Protein AF-A0A9W7KTM1-F1 (afdb_monomer_lite)

InterPro domains:
  IPR006694 Fatty acid hydroxylase [PF04116] (206-344)
  IPR050307 Sterol desaturase-related [PTHR11863] (140-347)

Radius of gyration: 27.47 Å; chains: 1; bounding box: 67×47×119 Å

Organism: NCBI:txid1714387

Foldseek 3Di:
DDDDDDDDDDDDDDDDDDDDPPPPDPPPPPPLDPPPCPPDHDDCVRDPLNLQDDVDPVLSVLVVVVLVVLQQCQQDPVNVCVVCVVVVFDAAPFAARSNCVSVLVVVLSSLLSNLLSLLVVCVVVPVLQFLDDPVLQNCPPQCADSLQAHPVLVVVLVVQSSLQVVLLSVVVVCCSRQPHLLAGRDPPPDPDPVCVVVLVVLLVQLQVQLQLLQLLLQLLLLQPPVSVVFAVSLLSRLQFALSSLRSGRSVNSNSSCCLHSSLSCLVRNHHNVSNSVSSSLLSLQSSQLRHSGFACSSVSQVVLCVVQVQFDGSSQSSQQSNDDRLLQADRGSGGNPVCVVVVRTDCHDSVVSNVVRVSAHPVNVVNVPPPPPDPPRDPDDNDSVVSCVSSVVSSLVSLVSCVVVVSCVDPDDSVVVNVVVD

Secondary structure (DSSP, 8-state):
-------------------------TT-----S-----SSPPPGGGSTT-SS--S-HHHHHHHHHHHHHHHHHHHSHHHHHHHHHHTT----TTBPPGGGHHHHHHHHHHHHHHHHHHHHHHHHH-GGGBSS-TTTT--TTT---TTS--HHHHHHHHHHHHHHHHHHHHHHHHHHHHSTTTTBS-S-S---THHHHHHHHHHHHHHHHHHHHHHHHHHHHHHSHHHHHHHTTGGG-SS--GGGGG-S-HHHHHHHIIIIIIHHHHHSPPBHHHHHHHHHHHHHHHHHHTSSB-STT-HHHHHHHHH-TT---HHHHHHHHT--TT--S---SSSSHHHHHTT-----TTHHHHHHTT---HHHHHHHH------------S-SGGGTHHHHHHHHHHHHHHHHTT--SSSS-HHHHHHTT-

Structure (mmCIF, N/CA/C/O backbone):
data_AF-A0A9W7KTM1-F1
#
_entry.id   AF-A0A9W7KTM1-F1
#
loop_
_atom_site.group_PDB
_atom_site.id
_atom_site.type_symbol
_atom_site.label_atom_id
_atom_site.label_alt_id
_atom_site.label_comp_id
_atom_site.label_asym_id
_atom_site.label_entity_id
_atom_site.label_seq_id
_atom_site.pdbx_PDB_ins_code
_atom_site.Cartn_x
_atom_site.Cartn_y
_atom_site.Cartn_z
_atom_site.occupancy
_atom_site.B_iso_or_equiv
_atom_site.auth_seq_id
_atom_site.auth_comp_id
_atom_site.auth_asym_id
_atom_site.auth_atom_id
_atom_site.pdbx_PDB_model_num
ATOM 1 N N . MET A 1 1 ? -16.583 -24.214 93.799 1.00 26.48 1 MET A N 1
ATOM 2 C CA . MET A 1 1 ? -15.131 -24.483 93.706 1.00 26.48 1 MET A CA 1
ATOM 3 C C . MET A 1 1 ? -14.938 -25.952 93.375 1.00 26.48 1 MET A C 1
ATOM 5 O O . MET A 1 1 ? -15.638 -26.738 94.004 1.00 26.48 1 MET A O 1
ATOM 9 N N . PRO A 1 2 ? -14.002 -26.341 92.495 1.00 31.25 2 PRO A N 1
ATOM 10 C CA . PRO A 1 2 ? -13.125 -25.542 91.622 1.00 31.25 2 PRO A CA 1
ATOM 11 C C . PRO A 1 2 ? -13.216 -26.053 90.139 1.00 31.25 2 PRO A C 1
ATOM 13 O O . PRO A 1 2 ? -14.182 -26.746 89.833 1.00 31.25 2 PRO A O 1
ATOM 16 N N . PRO A 1 3 ? -12.281 -25.753 89.213 1.00 31.64 3 PRO A N 1
ATOM 17 C CA . PRO A 1 3 ? -12.072 -24.445 88.565 1.00 31.64 3 PRO A CA 1
ATOM 18 C C . PRO A 1 3 ? -11.767 -24.522 87.032 1.00 31.64 3 PRO A C 1
ATOM 20 O O . PRO A 1 3 ? -11.592 -25.612 86.503 1.00 31.64 3 PRO A O 1
ATOM 23 N N . CYS A 1 4 ? -11.687 -23.333 86.396 1.00 23.89 4 CYS A N 1
ATOM 24 C CA . CYS A 1 4 ? -10.781 -22.823 85.325 1.00 23.89 4 CYS A CA 1
ATOM 25 C C . CYS A 1 4 ? -10.338 -23.739 84.149 1.00 23.89 4 CYS A C 1
ATOM 27 O O . CYS A 1 4 ? -9.989 -24.889 84.352 1.00 23.89 4 CYS A O 1
ATOM 29 N N . ASP A 1 5 ? -10.195 -23.301 82.890 1.00 28.02 5 ASP A N 1
ATOM 30 C CA . ASP A 1 5 ? -9.826 -21.982 82.327 1.00 28.02 5 ASP A CA 1
ATOM 31 C C . ASP A 1 5 ? -10.086 -21.961 80.779 1.00 28.02 5 ASP A C 1
ATOM 33 O O . ASP A 1 5 ? -10.651 -22.934 80.272 1.00 28.02 5 ASP A O 1
ATOM 37 N N . PRO A 1 6 ? -9.757 -20.918 79.973 1.00 34.78 6 PRO A N 1
ATOM 38 C CA . PRO A 1 6 ? -10.697 -20.323 79.022 1.00 34.78 6 PRO A CA 1
ATOM 39 C C . PRO A 1 6 ? -10.201 -20.364 77.561 1.00 34.78 6 PRO A C 1
ATOM 41 O O . PRO A 1 6 ? -9.007 -20.372 77.286 1.00 34.78 6 PRO A O 1
ATOM 44 N N . GLN A 1 7 ? -11.096 -20.246 76.581 1.00 25.84 7 GLN A N 1
ATOM 45 C CA . GLN A 1 7 ? -10.722 -19.617 75.308 1.00 25.84 7 GLN A CA 1
ATOM 46 C C . GLN A 1 7 ? -11.837 -18.685 74.844 1.00 25.84 7 GLN A C 1
ATOM 48 O O . GLN A 1 7 ? -12.951 -19.094 74.532 1.00 25.84 7 GLN A O 1
ATOM 53 N N . ILE A 1 8 ? -11.507 -17.397 74.863 1.00 28.59 8 ILE A N 1
ATOM 54 C CA . ILE A 1 8 ? -12.323 -16.284 74.396 1.00 28.59 8 ILE A CA 1
ATOM 55 C C . ILE A 1 8 ? -12.325 -16.305 72.863 1.00 28.59 8 ILE A C 1
ATOM 57 O O . ILE A 1 8 ? -11.268 -16.199 72.244 1.00 28.59 8 ILE A O 1
ATOM 61 N N . GLN A 1 9 ? -13.511 -16.360 72.256 1.00 26.89 9 GLN A N 1
ATOM 62 C CA . GLN A 1 9 ? -13.758 -15.813 70.920 1.00 26.89 9 GLN A CA 1
ATOM 63 C C . GLN A 1 9 ? -14.994 -14.898 70.968 1.00 26.89 9 GLN A C 1
ATOM 65 O O . GLN A 1 9 ? -15.907 -15.157 71.757 1.00 26.89 9 GLN A O 1
ATOM 70 N N . PRO A 1 10 ? -15.016 -13.787 70.208 1.00 28.89 10 PRO A N 1
ATOM 71 C CA . PRO A 1 10 ? -15.857 -12.642 70.525 1.00 28.89 10 PRO A CA 1
ATOM 72 C C . PRO A 1 10 ? -17.291 -12.742 69.990 1.00 28.89 10 PRO A C 1
ATOM 74 O O . PRO A 1 10 ? -17.536 -13.131 68.854 1.00 28.89 10 PRO A O 1
ATOM 77 N N . ALA A 1 11 ? -18.193 -12.302 70.869 1.00 26.80 11 ALA A N 1
ATOM 78 C CA . ALA A 1 11 ? -19.483 -11.641 70.686 1.00 26.80 11 ALA A CA 1
ATOM 79 C C . ALA A 1 11 ? -20.174 -11.695 69.307 1.00 26.80 11 ALA A C 1
ATOM 81 O O . ALA A 1 11 ? -19.801 -11.022 68.347 1.00 26.80 11 ALA A O 1
ATOM 82 N N . VAL A 1 12 ? -21.323 -12.374 69.323 1.00 28.03 12 VAL A N 1
ATOM 83 C CA . VAL A 1 12 ? -22.482 -12.153 68.452 1.00 28.03 12 VAL A CA 1
ATOM 84 C C . VAL A 1 12 ? -22.807 -10.657 68.375 1.00 28.03 12 VAL A C 1
ATOM 86 O O . VAL A 1 12 ? -23.106 -10.037 69.396 1.00 28.03 12 VAL A O 1
ATOM 89 N N . GLN A 1 13 ? -22.808 -10.090 67.167 1.00 25.86 13 GLN A N 1
ATOM 90 C CA . GLN A 1 13 ? -23.416 -8.787 66.904 1.00 25.86 13 GLN A CA 1
ATOM 91 C C . GLN A 1 13 ? -24.731 -8.952 66.140 1.00 25.86 13 GLN A C 1
ATOM 93 O O . GLN A 1 13 ? -24.784 -9.417 65.002 1.00 25.86 13 GLN A O 1
ATOM 98 N N . LEU A 1 14 ? -25.797 -8.553 66.832 1.00 25.75 14 LEU A N 1
ATOM 99 C CA . LEU A 1 14 ? -27.120 -8.242 66.309 1.00 25.75 14 LEU A CA 1
ATOM 100 C C . LEU A 1 14 ? -27.014 -7.133 65.250 1.00 25.75 14 LEU A C 1
ATOM 102 O O . LEU A 1 14 ? -26.257 -6.184 65.432 1.00 25.75 14 LEU A O 1
ATOM 106 N N . LYS A 1 15 ? -27.803 -7.236 64.173 1.00 32.31 15 LYS A N 1
ATOM 107 C CA . LYS A 1 15 ? -28.005 -6.152 63.195 1.00 32.31 15 LYS A CA 1
ATOM 108 C C . LYS A 1 15 ? -28.615 -4.920 63.873 1.00 32.31 15 LYS A C 1
ATOM 110 O O . LYS A 1 15 ? -29.603 -5.075 64.594 1.00 32.31 15 LYS A O 1
ATOM 115 N N . PRO A 1 16 ? -28.148 -3.714 63.514 1.00 28.30 16 PRO A N 1
ATOM 116 C CA . PRO A 1 16 ? -29.071 -2.591 63.405 1.00 28.30 16 PRO A CA 1
ATOM 117 C C . PRO A 1 16 ? -28.902 -1.752 62.126 1.00 28.30 16 PRO A C 1
ATOM 119 O O . PRO A 1 16 ? -27.804 -1.561 61.612 1.00 28.30 16 PRO A O 1
ATOM 122 N N . SER A 1 17 ? -30.066 -1.249 61.700 1.00 27.42 17 SER A N 1
ATOM 123 C CA . SER A 1 17 ? -30.364 -0.039 60.917 1.00 27.42 17 SER A CA 1
ATOM 124 C C . SER A 1 17 ? -29.740 0.144 59.531 1.00 27.42 17 SER A C 1
ATOM 126 O O . SER A 1 17 ? -28.561 0.444 59.368 1.00 27.42 17 SER A O 1
ATOM 128 N N . GLU A 1 18 ? -30.632 0.080 58.540 1.00 40.44 18 GLU A N 1
ATOM 129 C CA . GLU A 1 18 ? -30.551 0.802 57.273 1.00 40.44 18 GLU A CA 1
ATOM 130 C C . GLU A 1 18 ? -30.330 2.298 57.534 1.00 40.44 18 GLU A C 1
ATOM 132 O O . GLU A 1 18 ? -31.275 3.048 57.740 1.00 40.44 18 GLU A O 1
ATOM 137 N N . GLU A 1 19 ? -29.081 2.742 57.521 1.00 32.66 19 GLU A N 1
ATOM 138 C CA . GLU A 1 19 ? -28.750 4.152 57.351 1.00 32.66 19 GLU A CA 1
ATOM 139 C C . GLU A 1 19 ? -27.388 4.256 56.655 1.00 32.66 19 GLU A C 1
ATOM 141 O O . GLU A 1 19 ? -26.408 3.630 57.055 1.00 32.66 19 GLU A O 1
ATOM 146 N N . ASN A 1 20 ? -27.358 5.050 55.581 1.00 31.09 20 ASN A N 1
ATOM 147 C CA . ASN A 1 20 ? -26.199 5.401 54.751 1.00 31.09 20 ASN A CA 1
ATOM 148 C C . ASN A 1 20 ? -25.670 4.334 53.773 1.00 31.09 20 ASN A C 1
ATOM 150 O O . ASN A 1 20 ? -24.475 4.054 53.708 1.00 31.09 20 ASN A O 1
ATOM 154 N N . VAL A 1 21 ? -26.544 3.850 52.884 1.00 28.33 21 VAL A N 1
ATOM 155 C CA . VAL A 1 21 ? -26.120 3.572 51.499 1.00 28.33 21 VAL A CA 1
ATOM 156 C C . VAL A 1 21 ? -26.132 4.917 50.766 1.00 28.33 21 VAL A C 1
ATOM 158 O O . VAL A 1 21 ? -27.206 5.514 50.662 1.00 28.33 21 VAL A O 1
ATOM 161 N N . PRO A 1 22 ? -24.998 5.435 50.257 1.00 30.42 22 PRO A N 1
ATOM 162 C CA . PRO A 1 22 ? -25.037 6.617 49.413 1.00 30.42 22 PRO A CA 1
ATOM 163 C C . PRO A 1 22 ? -25.877 6.274 48.185 1.00 30.42 22 PRO A C 1
ATOM 165 O O . PRO A 1 22 ? -25.526 5.379 47.413 1.00 30.42 22 PRO A O 1
ATOM 168 N N . GLN A 1 23 ? -27.007 6.962 48.021 1.00 29.38 23 GLN A N 1
ATOM 169 C CA . GLN A 1 23 ? -27.751 6.950 46.771 1.00 29.38 23 GLN A CA 1
ATOM 170 C C . GLN A 1 23 ? -26.785 7.389 45.669 1.00 29.38 23 GLN A C 1
ATOM 172 O O . GLN A 1 23 ? -26.416 8.559 45.588 1.00 29.38 23 GLN A O 1
ATOM 177 N N . GLN A 1 24 ? -26.353 6.437 44.838 1.00 31.47 24 GLN A N 1
ATOM 178 C CA . GLN A 1 24 ? -25.648 6.730 43.599 1.00 31.47 24 GLN A CA 1
ATOM 179 C C . GLN A 1 24 ? -26.572 7.587 42.740 1.00 31.47 24 GLN A C 1
ATOM 181 O O . GLN A 1 24 ? -27.532 7.108 42.131 1.00 31.47 24 GLN A O 1
ATOM 186 N N . THR A 1 25 ? -26.293 8.884 42.718 1.00 31.47 25 THR A N 1
ATOM 187 C CA . THR A 1 25 ? -26.881 9.802 41.761 1.00 31.47 25 THR A CA 1
ATOM 188 C C . THR A 1 25 ? -26.480 9.335 40.364 1.00 31.47 25 THR A C 1
ATOM 190 O O . THR A 1 25 ? -25.339 8.970 40.087 1.00 31.47 25 THR A O 1
ATOM 193 N N . LYS A 1 26 ? -27.457 9.322 39.457 1.00 35.66 26 LYS A N 1
ATOM 194 C CA . LYS A 1 26 ? -27.371 8.843 38.067 1.00 35.66 26 LYS A CA 1
ATOM 195 C C . LYS A 1 26 ? -26.412 9.649 37.160 1.00 35.66 26 LYS A C 1
ATOM 197 O O . LYS A 1 26 ? -26.546 9.579 35.944 1.00 35.66 26 LYS A O 1
ATOM 202 N N . ASN A 1 27 ? -25.474 10.413 37.723 1.00 36.06 27 ASN A N 1
ATOM 203 C CA . ASN A 1 27 ? -24.643 11.382 37.006 1.00 36.06 27 ASN A CA 1
ATOM 204 C C . ASN A 1 27 ? -23.127 11.189 37.133 1.00 36.06 27 ASN A C 1
ATOM 206 O O . ASN A 1 27 ? -22.383 11.981 36.555 1.00 36.06 27 ASN A O 1
ATOM 210 N N . ASP A 1 28 ? -22.648 10.115 37.758 1.00 35.41 28 ASP A N 1
ATOM 211 C CA . ASP A 1 28 ? -21.230 9.774 37.662 1.00 35.41 28 ASP A CA 1
ATOM 212 C C . ASP A 1 28 ? -20.942 9.149 36.296 1.00 35.41 28 ASP A C 1
ATOM 214 O O . ASP A 1 28 ? -21.002 7.932 36.090 1.00 35.41 28 ASP A O 1
ATOM 218 N N . LYS A 1 29 ? -20.620 10.015 35.326 1.00 40.47 29 LYS A N 1
ATOM 219 C CA . LYS A 1 29 ? -19.859 9.628 34.138 1.00 40.47 29 LYS A CA 1
ATOM 220 C C . LYS A 1 29 ? -18.639 8.866 34.635 1.00 40.47 29 LYS A C 1
ATOM 222 O O . LYS A 1 29 ? -17.693 9.457 35.144 1.00 40.47 29 LYS A O 1
ATOM 227 N N . LYS A 1 30 ? -18.689 7.543 34.504 1.00 40.09 30 LYS A N 1
ATOM 228 C CA . LYS A 1 30 ? -17.578 6.639 34.780 1.00 40.09 30 LYS A CA 1
ATOM 229 C C . LYS A 1 30 ? -16.373 7.188 34.013 1.00 40.09 30 LYS A C 1
ATOM 231 O O . LYS A 1 30 ? -16.359 7.149 32.785 1.00 40.09 30 LYS A O 1
ATOM 236 N N . VAL A 1 31 ? -15.414 7.777 34.719 1.00 41.22 31 VAL A N 1
ATOM 237 C CA . VAL A 1 31 ? -14.162 8.260 34.133 1.00 41.22 31 VAL A CA 1
ATOM 238 C C . VAL A 1 31 ? -13.393 7.006 33.711 1.00 41.22 31 VAL A C 1
ATOM 240 O O . VAL A 1 31 ? -12.832 6.287 34.533 1.00 41.22 31 VAL A O 1
ATOM 243 N N . ILE A 1 32 ? -13.530 6.649 32.431 1.00 46.06 32 ILE A N 1
ATOM 244 C CA . ILE A 1 32 ? -13.061 5.380 31.846 1.00 46.06 32 ILE A CA 1
ATOM 245 C C . ILE A 1 32 ? -11.574 5.453 31.464 1.00 46.06 32 ILE A C 1
ATOM 247 O O . ILE A 1 32 ? -10.901 4.424 31.439 1.00 46.06 32 ILE A O 1
ATOM 251 N N . TYR A 1 33 ? -11.046 6.661 31.264 1.00 39.94 33 TYR A N 1
ATOM 252 C CA . TYR A 1 33 ? -9.617 6.933 31.160 1.00 39.94 33 TYR A CA 1
ATOM 253 C C . TYR A 1 33 ? -9.172 7.672 32.399 1.00 39.94 33 TYR A C 1
ATOM 255 O O . TYR A 1 33 ? -9.791 8.657 32.782 1.00 39.94 33 TYR A O 1
ATOM 263 N N . SER A 1 34 ? -8.088 7.220 33.017 1.00 40.69 34 SER A N 1
ATOM 264 C CA . SER A 1 34 ? -7.382 8.116 33.907 1.00 40.69 34 SER A CA 1
ATOM 265 C C . SER A 1 34 ? -6.500 9.002 33.036 1.00 40.69 34 SER A C 1
ATOM 267 O O . SER A 1 34 ? -5.513 8.506 32.496 1.00 40.69 34 SER A O 1
ATOM 269 N N . ASP A 1 35 ? -6.784 10.301 32.980 1.00 42.34 35 ASP A N 1
ATOM 270 C CA . ASP A 1 35 ? -5.813 11.327 32.556 1.00 42.34 35 ASP A CA 1
ATOM 271 C C . ASP A 1 35 ? -4.684 11.484 33.598 1.00 42.34 35 ASP A C 1
ATOM 273 O O . ASP A 1 35 ? -4.088 12.544 33.774 1.00 42.34 35 ASP A O 1
ATOM 277 N N . ILE A 1 36 ? -4.402 10.413 34.345 1.00 43.88 36 ILE A N 1
ATOM 278 C CA . ILE A 1 36 ? -3.246 10.307 35.209 1.00 43.88 36 ILE A CA 1
ATOM 279 C C . ILE A 1 36 ? -2.087 10.083 34.251 1.00 43.88 36 ILE A C 1
ATOM 281 O O . ILE A 1 36 ? -1.830 8.964 33.801 1.00 43.88 36 ILE A O 1
ATOM 285 N N . LEU A 1 37 ? -1.416 11.183 33.917 1.00 48.19 37 LEU A N 1
ATOM 286 C CA . LEU A 1 37 ? -0.052 11.120 33.422 1.00 48.19 37 LEU A CA 1
ATOM 287 C C . LEU A 1 37 ? 0.722 10.185 34.361 1.00 48.19 37 LEU A C 1
ATOM 289 O O . LEU A 1 37 ? 0.579 10.319 35.581 1.00 48.19 37 LEU A O 1
ATOM 293 N N . PRO A 1 38 ? 1.481 9.209 33.835 1.00 54.78 38 PRO A N 1
ATOM 294 C CA . PRO A 1 38 ? 2.284 8.349 34.689 1.00 54.78 38 PRO A CA 1
ATOM 295 C C . PRO A 1 38 ? 3.112 9.225 35.638 1.00 54.78 38 PRO A C 1
ATOM 297 O O . PRO A 1 38 ? 3.670 10.238 35.218 1.00 54.78 38 PRO A O 1
ATOM 300 N N . ASN A 1 39 ? 3.150 8.850 36.923 1.00 60.00 39 ASN A N 1
ATOM 301 C CA . ASN A 1 39 ? 3.851 9.617 37.964 1.00 60.00 39 ASN A CA 1
ATOM 302 C C . ASN A 1 39 ? 5.325 9.867 37.608 1.00 60.00 39 ASN A C 1
ATOM 304 O O . ASN A 1 39 ? 5.921 10.832 38.076 1.00 60.00 39 ASN A O 1
ATOM 308 N N . GLU A 1 40 ? 5.892 9.005 36.764 1.00 63.41 40 GLU A N 1
ATOM 309 C CA . GLU A 1 40 ? 7.156 9.252 36.094 1.00 63.41 40 GLU A CA 1
ATOM 310 C C . GLU A 1 40 ? 6.900 9.701 34.649 1.00 63.41 40 GLU A C 1
ATOM 312 O O . GLU A 1 40 ? 6.242 8.971 33.894 1.00 63.41 40 GLU A O 1
ATOM 317 N N . PRO A 1 41 ? 7.420 10.869 34.226 1.00 60.59 41 PRO A N 1
ATOM 318 C CA . PRO A 1 41 ? 7.346 11.266 32.832 1.00 60.59 41 PRO A CA 1
ATOM 319 C C . PRO A 1 41 ? 8.002 10.181 31.973 1.00 60.59 41 PRO A C 1
ATOM 321 O O . PRO A 1 41 ? 9.144 9.780 32.203 1.00 60.59 41 PRO A O 1
ATOM 324 N N . GLY A 1 42 ? 7.264 9.687 30.977 1.00 60.03 42 GLY A N 1
ATOM 325 C CA . GLY A 1 42 ? 7.811 8.734 30.020 1.00 60.03 42 GLY A CA 1
ATOM 326 C C . GLY A 1 42 ? 9.063 9.315 29.362 1.00 60.03 42 GLY A C 1
ATOM 327 O O . GLY A 1 42 ? 9.098 10.486 28.988 1.00 60.03 42 GLY A O 1
ATOM 328 N N . THR A 1 43 ? 10.110 8.506 29.210 1.00 63.69 43 THR A N 1
ATOM 329 C CA . THR A 1 43 ? 11.271 8.934 28.421 1.00 63.69 43 THR A CA 1
ATOM 330 C C . THR A 1 43 ? 10.871 9.085 26.951 1.00 63.69 43 THR A C 1
ATOM 332 O O . THR A 1 43 ? 9.936 8.431 26.488 1.00 63.69 43 THR A O 1
ATOM 335 N N . TRP A 1 44 ? 11.606 9.883 26.172 1.00 62.97 44 TRP A N 1
ATOM 336 C CA . TRP A 1 44 ? 11.363 10.023 24.727 1.00 62.97 44 TRP A CA 1
ATOM 337 C C . TRP A 1 44 ? 11.392 8.678 23.972 1.00 62.97 44 TRP A C 1
ATOM 339 O O . TRP A 1 44 ? 10.752 8.535 22.934 1.00 62.97 44 TRP A O 1
ATOM 349 N N . LYS A 1 45 ? 12.089 7.667 24.515 1.00 58.06 45 LYS A N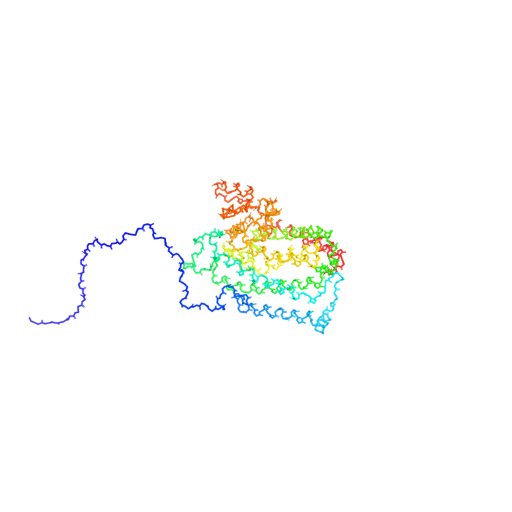 1
ATOM 350 C CA . LYS A 1 45 ? 12.124 6.292 23.989 1.00 58.06 45 LYS A CA 1
ATOM 351 C C . LYS A 1 45 ? 10.799 5.547 24.167 1.00 58.06 45 LYS A C 1
ATOM 353 O O . LYS A 1 45 ? 10.515 4.637 23.402 1.00 58.06 45 LYS A O 1
ATOM 358 N N . ASN A 1 46 ? 10.004 5.946 25.157 1.00 55.38 46 ASN A N 1
ATOM 359 C CA . ASN A 1 46 ? 8.702 5.363 25.478 1.00 55.38 46 ASN A CA 1
ATOM 360 C C . ASN A 1 46 ? 7.547 6.122 24.806 1.00 55.38 46 ASN A C 1
ATOM 362 O O . ASN A 1 46 ? 6.388 5.750 24.980 1.00 55.38 46 ASN A O 1
ATOM 366 N N . HIS A 1 47 ? 7.837 7.198 24.067 1.00 60.94 47 HIS A N 1
ATOM 367 C CA . HIS A 1 47 ? 6.813 7.943 23.352 1.00 60.94 47 HIS A CA 1
ATOM 368 C C . HIS A 1 47 ? 6.392 7.166 22.099 1.00 60.94 47 HIS A C 1
ATOM 370 O O . HIS A 1 47 ? 7.231 6.790 21.281 1.00 60.94 47 HIS A O 1
ATOM 376 N N . PHE A 1 48 ? 5.084 6.993 21.901 1.00 55.97 48 PHE A N 1
ATOM 377 C CA . PHE A 1 48 ? 4.486 6.323 20.732 1.00 55.97 48 PHE A CA 1
ATOM 378 C C . PHE A 1 48 ? 4.852 6.966 19.377 1.00 55.97 48 PHE A C 1
ATOM 380 O O . PHE A 1 48 ? 4.574 6.400 18.328 1.00 55.97 48 PHE A O 1
ATOM 387 N N . SER A 1 49 ? 5.475 8.148 19.405 1.00 55.56 49 SER A N 1
ATOM 388 C CA . SER A 1 49 ? 5.880 8.942 18.242 1.00 55.56 49 SER A CA 1
ATOM 389 C C . SER A 1 49 ? 7.389 8.907 18.005 1.00 55.56 49 SER A C 1
ATOM 391 O O . SER A 1 49 ? 7.914 9.763 17.290 1.00 55.56 49 SER A O 1
ATOM 393 N N . SER A 1 50 ? 8.111 7.961 18.617 1.00 60.34 50 SER A N 1
ATOM 394 C CA . SER A 1 50 ? 9.545 7.833 18.382 1.00 60.34 50 SER A CA 1
ATOM 395 C C . SER A 1 50 ? 9.802 7.543 16.905 1.00 60.34 50 SER A C 1
ATOM 397 O O . SER A 1 50 ? 9.724 6.411 16.447 1.00 60.34 50 SER A O 1
ATOM 399 N N . LEU A 1 51 ? 10.140 8.587 16.144 1.00 60.97 51 LEU A N 1
ATOM 400 C CA . LEU A 1 51 ? 10.483 8.484 14.722 1.00 60.97 51 LEU A CA 1
ATOM 401 C C . LEU A 1 51 ? 11.688 7.562 14.492 1.00 60.97 51 LEU A C 1
ATOM 403 O O . LEU A 1 51 ? 11.888 7.049 13.392 1.00 60.97 51 LEU A O 1
ATOM 407 N N . TYR A 1 52 ? 12.493 7.362 15.535 1.00 60.88 52 TYR A N 1
ATOM 408 C CA . TYR A 1 52 ? 13.758 6.648 15.486 1.00 60.88 52 TYR A CA 1
ATOM 409 C C . TYR A 1 52 ? 13.606 5.146 15.735 1.00 60.88 52 TYR A C 1
ATOM 411 O O . TYR A 1 52 ? 14.336 4.364 15.125 1.00 60.88 52 TYR A O 1
ATOM 419 N N . PHE A 1 53 ? 12.632 4.723 16.544 1.00 62.00 53 PHE A N 1
ATOM 420 C CA . PHE A 1 53 ? 12.438 3.316 16.894 1.00 62.00 53 PHE A CA 1
ATOM 421 C C . PHE A 1 53 ? 11.084 2.813 16.400 1.00 62.00 53 PHE A C 1
ATOM 423 O O . PHE A 1 53 ? 10.051 3.413 16.675 1.00 62.00 53 PHE A O 1
ATOM 430 N N . SER A 1 54 ? 11.086 1.681 15.696 1.00 63.22 54 SER A N 1
ATOM 431 C CA . SER A 1 54 ? 9.847 0.922 15.507 1.00 63.22 54 SER A CA 1
ATOM 432 C C . SER A 1 54 ? 9.382 0.342 16.851 1.00 63.22 54 SER A C 1
ATOM 434 O O . SER A 1 54 ? 10.121 0.370 17.840 1.00 63.22 54 SER A O 1
ATOM 436 N N . GLY A 1 55 ? 8.185 -0.249 16.891 1.00 65.88 55 GLY A N 1
ATOM 437 C CA . GLY A 1 55 ? 7.671 -0.930 18.088 1.00 65.88 55 GLY A CA 1
ATOM 438 C C . GLY A 1 55 ? 8.555 -2.080 18.604 1.00 65.88 55 GLY A C 1
ATOM 439 O O . GLY A 1 55 ? 8.311 -2.594 19.693 1.00 65.88 55 GLY A O 1
ATOM 440 N N . SER A 1 56 ? 9.593 -2.475 17.853 1.00 80.38 56 SER A N 1
ATOM 441 C CA . SER A 1 56 ? 10.590 -3.470 18.243 1.00 80.38 56 SER A CA 1
ATOM 442 C C . SER A 1 56 ? 12.013 -2.985 17.949 1.00 80.38 56 SER A C 1
ATOM 444 O O . SER A 1 56 ? 12.357 -2.577 16.836 1.00 80.38 56 SER A O 1
ATOM 446 N N . PHE A 1 57 ? 12.898 -3.085 18.941 1.00 82.94 57 PHE A N 1
ATOM 447 C CA . PHE A 1 57 ? 14.320 -2.799 18.739 1.00 82.94 57 PHE A CA 1
ATOM 448 C C . PHE A 1 57 ? 14.926 -3.706 17.657 1.00 82.94 57 PHE A C 1
ATOM 450 O O . PHE A 1 57 ? 15.638 -3.222 16.783 1.00 82.94 57 PHE A O 1
ATOM 457 N N . ALA A 1 58 ? 14.564 -4.994 17.652 1.00 86.75 58 ALA A N 1
ATOM 458 C CA . ALA A 1 58 ? 15.045 -5.954 16.663 1.00 86.75 58 ALA A CA 1
ATOM 459 C C . ALA A 1 58 ? 14.620 -5.581 15.233 1.00 86.75 58 ALA A C 1
ATOM 461 O O . ALA A 1 58 ? 15.454 -5.595 14.331 1.00 86.75 58 ALA A O 1
ATOM 462 N N . LEU A 1 59 ? 13.357 -5.178 15.033 1.00 87.56 59 LEU A N 1
ATOM 463 C CA . LEU A 1 59 ? 12.873 -4.712 13.725 1.00 87.56 59 LEU A CA 1
ATOM 464 C C . LEU A 1 59 ? 13.579 -3.430 13.281 1.00 87.56 59 LEU A C 1
ATOM 466 O O . LEU A 1 59 ? 13.940 -3.295 12.116 1.00 87.56 59 LEU A O 1
ATOM 470 N N . THR A 1 60 ? 13.844 -2.519 14.219 1.00 87.19 60 THR A N 1
ATOM 471 C CA . THR A 1 60 ? 14.601 -1.293 13.938 1.00 87.19 60 THR A CA 1
ATOM 472 C C . THR A 1 60 ? 16.026 -1.614 13.489 1.00 87.19 60 THR A C 1
ATOM 474 O O . THR A 1 60 ? 16.487 -1.076 12.486 1.00 87.19 60 THR A O 1
ATOM 477 N N . CYS A 1 61 ? 16.725 -2.507 14.195 1.00 90.69 61 CYS A N 1
ATOM 478 C CA . CYS A 1 61 ? 18.064 -2.948 13.809 1.00 90.69 61 CYS A CA 1
ATOM 479 C C . CYS A 1 61 ? 18.061 -3.633 12.442 1.00 90.69 61 CYS A C 1
ATOM 481 O O . CYS A 1 61 ? 18.927 -3.339 11.623 1.00 90.69 61 CYS A O 1
ATOM 483 N N . LEU A 1 62 ? 17.085 -4.507 12.184 1.00 92.12 62 LEU A N 1
ATOM 484 C CA . LEU A 1 62 ? 16.944 -5.184 10.899 1.00 92.12 62 LEU A CA 1
ATOM 485 C C . LEU A 1 62 ? 16.767 -4.179 9.755 1.00 92.12 62 LEU A C 1
ATOM 487 O O . LEU A 1 62 ? 17.446 -4.291 8.739 1.00 92.12 62 LEU A O 1
ATOM 491 N N . GLU A 1 63 ? 15.913 -3.171 9.936 1.00 91.12 63 GLU A N 1
ATOM 492 C CA . GLU A 1 63 ? 15.696 -2.121 8.940 1.00 91.12 63 GLU A CA 1
ATOM 493 C C . GLU A 1 63 ? 16.970 -1.306 8.672 1.00 91.12 63 GLU A C 1
ATOM 495 O O . GLU A 1 63 ? 17.336 -1.083 7.517 1.00 91.12 63 GLU A O 1
ATOM 500 N N . VAL A 1 64 ? 17.683 -0.901 9.728 1.00 91.12 64 VAL A N 1
ATOM 501 C CA . VAL A 1 64 ? 18.949 -0.159 9.606 1.00 91.12 64 VAL A CA 1
ATOM 502 C C . VAL A 1 64 ? 20.001 -0.986 8.868 1.00 91.12 64 VAL A C 1
ATOM 504 O O . VAL A 1 64 ? 20.650 -0.470 7.960 1.00 91.12 64 VAL A O 1
ATOM 507 N N . LEU A 1 65 ? 20.156 -2.266 9.218 1.00 93.69 65 LEU A N 1
ATOM 508 C CA . LEU A 1 65 ? 21.101 -3.169 8.557 1.00 93.69 65 LEU A CA 1
ATOM 509 C C . LEU A 1 65 ? 20.738 -3.389 7.086 1.00 93.69 65 LEU A C 1
ATOM 511 O O . LEU A 1 65 ? 21.620 -3.366 6.230 1.00 93.69 65 LEU A O 1
ATOM 515 N N . MET A 1 66 ? 19.449 -3.554 6.784 1.00 93.88 66 MET A N 1
ATOM 516 C CA . MET A 1 66 ? 18.948 -3.713 5.420 1.00 93.88 66 MET A CA 1
ATOM 517 C C . MET A 1 66 ? 19.258 -2.478 4.564 1.00 93.88 66 MET A C 1
ATOM 519 O O . MET A 1 66 ? 19.827 -2.614 3.481 1.00 93.88 66 MET A O 1
ATOM 523 N N . PHE A 1 67 ? 18.959 -1.268 5.049 1.00 92.31 67 PHE A N 1
ATOM 524 C CA . PHE A 1 67 ? 19.277 -0.042 4.310 1.00 92.31 67 PHE A CA 1
ATOM 525 C C . PHE A 1 67 ? 20.779 0.216 4.202 1.00 92.31 67 PHE A C 1
ATOM 527 O O . PHE A 1 67 ? 21.233 0.654 3.147 1.00 92.31 67 PHE A O 1
ATOM 534 N N . ALA A 1 68 ? 21.561 -0.092 5.240 1.00 92.44 68 ALA A N 1
ATOM 535 C CA . ALA A 1 68 ? 23.016 0.004 5.179 1.00 92.44 68 ALA A CA 1
ATOM 536 C C . ALA A 1 68 ? 23.591 -0.937 4.109 1.00 92.44 68 ALA A C 1
ATOM 538 O O . ALA A 1 68 ? 24.427 -0.514 3.313 1.00 92.44 68 ALA A O 1
ATOM 539 N N . ALA A 1 69 ? 23.103 -2.180 4.034 1.00 91.50 69 ALA A N 1
ATOM 540 C CA . ALA A 1 69 ? 23.508 -3.136 3.007 1.00 91.50 69 ALA A CA 1
ATO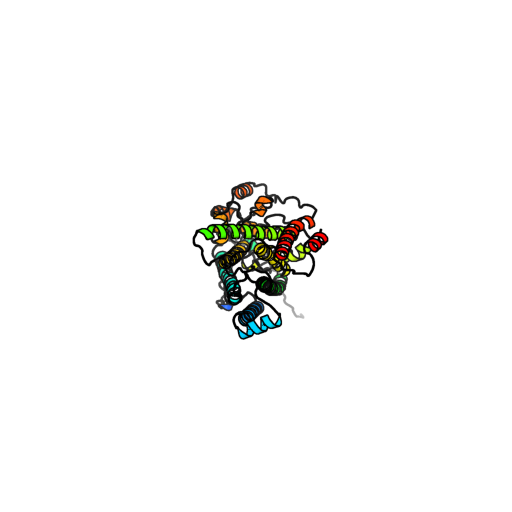M 541 C C . ALA A 1 69 ? 23.154 -2.645 1.595 1.00 91.50 69 ALA A C 1
ATOM 543 O O . ALA A 1 69 ? 24.001 -2.692 0.705 1.00 91.50 69 ALA A O 1
ATOM 544 N N . LEU A 1 70 ? 21.943 -2.110 1.395 1.00 90.75 70 LEU A N 1
ATOM 545 C CA . LEU A 1 70 ? 21.538 -1.524 0.113 1.00 90.75 70 LEU A CA 1
ATOM 546 C C . LEU A 1 70 ? 22.400 -0.316 -0.263 1.00 90.75 70 LEU A C 1
ATOM 548 O O . LEU A 1 70 ? 22.849 -0.213 -1.401 1.00 90.75 70 LEU A O 1
ATOM 552 N N . PHE A 1 71 ? 22.672 0.581 0.681 1.00 91.12 71 PHE A N 1
ATOM 553 C CA . PHE A 1 71 ? 23.525 1.742 0.443 1.00 91.12 71 PHE A CA 1
ATOM 554 C C . PHE A 1 71 ? 24.946 1.316 0.048 1.00 91.12 71 PHE A C 1
ATOM 556 O O . PHE A 1 71 ? 25.499 1.807 -0.933 1.00 91.12 71 PHE A O 1
ATOM 563 N N . VAL A 1 72 ? 25.515 0.332 0.749 1.00 89.44 72 VAL A N 1
ATOM 564 C CA . VAL A 1 72 ? 26.830 -0.235 0.418 1.00 89.44 72 VAL A CA 1
ATOM 565 C C . VAL A 1 72 ? 26.835 -0.878 -0.976 1.00 89.44 72 VAL A C 1
ATOM 567 O O . VAL A 1 72 ? 27.757 -0.639 -1.754 1.00 89.44 72 VAL A O 1
ATOM 570 N N . ALA A 1 73 ? 25.797 -1.645 -1.316 1.00 85.94 73 ALA A N 1
ATOM 571 C CA . ALA A 1 73 ? 25.699 -2.361 -2.587 1.00 85.94 73 ALA A CA 1
ATOM 572 C C . ALA A 1 73 ? 25.476 -1.443 -3.802 1.00 85.94 73 ALA A C 1
ATOM 574 O O . ALA A 1 73 ? 25.983 -1.734 -4.882 1.00 85.94 73 ALA A O 1
ATOM 575 N N . PHE A 1 74 ? 24.729 -0.347 -3.647 1.00 85.94 74 PHE A N 1
ATOM 576 C CA . PHE A 1 74 ? 24.285 0.478 -4.778 1.00 85.94 74 PHE A CA 1
ATOM 577 C C . PHE A 1 74 ? 24.961 1.851 -4.877 1.00 85.94 74 PHE A C 1
ATOM 579 O O . PHE A 1 74 ? 25.003 2.413 -5.974 1.00 85.94 74 PHE A O 1
ATOM 586 N N . SER A 1 75 ? 25.498 2.401 -3.783 1.00 84.75 75 SER A N 1
ATOM 587 C CA . SER A 1 75 ? 26.046 3.768 -3.766 1.00 84.75 75 SER A CA 1
ATOM 588 C C . SER A 1 75 ? 27.571 3.834 -3.915 1.00 84.75 75 SER A C 1
ATOM 590 O O . SER A 1 75 ? 28.080 4.868 -4.341 1.00 84.75 75 SER A O 1
ATOM 592 N N . PHE A 1 76 ? 28.310 2.754 -3.633 1.00 85.38 76 PHE A N 1
ATOM 593 C CA . PHE A 1 76 ? 29.770 2.717 -3.803 1.00 85.38 76 PHE A CA 1
ATOM 594 C C . PHE A 1 76 ? 30.158 1.964 -5.070 1.00 85.38 76 PHE A C 1
ATOM 596 O O . PHE A 1 76 ? 29.900 0.771 -5.193 1.00 85.38 76 PHE A O 1
ATOM 603 N N . GLU A 1 77 ? 30.821 2.644 -6.002 1.00 83.25 77 GLU A N 1
ATOM 604 C CA . GLU A 1 77 ? 31.151 2.093 -7.320 1.00 83.25 77 GLU A CA 1
ATOM 605 C C . GLU A 1 77 ? 31.971 0.788 -7.285 1.00 83.25 77 GLU A C 1
ATOM 607 O O . GLU A 1 77 ? 31.575 -0.151 -7.977 1.00 83.25 77 GLU A O 1
ATOM 612 N N . PRO A 1 78 ? 33.023 0.634 -6.449 1.00 84.81 78 PRO A N 1
ATOM 613 C CA . PRO A 1 78 ? 33.764 -0.627 -6.378 1.00 84.81 78 PRO A CA 1
ATOM 614 C C . PRO A 1 78 ? 32.888 -1.800 -5.925 1.00 84.81 78 PRO A C 1
ATOM 616 O O . PRO A 1 78 ? 32.920 -2.878 -6.518 1.00 84.81 78 PRO A O 1
ATOM 619 N N . THR A 1 79 ? 32.066 -1.583 -4.896 1.00 81.19 79 THR A N 1
ATOM 620 C CA . THR A 1 79 ? 31.177 -2.608 -4.341 1.00 81.19 79 THR A CA 1
ATOM 621 C C . THR A 1 79 ? 30.029 -2.925 -5.288 1.00 81.19 79 THR A C 1
ATOM 623 O O . THR A 1 79 ? 29.718 -4.097 -5.487 1.00 81.19 79 THR A O 1
ATOM 626 N N . LYS A 1 80 ? 29.451 -1.903 -5.927 1.00 81.06 80 LYS A N 1
ATOM 627 C CA . LYS A 1 80 ? 28.434 -2.045 -6.969 1.00 81.06 80 LYS A CA 1
ATOM 628 C C . LYS A 1 80 ? 28.964 -2.887 -8.123 1.00 81.06 80 LYS A C 1
ATOM 630 O O . LYS A 1 80 ? 28.336 -3.873 -8.483 1.00 81.06 80 LYS A O 1
ATOM 635 N N . ASN A 1 81 ? 30.141 -2.563 -8.656 1.00 83.69 81 ASN A N 1
ATOM 636 C CA . ASN A 1 81 ? 30.737 -3.303 -9.771 1.00 83.69 81 ASN A CA 1
ATOM 637 C C . ASN A 1 81 ? 31.050 -4.756 -9.390 1.00 83.69 81 ASN A C 1
ATOM 639 O O . ASN A 1 81 ? 30.776 -5.664 -10.171 1.00 83.69 81 ASN A O 1
ATOM 643 N N . MET A 1 82 ? 31.561 -4.990 -8.178 1.00 85.44 82 MET A N 1
ATOM 644 C CA . MET A 1 82 ? 31.802 -6.339 -7.660 1.00 85.44 82 MET A CA 1
ATOM 645 C C . MET A 1 82 ? 30.501 -7.141 -7.523 1.00 85.44 82 MET A C 1
ATOM 647 O O . MET A 1 82 ? 30.433 -8.274 -7.993 1.00 85.44 82 MET A O 1
ATOM 651 N N . PHE A 1 83 ? 29.470 -6.564 -6.899 1.00 80.81 83 PHE A N 1
ATOM 652 C CA . PHE A 1 83 ? 28.185 -7.228 -6.686 1.00 80.81 83 PHE A CA 1
ATOM 653 C C . PHE A 1 83 ? 27.493 -7.535 -8.012 1.00 80.81 83 PHE A C 1
ATOM 655 O O . PHE A 1 83 ? 27.150 -8.686 -8.262 1.00 80.81 83 PHE A O 1
ATOM 662 N N . MET A 1 84 ? 27.361 -6.534 -8.886 1.00 82.50 84 MET A N 1
ATOM 663 C CA . MET A 1 84 ? 26.736 -6.694 -10.199 1.00 82.50 84 MET A CA 1
ATOM 664 C C . MET A 1 84 ? 27.515 -7.670 -11.086 1.00 82.50 84 MET A C 1
ATOM 666 O O . MET A 1 84 ? 26.906 -8.492 -11.767 1.00 82.50 84 MET A O 1
ATOM 670 N N . GLY A 1 85 ? 28.849 -7.650 -11.021 1.00 80.06 85 GLY A N 1
ATOM 671 C CA . GLY A 1 85 ? 29.701 -8.619 -11.708 1.00 80.06 85 GLY A CA 1
ATOM 672 C C . GLY A 1 85 ? 29.511 -10.051 -11.199 1.00 80.06 85 GLY A C 1
ATOM 673 O O . GLY A 1 85 ? 29.434 -10.973 -12.007 1.00 80.06 85 GLY A O 1
ATOM 674 N N . ALA A 1 86 ? 29.368 -10.249 -9.884 1.00 82.69 86 ALA A N 1
ATOM 675 C CA . ALA A 1 86 ? 29.186 -11.574 -9.281 1.00 82.69 86 ALA A CA 1
ATOM 676 C C . ALA A 1 86 ? 27.887 -12.271 -9.717 1.00 82.69 86 ALA A C 1
ATOM 678 O O . ALA A 1 86 ? 27.842 -13.497 -9.785 1.00 82.69 86 ALA A O 1
ATOM 679 N N . ILE A 1 87 ? 26.846 -11.500 -10.032 1.00 82.06 87 ILE A N 1
ATOM 680 C CA . ILE A 1 87 ? 25.558 -12.011 -10.528 1.00 82.06 87 ILE A CA 1
ATOM 681 C C . ILE A 1 87 ? 25.402 -11.860 -12.050 1.00 82.06 87 ILE A C 1
ATOM 683 O O . ILE A 1 87 ? 24.302 -12.045 -12.564 1.00 82.06 87 ILE A O 1
ATOM 687 N N . ALA A 1 88 ? 26.479 -11.501 -12.761 1.00 80.19 88 ALA A N 1
ATOM 688 C CA . ALA A 1 88 ? 26.485 -11.232 -14.202 1.00 80.19 88 ALA A CA 1
ATOM 689 C C . ALA A 1 88 ? 25.368 -10.268 -14.657 1.00 80.19 88 ALA A C 1
ATOM 691 O O . ALA A 1 88 ? 24.805 -10.408 -15.743 1.00 80.19 88 ALA A O 1
ATOM 692 N N . TRP A 1 89 ? 25.024 -9.291 -13.815 1.00 81.38 89 TRP A N 1
ATOM 693 C CA . TRP A 1 89 ? 23.923 -8.375 -14.079 1.00 81.38 89 TRP A CA 1
ATOM 694 C C . TRP A 1 89 ? 24.357 -7.211 -14.966 1.00 81.38 89 TRP A C 1
ATOM 696 O O . TRP A 1 89 ? 25.363 -6.545 -14.715 1.00 81.38 89 TRP A O 1
ATOM 706 N N . SER A 1 90 ? 23.527 -6.915 -15.963 1.00 75.88 90 SER A N 1
ATOM 707 C CA . SER A 1 90 ? 23.592 -5.698 -16.766 1.00 75.88 90 SER A CA 1
ATOM 708 C C . SER A 1 90 ? 22.322 -4.881 -16.572 1.00 75.88 90 SER A C 1
ATOM 710 O O . SER A 1 90 ? 21.220 -5.428 -16.631 1.00 75.88 90 SER A O 1
ATOM 712 N N . ARG A 1 91 ? 22.466 -3.563 -16.397 1.00 76.69 91 ARG A N 1
ATOM 713 C CA . ARG A 1 91 ? 21.321 -2.662 -16.236 1.00 76.69 91 ARG A CA 1
ATOM 714 C C . ARG A 1 91 ? 20.402 -2.709 -17.467 1.00 76.69 91 ARG A C 1
ATOM 716 O O . ARG A 1 91 ? 20.906 -2.471 -18.567 1.00 76.69 91 ARG A O 1
ATOM 723 N N . PRO A 1 92 ? 19.082 -2.927 -17.297 1.00 75.56 92 PRO A N 1
ATOM 724 C CA . PRO A 1 92 ? 18.126 -2.826 -18.395 1.00 75.56 92 PRO A CA 1
ATOM 725 C C . PRO A 1 92 ? 18.165 -1.447 -19.061 1.00 75.56 92 PRO A C 1
ATOM 727 O O . PRO A 1 92 ? 18.394 -0.430 -18.396 1.00 75.56 92 PRO A O 1
ATOM 730 N N . SER A 1 93 ? 17.959 -1.408 -20.376 1.00 70.25 93 SER A N 1
ATOM 731 C CA . SER A 1 93 ? 18.190 -0.219 -21.203 1.00 70.25 93 SER A CA 1
ATOM 732 C C . SER A 1 93 ? 17.365 0.997 -20.778 1.00 70.25 93 SER A C 1
ATOM 734 O O . SER A 1 93 ? 17.857 2.123 -20.881 1.00 70.25 93 SER A O 1
ATOM 736 N N . HIS A 1 94 ? 16.149 0.790 -20.269 1.00 71.12 94 HIS A N 1
ATOM 737 C CA . HIS A 1 94 ? 15.230 1.873 -19.913 1.00 71.12 94 HIS A CA 1
ATOM 738 C C . HIS A 1 94 ? 15.193 2.176 -18.408 1.00 71.12 94 HIS A C 1
ATOM 740 O O . HIS A 1 94 ? 14.518 3.122 -17.992 1.00 71.12 94 HIS A O 1
ATOM 746 N N . SER A 1 95 ? 15.918 1.423 -17.576 1.00 73.69 95 SER A N 1
ATOM 747 C CA . SER A 1 95 ? 15.933 1.617 -16.121 1.00 73.69 95 SER A CA 1
ATOM 748 C C . SER A 1 95 ? 16.793 2.817 -15.693 1.00 73.69 95 SER A C 1
ATOM 750 O O . SER A 1 95 ? 17.853 3.092 -16.257 1.00 73.69 95 SER A O 1
ATOM 752 N N . ALA A 1 96 ? 16.346 3.540 -14.663 1.00 76.06 96 ALA A N 1
ATOM 753 C CA . ALA A 1 96 ? 17.045 4.654 -14.018 1.00 76.06 96 ALA A CA 1
ATOM 754 C C . ALA A 1 96 ? 18.398 4.223 -13.443 1.00 76.06 96 ALA A C 1
ATOM 756 O O . ALA A 1 96 ? 18.692 3.034 -13.381 1.00 76.06 96 ALA A O 1
ATOM 757 N N . ASP A 1 97 ? 19.246 5.162 -13.022 1.00 78.81 97 ASP A N 1
ATOM 758 C CA . ASP A 1 97 ? 20.448 4.801 -12.259 1.00 78.81 97 ASP A CA 1
ATOM 759 C C . ASP A 1 97 ? 20.055 4.190 -10.901 1.00 78.81 97 ASP A C 1
ATOM 761 O O . ASP A 1 97 ? 19.146 4.665 -10.216 1.00 78.81 97 ASP A O 1
ATOM 765 N N . SER A 1 98 ? 20.743 3.116 -10.525 1.00 76.06 98 SER A N 1
ATOM 766 C CA . SER A 1 98 ? 20.482 2.335 -9.319 1.00 76.06 98 SER A CA 1
ATOM 767 C C . SER A 1 98 ? 20.984 3.025 -8.060 1.00 76.06 98 SER A C 1
ATOM 769 O O . SER A 1 98 ? 20.579 2.666 -6.956 1.00 76.06 98 SER A O 1
ATOM 771 N N . SER A 1 99 ? 21.861 4.019 -8.214 1.00 79.94 99 SER A N 1
ATOM 772 C CA . SER A 1 99 ? 22.452 4.786 -7.115 1.00 79.94 99 SER A CA 1
ATOM 773 C C . SER A 1 99 ? 21.407 5.484 -6.229 1.00 79.94 99 SER A C 1
ATOM 775 O O . SER A 1 99 ? 21.633 5.643 -5.029 1.00 79.94 99 SER A O 1
ATOM 777 N N . TYR A 1 100 ? 20.240 5.836 -6.784 1.00 79.88 100 TYR A N 1
ATOM 778 C CA . TYR A 1 100 ? 19.143 6.484 -6.057 1.00 79.88 100 TYR A CA 1
ATOM 779 C C . TYR A 1 100 ? 18.247 5.512 -5.281 1.00 79.88 100 TYR A C 1
ATOM 781 O O . TYR A 1 100 ? 17.542 5.942 -4.365 1.00 79.88 100 TYR A O 1
ATOM 789 N N . LEU A 1 101 ? 18.250 4.218 -5.622 1.00 84.38 101 LEU A N 1
ATOM 790 C CA . LEU A 1 101 ? 17.308 3.241 -5.069 1.00 84.38 101 LEU A CA 1
ATOM 791 C C . LEU A 1 101 ? 17.349 3.170 -3.529 1.00 84.38 101 LEU A C 1
ATOM 793 O O . LEU A 1 101 ? 16.276 3.251 -2.922 1.00 84.38 101 LEU A O 1
ATOM 797 N N . PRO A 1 102 ? 18.525 3.110 -2.864 1.00 89.31 102 PRO A N 1
ATOM 798 C CA . PRO A 1 102 ? 18.577 3.094 -1.402 1.00 89.31 102 PRO A CA 1
ATOM 799 C C . PRO A 1 102 ? 17.951 4.344 -0.778 1.00 89.31 102 PRO A C 1
ATOM 801 O O . PRO A 1 102 ? 17.215 4.239 0.201 1.00 89.31 102 PRO A O 1
ATOM 804 N N . LEU A 1 103 ? 18.199 5.521 -1.363 1.00 88.88 103 LEU A N 1
ATOM 805 C CA . LEU A 1 103 ? 17.672 6.790 -0.860 1.00 88.88 103 LEU A CA 1
ATOM 806 C C . LEU A 1 103 ? 16.152 6.875 -1.030 1.00 88.88 103 LEU A C 1
ATOM 808 O O . LEU A 1 103 ? 15.457 7.315 -0.115 1.00 88.88 103 LEU A O 1
ATOM 812 N N . ILE A 1 104 ? 15.630 6.420 -2.170 1.00 88.94 104 ILE A N 1
ATOM 813 C CA . ILE A 1 104 ? 14.190 6.369 -2.442 1.00 88.94 104 ILE A CA 1
ATOM 814 C C . ILE A 1 104 ? 13.497 5.464 -1.417 1.00 88.94 104 ILE A C 1
ATOM 816 O O . ILE A 1 104 ? 12.580 5.918 -0.730 1.00 88.94 104 ILE A O 1
ATOM 820 N N . LEU A 1 105 ? 13.960 4.223 -1.247 1.00 91.06 105 LEU A N 1
ATOM 821 C CA . LEU A 1 105 ? 13.354 3.277 -0.304 1.00 91.06 105 LEU A CA 1
ATOM 822 C C . LEU A 1 105 ? 13.469 3.760 1.153 1.00 91.06 105 LEU A C 1
ATOM 824 O O . LEU A 1 105 ? 12.505 3.666 1.917 1.00 91.06 105 LEU A O 1
ATOM 828 N N . PHE A 1 106 ? 14.611 4.344 1.527 1.00 91.69 106 PHE A N 1
ATOM 829 C CA . PHE A 1 106 ? 14.796 4.948 2.846 1.00 91.69 106 PHE A CA 1
ATOM 830 C C . PHE A 1 106 ? 13.820 6.110 3.080 1.00 91.69 106 PHE A C 1
ATOM 832 O O . PHE A 1 106 ? 13.155 6.161 4.116 1.00 91.69 106 PHE A O 1
ATOM 839 N N . SER A 1 107 ? 13.668 7.012 2.104 1.00 92.94 107 SER A N 1
ATOM 840 C CA . SER A 1 107 ? 12.753 8.156 2.204 1.00 92.94 107 SER A CA 1
ATOM 841 C C . SER A 1 107 ? 11.290 7.728 2.370 1.00 92.94 107 SER A C 1
ATOM 843 O O . SER A 1 107 ? 10.566 8.315 3.175 1.00 92.94 107 SER A O 1
ATOM 845 N N . MET A 1 108 ? 10.872 6.654 1.692 1.00 93.12 108 MET A N 1
ATOM 846 C CA . MET A 1 108 ? 9.544 6.058 1.851 1.00 93.12 108 MET A CA 1
ATOM 847 C C . MET A 1 108 ? 9.340 5.499 3.259 1.00 93.12 108 MET A C 1
ATOM 849 O O . MET A 1 108 ? 8.282 5.717 3.854 1.00 93.12 108 MET A O 1
ATOM 853 N N . SER A 1 109 ? 10.349 4.828 3.829 1.00 91.31 109 SER A N 1
ATOM 854 C CA . SER A 1 109 ? 10.244 4.335 5.205 1.00 91.31 109 SER A CA 1
ATOM 855 C C . SER A 1 109 ? 10.173 5.475 6.225 1.00 91.31 109 SER A C 1
ATOM 857 O O . SER A 1 109 ? 9.334 5.450 7.131 1.00 91.31 109 SER A O 1
ATOM 859 N N . MET A 1 110 ? 10.979 6.525 6.043 1.00 90.94 110 MET A N 1
ATOM 860 C CA . MET A 1 110 ? 10.931 7.712 6.900 1.00 90.94 110 MET A CA 1
ATOM 861 C C . MET A 1 110 ? 9.584 8.429 6.813 1.00 90.94 110 MET A C 1
ATOM 863 O O . MET A 1 110 ? 9.025 8.801 7.845 1.00 90.94 110 MET A O 1
ATOM 867 N N . PHE A 1 111 ? 9.024 8.570 5.611 1.00 94.06 111 PHE A N 1
ATOM 868 C CA . PHE A 1 111 ? 7.685 9.122 5.432 1.00 94.06 111 PHE A CA 1
ATOM 869 C C . PHE A 1 111 ? 6.623 8.265 6.117 1.00 94.06 111 PHE A C 1
ATOM 871 O O . PHE A 1 111 ? 5.815 8.804 6.865 1.00 94.06 111 PHE A O 1
ATOM 878 N N . ARG A 1 112 ? 6.664 6.937 5.957 1.00 91.75 112 ARG A N 1
ATOM 879 C CA . ARG A 1 112 ? 5.752 6.017 6.652 1.00 91.75 112 ARG A CA 1
ATOM 880 C C . ARG A 1 112 ? 5.803 6.208 8.172 1.00 91.75 112 ARG A C 1
ATOM 882 O O . ARG A 1 112 ? 4.754 6.304 8.801 1.00 91.75 112 ARG A O 1
ATOM 889 N N . ARG A 1 113 ? 7.002 6.313 8.759 1.00 88.69 113 ARG A N 1
ATOM 890 C CA . ARG A 1 113 ? 7.194 6.559 10.201 1.00 88.69 113 ARG A CA 1
ATOM 891 C C . ARG A 1 113 ? 6.625 7.913 10.630 1.00 88.69 113 ARG A C 1
ATOM 893 O O . ARG A 1 113 ? 5.846 7.978 11.578 1.00 88.69 113 ARG A O 1
ATOM 900 N N . ALA A 1 114 ? 6.987 8.983 9.924 1.00 90.94 114 ALA A N 1
ATOM 901 C CA . ALA A 1 114 ? 6.536 10.336 10.239 1.00 90.94 114 ALA A CA 1
ATOM 902 C C . ALA A 1 114 ? 5.017 10.486 10.110 1.00 90.94 114 ALA A C 1
ATOM 904 O O . ALA A 1 114 ? 4.364 11.041 10.995 1.00 90.94 114 ALA A O 1
ATOM 905 N N . TYR A 1 115 ? 4.455 9.945 9.035 1.00 94.69 115 TYR A N 1
ATOM 906 C CA . TYR A 1 115 ? 3.039 10.052 8.737 1.00 94.69 115 TYR A CA 1
ATOM 907 C C . TYR A 1 115 ? 2.183 9.169 9.655 1.00 94.69 115 TYR A C 1
ATOM 909 O O . TYR A 1 115 ? 1.127 9.604 10.109 1.00 94.69 115 TYR A O 1
ATOM 917 N N . ASN A 1 116 ? 2.672 7.983 10.039 1.00 92.31 116 ASN A N 1
ATOM 918 C CA . ASN A 1 116 ? 2.033 7.185 11.088 1.00 92.31 116 ASN A CA 1
ATOM 919 C C . ASN A 1 116 ? 1.977 7.946 12.423 1.00 92.31 116 ASN A C 1
ATOM 921 O O . ASN A 1 116 ? 0.915 8.034 13.031 1.00 92.31 116 ASN A O 1
ATOM 925 N N . SER A 1 117 ? 3.094 8.540 12.858 1.00 89.62 117 SER A N 1
ATOM 926 C CA . SER A 1 117 ? 3.133 9.340 14.092 1.00 89.62 117 SER A CA 1
ATOM 927 C C . SER A 1 117 ? 2.164 10.525 14.051 1.00 89.62 117 SER A C 1
ATOM 929 O O . SER A 1 117 ? 1.536 10.835 15.063 1.00 89.62 117 SER A O 1
ATOM 931 N N . TYR A 1 118 ? 2.022 11.172 12.890 1.00 93.50 118 TYR A N 1
ATOM 932 C CA . TYR A 1 118 ? 1.032 12.227 12.671 1.00 93.50 118 TYR A CA 1
ATOM 933 C C . TYR A 1 118 ? -0.403 11.715 12.868 1.00 93.50 118 TYR A C 1
ATOM 935 O O . TYR A 1 118 ? -1.148 12.289 13.662 1.00 93.50 118 TYR A O 1
ATOM 943 N N . LEU A 1 119 ? -0.779 10.619 12.202 1.00 94.12 119 LEU A N 1
ATOM 944 C CA . LEU A 1 119 ? -2.131 10.060 12.298 1.00 94.12 119 LEU A CA 1
ATOM 945 C C . LEU A 1 119 ? -2.464 9.599 13.717 1.00 94.12 119 LEU A C 1
ATOM 947 O O . LEU A 1 119 ? -3.565 9.858 14.198 1.00 94.12 119 LEU A O 1
ATOM 951 N N . GLU A 1 120 ? -1.512 8.989 14.419 1.00 90.00 120 GLU A N 1
ATOM 952 C CA . GLU A 1 120 ? -1.702 8.613 15.819 1.00 90.00 120 GLU A CA 1
ATOM 953 C C . GLU A 1 120 ? -1.878 9.829 16.733 1.00 90.00 120 GLU A C 1
ATOM 955 O O . GLU A 1 120 ? -2.760 9.836 17.594 1.00 90.00 120 GLU A O 1
ATOM 960 N N . ALA A 1 121 ? -1.090 10.890 16.533 1.00 89.56 121 ALA A N 1
ATOM 961 C CA . ALA A 1 121 ? -1.266 12.133 17.277 1.00 89.56 121 ALA A CA 1
ATOM 962 C C . ALA A 1 121 ? -2.660 12.734 17.034 1.00 89.56 121 ALA A C 1
ATOM 964 O O . ALA A 1 121 ? -3.339 13.110 17.992 1.00 89.56 121 ALA A O 1
ATOM 965 N N . CYS A 1 122 ? -3.127 12.759 15.780 1.00 92.75 122 CYS A N 1
ATOM 966 C CA . CYS A 1 122 ? -4.490 13.169 15.444 1.00 92.75 122 CYS A CA 1
ATOM 967 C C . CYS A 1 122 ? -5.537 12.270 16.108 1.00 92.75 122 CYS A C 1
ATOM 969 O O . CYS A 1 122 ? -6.502 12.784 16.669 1.00 92.75 122 CYS A O 1
ATOM 971 N N . PHE A 1 123 ? -5.335 10.951 16.108 1.00 90.19 123 PHE A N 1
ATOM 972 C CA . PHE A 1 123 ? -6.250 9.997 16.727 1.00 90.19 123 PHE A CA 1
ATOM 973 C C . PHE A 1 123 ? -6.431 10.294 18.215 1.00 90.19 123 PHE A C 1
ATOM 975 O O . PHE A 1 123 ? -7.562 10.402 18.698 1.00 90.19 123 PHE A O 1
ATOM 982 N N . PHE A 1 124 ? -5.341 10.502 18.954 1.00 86.38 124 PHE A N 1
ATOM 983 C CA . PHE A 1 124 ? -5.422 10.820 20.379 1.00 86.38 124 PHE A CA 1
ATOM 984 C C . PHE A 1 124 ? -5.970 12.226 20.650 1.00 86.38 124 PHE A C 1
ATOM 986 O O . PHE A 1 124 ? -6.781 12.376 21.563 1.00 86.38 124 PHE A O 1
ATOM 993 N N . ALA A 1 125 ? -5.608 13.220 19.837 1.00 89.00 125 ALA A N 1
ATOM 994 C CA . ALA A 1 125 ? -6.033 14.608 20.020 1.00 89.00 125 ALA A CA 1
ATOM 995 C C . ALA A 1 125 ? -7.497 14.879 19.629 1.00 89.00 125 ALA A C 1
ATOM 997 O O . ALA A 1 125 ? -8.098 15.819 20.148 1.00 89.00 125 ALA A O 1
ATOM 998 N N . LEU A 1 126 ? -8.079 14.081 18.725 1.00 89.94 126 LEU A N 1
ATOM 999 C CA . LEU A 1 126 ? -9.380 14.357 18.104 1.00 89.94 126 LEU A CA 1
ATOM 1000 C C . LEU A 1 126 ? -10.394 13.219 18.329 1.00 89.94 126 LEU A C 1
ATOM 1002 O O . LEU A 1 126 ? -10.803 12.549 17.379 1.00 89.94 126 LEU A O 1
ATOM 1006 N N . PRO A 1 127 ? -10.859 12.985 19.572 1.00 87.19 127 PRO A N 1
ATOM 1007 C CA . PRO A 1 127 ? -11.804 11.908 19.867 1.00 87.19 127 PRO A CA 1
ATOM 1008 C C . PRO A 1 127 ? -13.150 12.026 19.135 1.00 87.19 127 PRO A C 1
ATOM 1010 O O . PRO A 1 127 ? -13.789 11.007 18.894 1.00 87.19 127 PRO A O 1
ATOM 1013 N N . SER A 1 128 ? -13.582 13.235 18.753 1.00 85.62 128 SER A N 1
ATOM 1014 C CA . SER A 1 128 ? -14.819 13.457 17.983 1.00 85.62 128 SER A CA 1
ATOM 1015 C C . SER A 1 128 ? -14.745 12.986 16.532 1.00 85.62 128 SER A C 1
ATOM 1017 O O . SER A 1 128 ? -15.791 12.807 15.904 1.00 85.62 128 SER A O 1
ATOM 1019 N N . GLU A 1 129 ? -13.526 12.813 16.016 1.00 89.12 129 GLU A N 1
ATOM 1020 C CA . GLU A 1 129 ? -13.235 12.461 14.623 1.00 89.12 129 GLU A CA 1
ATOM 1021 C C . GLU A 1 129 ? -12.943 10.970 14.437 1.00 89.12 129 GLU A C 1
ATOM 1023 O O . GLU A 1 129 ? -12.742 10.506 13.311 1.00 89.12 129 GLU A O 1
ATOM 1028 N N . ARG A 1 130 ? -12.921 10.216 15.540 1.00 88.75 130 ARG A N 1
ATOM 1029 C CA . ARG A 1 130 ? -12.691 8.777 15.523 1.00 88.75 130 ARG A CA 1
ATOM 1030 C C . ARG A 1 130 ? -13.881 8.052 14.912 1.00 88.75 130 ARG A C 1
ATOM 1032 O O . ARG A 1 130 ? -15.036 8.456 15.061 1.00 88.75 130 ARG A O 1
ATOM 1039 N N . THR A 1 131 ? -13.586 6.946 14.254 1.00 85.25 131 THR A N 1
ATOM 1040 C CA . THR A 1 131 ? -14.585 5.993 13.759 1.00 85.25 131 THR A CA 1
ATOM 1041 C C . THR A 1 131 ? -15.011 5.000 14.840 1.00 85.25 131 THR A C 1
ATOM 1043 O O . THR A 1 131 ? -16.143 4.521 14.839 1.00 85.25 131 THR A O 1
ATOM 1046 N N . GLN A 1 132 ? -14.119 4.739 15.793 1.00 79.50 132 GLN A N 1
ATOM 1047 C CA . GLN A 1 132 ? -14.310 3.812 16.902 1.00 79.50 132 GLN A CA 1
ATOM 1048 C C . GLN A 1 132 ? -15.065 4.481 18.057 1.00 79.50 132 GLN A C 1
ATOM 1050 O O . GLN A 1 132 ? -14.861 5.657 18.375 1.00 79.50 132 GLN A O 1
ATOM 1055 N N . THR A 1 133 ? -15.931 3.716 18.712 1.00 75.06 133 THR A N 1
ATOM 1056 C CA . THR A 1 133 ? -16.687 4.153 19.888 1.00 75.06 133 THR A CA 1
ATOM 1057 C C . THR A 1 133 ? -15.850 4.083 21.165 1.00 75.06 133 THR A C 1
ATOM 1059 O O . THR A 1 133 ? -14.908 3.303 21.288 1.00 75.06 133 THR A O 1
ATOM 1062 N N . TRP A 1 134 ? -16.249 4.857 22.177 1.00 69.06 134 TRP A N 1
ATOM 1063 C CA . TRP A 1 134 ? -15.600 4.858 23.493 1.00 69.06 134 TRP A CA 1
ATOM 1064 C C . TRP A 1 134 ? -15.550 3.479 24.170 1.00 69.06 134 TRP A C 1
ATOM 1066 O O . TRP A 1 134 ? -14.633 3.199 24.941 1.00 69.06 134 TRP A O 1
ATOM 1076 N N . ASP A 1 135 ? -16.533 2.615 23.909 1.00 68.44 135 ASP A N 1
ATOM 1077 C CA . ASP A 1 135 ? -16.609 1.285 24.516 1.00 68.44 135 ASP A CA 1
ATOM 1078 C C . ASP A 1 135 ? -15.582 0.308 23.935 1.00 68.44 135 ASP A C 1
ATOM 1080 O O . ASP A 1 135 ? -15.086 -0.559 24.660 1.00 68.44 135 ASP A O 1
ATOM 1084 N N . GLU A 1 136 ? -15.217 0.481 22.664 1.00 68.31 136 GLU A N 1
ATOM 1085 C CA . GLU A 1 136 ? -14.259 -0.368 21.945 1.00 68.31 136 GLU A CA 1
ATOM 1086 C C . GLU A 1 136 ? -12.819 -0.175 22.447 1.00 68.31 136 GLU A C 1
ATOM 1088 O O . GLU A 1 136 ? -11.973 -1.048 22.273 1.00 68.31 136 GLU A O 1
ATOM 1093 N N . HIS A 1 137 ? -12.542 0.916 23.168 1.00 65.12 137 HIS A N 1
ATOM 1094 C CA . HIS A 1 137 ? -11.213 1.228 23.708 1.00 65.12 137 HIS A CA 1
ATOM 1095 C C . HIS A 1 137 ? -11.014 0.845 25.178 1.00 65.12 137 HIS A C 1
ATOM 1097 O O . HIS A 1 137 ? -10.015 1.223 25.796 1.00 65.12 137 HIS A O 1
ATOM 1103 N N . LYS A 1 138 ? -11.951 0.117 25.791 1.00 63.00 138 LYS A N 1
ATOM 1104 C CA . LYS A 1 138 ? -11.842 -0.308 27.196 1.00 63.00 138 LYS A CA 1
ATOM 1105 C C . LYS A 1 138 ? -10.737 -1.369 27.371 1.00 63.00 138 LYS A C 1
ATOM 1107 O O . LYS A 1 138 ? -11.004 -2.566 27.446 1.00 63.00 138 LYS A O 1
ATOM 1112 N N . LEU A 1 139 ? -9.485 -0.917 27.497 1.00 57.41 139 LEU A N 1
ATOM 1113 C CA . LEU A 1 139 ? -8.269 -1.745 27.613 1.00 57.41 139 LEU A CA 1
ATOM 1114 C C . LEU A 1 139 ? -8.162 -2.522 28.938 1.00 57.41 139 LEU A C 1
ATOM 1116 O O . LEU A 1 139 ? -7.654 -3.642 28.991 1.00 57.41 139 LEU A O 1
ATOM 1120 N N . LYS A 1 140 ? -8.626 -1.929 30.046 1.00 48.00 140 LYS A N 1
ATOM 1121 C CA . LYS A 1 140 ? -8.296 -2.408 31.404 1.00 48.00 140 LYS A CA 1
ATOM 1122 C C . LYS A 1 140 ? -8.997 -3.718 31.793 1.00 48.00 140 LYS A C 1
ATOM 1124 O O . LYS A 1 140 ? -8.507 -4.427 32.665 1.00 48.00 140 LYS A O 1
ATOM 1129 N N . ALA A 1 141 ? -10.116 -4.049 31.148 1.00 53.59 141 ALA A N 1
ATOM 1130 C CA . ALA A 1 141 ? -10.881 -5.267 31.426 1.00 53.59 141 ALA A CA 1
ATOM 1131 C C . ALA A 1 141 ? -10.535 -6.440 30.488 1.00 53.59 141 ALA A C 1
ATOM 1133 O O . ALA A 1 141 ? -10.880 -7.577 30.795 1.00 53.59 141 ALA A O 1
ATOM 1134 N N . SER A 1 142 ? -9.873 -6.182 29.352 1.00 60.44 142 SER A N 1
ATOM 1135 C CA . SER A 1 142 ? -9.833 -7.116 28.218 1.00 60.44 142 SER A CA 1
ATOM 1136 C C . SER A 1 142 ? -8.476 -7.774 27.952 1.00 60.44 142 SER A C 1
ATOM 1138 O O . SER A 1 142 ? -8.440 -8.708 27.163 1.00 60.44 142 SER A O 1
ATOM 1140 N N . ARG A 1 143 ? -7.373 -7.329 28.585 1.00 71.56 143 ARG A N 1
ATOM 1141 C CA . ARG A 1 143 ? -5.981 -7.775 28.294 1.00 71.56 143 ARG A CA 1
ATOM 1142 C C . ARG A 1 143 ? -5.532 -7.600 26.826 1.00 71.56 143 ARG A C 1
ATOM 1144 O O . ARG A 1 143 ? -4.452 -8.073 26.474 1.00 71.56 143 ARG A O 1
ATOM 1151 N N . LYS A 1 144 ? -6.306 -6.870 26.021 1.00 77.75 144 LYS A N 1
ATOM 1152 C CA . LYS A 1 144 ? -6.060 -6.595 24.601 1.00 77.75 144 LYS A CA 1
ATOM 1153 C C . LYS A 1 144 ? -5.380 -5.245 24.386 1.00 77.75 144 LYS A C 1
ATOM 1155 O O . LYS A 1 144 ? -5.423 -4.386 25.268 1.00 77.75 144 LYS A O 1
ATOM 1160 N N . ASP A 1 145 ? -4.765 -5.060 23.220 1.00 81.94 145 ASP A N 1
ATOM 1161 C CA . ASP A 1 145 ? -4.301 -3.746 22.764 1.00 81.94 145 ASP A CA 1
ATOM 1162 C C . ASP A 1 145 ? -5.454 -2.860 22.256 1.00 81.94 145 ASP A C 1
ATOM 1164 O O . ASP A 1 145 ? -6.616 -3.272 22.224 1.00 81.94 145 ASP A O 1
ATOM 1168 N N . LEU A 1 146 ? -5.124 -1.629 21.848 1.00 80.94 146 LEU A N 1
ATOM 1169 C CA . LEU A 1 146 ? -6.087 -0.655 21.311 1.00 80.94 146 LEU A CA 1
ATOM 1170 C C . LEU A 1 146 ? -6.826 -1.149 20.063 1.00 80.94 146 LEU A C 1
ATOM 1172 O O . LEU A 1 146 ? -7.923 -0.677 19.789 1.00 80.94 146 LEU A O 1
ATOM 1176 N N . CYS A 1 147 ? -6.250 -2.111 19.343 1.00 84.56 147 CYS A N 1
ATOM 1177 C CA . CYS A 1 147 ? -6.811 -2.653 18.112 1.00 84.56 147 CYS A CA 1
ATOM 1178 C C . CYS A 1 147 ? -7.663 -3.909 18.369 1.00 84.56 147 CYS A C 1
ATOM 1180 O O . CYS A 1 147 ? -8.214 -4.494 17.434 1.00 84.56 147 CYS A O 1
ATOM 1182 N N . GLY A 1 148 ? -7.774 -4.340 19.632 1.00 83.19 148 GLY A N 1
ATOM 1183 C CA . GLY A 1 148 ? -8.523 -5.524 20.045 1.00 83.19 148 GLY A CA 1
ATOM 1184 C C . GLY A 1 148 ? -7.742 -6.840 19.972 1.00 83.19 148 GLY A C 1
ATOM 1185 O O . GLY A 1 148 ? -8.372 -7.903 19.998 1.00 83.19 148 GLY A O 1
ATOM 1186 N N . ARG A 1 149 ? -6.406 -6.789 19.903 1.00 87.12 149 ARG A N 1
ATOM 1187 C CA . ARG A 1 149 ? -5.518 -7.951 19.749 1.00 87.12 149 ARG A CA 1
ATOM 1188 C C . ARG A 1 149 ? -4.963 -8.450 21.071 1.00 87.12 149 ARG A C 1
ATOM 1190 O O . ARG A 1 149 ? -4.638 -7.674 21.967 1.00 87.12 149 ARG A O 1
ATOM 1197 N N . GLU A 1 150 ? -4.814 -9.761 21.160 1.00 88.12 150 GLU A N 1
ATOM 1198 C CA . GLU A 1 150 ? -4.201 -10.460 22.285 1.00 88.12 150 GLU A CA 1
ATOM 1199 C C . GLU A 1 150 ? -2.663 -10.368 22.247 1.00 88.12 150 GLU A C 1
ATOM 1201 O O . GLU A 1 150 ? -2.043 -10.153 21.203 1.00 88.12 150 GLU A O 1
ATOM 1206 N N . LYS A 1 151 ? -2.009 -10.581 23.394 1.00 84.75 151 LYS A N 1
ATOM 1207 C CA . LYS A 1 151 ? -0.537 -10.513 23.491 1.00 84.75 151 LYS A CA 1
ATOM 1208 C C . LYS A 1 151 ? 0.187 -11.556 22.634 1.00 84.75 151 LYS A C 1
ATOM 1210 O O . LYS A 1 151 ? 1.257 -11.268 22.107 1.00 84.75 151 LYS A O 1
ATOM 1215 N N . ASP A 1 152 ? -0.370 -12.756 22.500 1.00 89.62 152 ASP A N 1
ATOM 1216 C CA . ASP A 1 152 ? 0.191 -13.823 21.663 1.00 89.62 152 ASP A CA 1
ATOM 1217 C C . ASP A 1 152 ? 0.067 -13.495 20.166 1.00 89.62 152 ASP A C 1
ATOM 1219 O O . ASP A 1 152 ? 0.970 -13.798 19.389 1.00 89.62 152 ASP A O 1
ATOM 1223 N N . GLN A 1 153 ? -1.018 -12.826 19.760 1.00 91.38 153 GLN A N 1
ATOM 1224 C CA . GLN A 1 153 ? -1.179 -12.294 18.405 1.00 91.38 153 GLN A CA 1
ATOM 1225 C C . GLN A 1 153 ? -0.097 -11.254 18.096 1.00 91.38 153 GLN A C 1
ATOM 1227 O O . GLN A 1 153 ? 0.584 -11.378 17.081 1.00 91.38 153 GLN A O 1
ATOM 1232 N N . LEU A 1 154 ? 0.130 -10.298 19.003 1.00 87.62 154 LEU A N 1
ATOM 1233 C CA . LEU A 1 154 ? 1.186 -9.287 18.862 1.00 87.62 154 LEU A CA 1
ATOM 1234 C C . LEU A 1 154 ? 2.589 -9.899 18.787 1.00 87.62 154 LEU A C 1
ATOM 1236 O O . LEU A 1 154 ? 3.408 -9.474 17.978 1.00 87.62 154 LEU A O 1
ATOM 1240 N N . ALA A 1 155 ? 2.870 -10.919 19.601 1.00 88.00 155 ALA A N 1
ATOM 1241 C CA . ALA A 1 155 ? 4.157 -11.609 19.565 1.00 88.00 155 ALA A CA 1
ATOM 1242 C C . ALA A 1 155 ? 4.397 -12.315 18.218 1.00 88.00 155 ALA A C 1
ATOM 1244 O O . ALA A 1 155 ? 5.510 -12.278 17.698 1.00 88.00 155 ALA A O 1
ATOM 1245 N N . ARG A 1 156 ? 3.355 -12.918 17.623 1.00 91.19 156 ARG A N 1
ATOM 1246 C CA . ARG A 1 156 ? 3.447 -13.554 16.296 1.00 91.19 156 ARG A CA 1
ATOM 1247 C C . ARG A 1 156 ? 3.678 -12.547 15.171 1.00 91.19 156 ARG A C 1
ATOM 1249 O O . ARG A 1 156 ? 4.405 -12.861 14.230 1.00 91.19 156 ARG A O 1
ATOM 1256 N N . LEU A 1 157 ? 3.096 -11.352 15.271 1.00 90.81 157 LEU A N 1
ATOM 1257 C CA . LEU A 1 157 ? 3.230 -10.315 14.245 1.00 90.81 157 LEU A CA 1
ATOM 1258 C C . LEU A 1 157 ? 4.680 -9.866 14.036 1.00 90.81 157 LEU A C 1
ATOM 1260 O O . LEU A 1 157 ? 5.063 -9.634 12.899 1.00 90.81 157 LEU A O 1
ATOM 1264 N N . GLN A 1 158 ? 5.527 -9.882 15.071 1.00 88.94 158 GLN A N 1
ATOM 1265 C CA . GLN A 1 158 ? 6.928 -9.452 14.947 1.00 88.94 158 GLN A CA 1
ATOM 1266 C C . GLN A 1 158 ? 7.702 -10.172 13.832 1.00 88.94 158 GLN A C 1
ATOM 1268 O O . GLN A 1 158 ? 8.480 -9.549 13.110 1.00 88.94 158 GLN A O 1
ATOM 1273 N N . TRP A 1 159 ? 7.503 -11.484 13.673 1.00 91.62 159 TRP A N 1
ATOM 1274 C CA . TRP A 1 159 ? 8.150 -12.227 12.589 1.00 91.62 159 TRP A CA 1
ATOM 1275 C C . TRP A 1 159 ? 7.517 -11.923 11.228 1.00 91.62 159 TRP A C 1
ATOM 1277 O O . TRP A 1 159 ? 8.228 -11.833 10.227 1.00 91.62 159 TRP A O 1
ATOM 1287 N N . HIS A 1 160 ? 6.198 -11.733 11.173 1.00 95.00 160 HIS A N 1
ATOM 1288 C CA . HIS A 1 160 ? 5.533 -11.359 9.930 1.00 95.00 160 HIS A CA 1
ATOM 1289 C C . HIS A 1 160 ? 5.900 -9.942 9.470 1.00 95.00 160 HIS A C 1
ATOM 1291 O O . HIS A 1 160 ? 6.039 -9.735 8.267 1.00 95.00 160 HIS A O 1
ATOM 1297 N N . ASP A 1 161 ? 6.160 -9.009 10.383 1.00 92.00 161 ASP A N 1
ATOM 1298 C CA . ASP A 1 161 ? 6.667 -7.671 10.060 1.00 92.00 161 ASP A CA 1
ATOM 1299 C C . ASP A 1 161 ? 8.077 -7.751 9.465 1.00 92.00 161 ASP A C 1
ATOM 1301 O O . ASP A 1 161 ? 8.356 -7.154 8.422 1.00 92.00 161 ASP A O 1
ATOM 1305 N N . ALA A 1 162 ? 8.960 -8.549 10.081 1.00 92.50 162 ALA A N 1
ATOM 1306 C CA . ALA A 1 162 ? 10.299 -8.810 9.552 1.00 92.50 162 ALA A CA 1
ATOM 1307 C C . ALA A 1 162 ? 10.229 -9.446 8.156 1.00 92.50 162 ALA A C 1
ATOM 1309 O O . ALA A 1 162 ? 10.894 -8.988 7.225 1.00 92.50 162 ALA A O 1
ATOM 1310 N N . GLY A 1 163 ? 9.382 -10.466 7.994 1.00 95.00 163 GLY A N 1
ATOM 1311 C CA . GLY A 1 163 ? 9.147 -11.134 6.718 1.00 95.00 163 GLY A CA 1
ATOM 1312 C C . GLY A 1 163 ? 8.588 -10.186 5.659 1.00 95.00 163 GLY A C 1
ATOM 1313 O O . GLY A 1 163 ? 9.065 -10.197 4.526 1.00 95.00 163 GLY A O 1
ATOM 1314 N N . SER A 1 164 ? 7.623 -9.333 6.013 1.00 93.81 164 SER A N 1
ATOM 1315 C CA . SER A 1 164 ? 7.040 -8.331 5.111 1.00 93.81 164 SER A CA 1
ATOM 1316 C C . SER A 1 164 ? 8.112 -7.358 4.639 1.00 93.81 164 SER A C 1
ATOM 1318 O O . SER A 1 164 ? 8.276 -7.159 3.439 1.00 93.81 164 SER A O 1
ATOM 1320 N N . MET A 1 165 ? 8.899 -6.806 5.565 1.00 91.94 165 MET A N 1
ATOM 1321 C CA . MET A 1 165 ? 9.970 -5.864 5.248 1.00 91.94 165 MET A CA 1
ATOM 1322 C C . MET A 1 165 ? 11.029 -6.480 4.327 1.00 91.94 165 MET A C 1
ATOM 1324 O O . MET A 1 165 ? 11.383 -5.870 3.319 1.00 91.94 165 MET A O 1
ATOM 1328 N N . LEU A 1 166 ? 11.499 -7.692 4.632 1.00 94.06 166 LEU A N 1
ATOM 1329 C CA . LEU A 1 166 ? 12.521 -8.369 3.831 1.00 94.06 166 LEU A CA 1
ATOM 1330 C C . LEU A 1 166 ? 11.994 -8.767 2.450 1.00 94.06 166 LEU A C 1
ATOM 1332 O O . LEU A 1 166 ? 12.635 -8.473 1.445 1.00 94.06 166 LEU A O 1
ATOM 1336 N N . SER A 1 167 ? 10.825 -9.407 2.387 1.00 95.56 167 SER A N 1
ATOM 1337 C CA . SER A 1 167 ? 10.265 -9.919 1.129 1.00 95.56 167 SER A CA 1
ATOM 1338 C C . SER A 1 167 ? 9.841 -8.807 0.171 1.00 95.56 167 SER A C 1
ATOM 1340 O O . SER A 1 167 ? 10.122 -8.898 -1.022 1.00 95.56 167 SER A O 1
ATOM 1342 N N . THR A 1 168 ? 9.222 -7.735 0.672 1.00 93.44 168 THR A N 1
ATOM 1343 C CA . THR A 1 168 ? 8.820 -6.600 -0.173 1.00 93.44 168 THR A CA 1
ATOM 1344 C C . THR A 1 168 ? 10.027 -5.789 -0.629 1.00 93.44 168 THR A C 1
ATOM 1346 O O . THR A 1 168 ? 10.109 -5.451 -1.804 1.00 93.44 168 THR A O 1
ATOM 1349 N N . THR A 1 169 ? 11.022 -5.557 0.234 1.00 92.94 169 THR A N 1
ATOM 1350 C CA . THR A 1 169 ? 12.267 -4.883 -0.180 1.00 92.94 169 THR A CA 1
ATOM 1351 C C . THR A 1 169 ? 13.021 -5.708 -1.217 1.00 92.94 169 THR A C 1
ATOM 1353 O O . THR A 1 169 ? 13.487 -5.164 -2.215 1.00 92.94 169 THR A O 1
ATOM 1356 N N . PHE A 1 170 ? 13.105 -7.025 -1.022 1.00 93.12 170 PHE A N 1
ATOM 1357 C CA . PHE A 1 170 ? 13.700 -7.928 -2.001 1.00 93.12 170 PHE A CA 1
ATOM 1358 C C . PHE A 1 170 ? 12.963 -7.872 -3.343 1.00 93.12 170 PHE A C 1
ATOM 1360 O O . PHE A 1 170 ? 13.612 -7.722 -4.375 1.00 93.12 170 PHE A O 1
ATOM 1367 N N . LEU A 1 171 ? 11.625 -7.917 -3.338 1.00 93.38 171 LEU A N 1
ATOM 1368 C CA . LEU A 1 171 ? 10.815 -7.778 -4.551 1.00 93.38 171 LEU A CA 1
ATOM 1369 C C . LEU A 1 171 ? 11.106 -6.464 -5.280 1.00 93.38 171 LEU A C 1
ATOM 1371 O O . LEU A 1 171 ? 11.301 -6.480 -6.487 1.00 93.38 171 LEU A O 1
ATOM 1375 N N . GLU A 1 172 ? 11.163 -5.343 -4.562 1.00 90.12 172 GLU A N 1
ATOM 1376 C CA . GLU A 1 172 ? 11.436 -4.022 -5.143 1.00 90.12 172 GLU A CA 1
ATOM 1377 C C . GLU A 1 172 ? 12.831 -3.951 -5.773 1.00 90.12 172 GLU A C 1
ATOM 1379 O O . GLU A 1 172 ? 12.985 -3.444 -6.883 1.00 90.12 172 GLU A O 1
ATOM 1384 N N . VAL A 1 173 ? 13.844 -4.503 -5.099 1.00 88.69 173 VAL A N 1
ATOM 1385 C CA . VAL A 1 173 ? 15.219 -4.552 -5.614 1.00 88.69 173 VAL A CA 1
ATOM 1386 C C . VAL A 1 173 ? 15.308 -5.451 -6.846 1.00 88.69 173 VAL A C 1
ATOM 1388 O O . VAL A 1 173 ? 15.868 -5.041 -7.859 1.00 88.69 173 VAL A O 1
ATOM 1391 N N . ILE A 1 174 ? 14.721 -6.649 -6.805 1.00 88.19 174 ILE A N 1
ATOM 1392 C CA . ILE A 1 174 ? 14.714 -7.573 -7.946 1.00 88.19 174 ILE A CA 1
ATOM 1393 C C . ILE A 1 174 ? 13.927 -6.990 -9.119 1.00 88.19 174 ILE A C 1
ATOM 1395 O O . ILE A 1 174 ? 14.407 -7.029 -10.249 1.00 88.19 174 ILE A O 1
ATOM 1399 N N . ALA A 1 175 ? 12.758 -6.405 -8.872 1.00 88.25 175 ALA A N 1
ATOM 1400 C CA . ALA A 1 175 ? 11.965 -5.762 -9.909 1.00 88.25 175 ALA A CA 1
ATOM 1401 C C . ALA A 1 175 ? 12.732 -4.593 -10.542 1.00 88.25 175 ALA A C 1
ATOM 1403 O O . ALA A 1 175 ? 12.810 -4.513 -11.763 1.00 88.25 175 ALA A O 1
ATOM 1404 N N . TYR A 1 176 ? 13.385 -3.747 -9.738 1.00 83.88 176 TYR A N 1
ATOM 1405 C CA . TYR A 1 176 ? 14.271 -2.694 -10.239 1.00 83.88 176 TYR A CA 1
ATOM 1406 C C . TYR A 1 176 ? 15.389 -3.253 -11.139 1.00 83.88 176 TYR A C 1
ATOM 1408 O O . TYR A 1 176 ? 15.675 -2.696 -12.201 1.00 83.88 176 TYR A O 1
ATOM 1416 N N . MET A 1 177 ? 16.031 -4.342 -10.711 1.00 80.75 177 MET A N 1
ATOM 1417 C CA . MET A 1 177 ? 17.188 -4.910 -11.402 1.00 80.75 177 MET A CA 1
ATOM 1418 C C . MET A 1 177 ? 16.808 -5.621 -12.701 1.00 80.75 177 MET A C 1
ATOM 1420 O O . MET A 1 177 ? 17.519 -5.480 -13.693 1.00 80.75 177 MET A O 1
ATOM 1424 N N . TYR A 1 178 ? 15.724 -6.391 -12.707 1.00 83.44 178 TYR A N 1
ATOM 1425 C CA . TYR A 1 178 ? 15.447 -7.344 -13.784 1.00 83.44 178 TYR A CA 1
ATOM 1426 C C . TYR A 1 178 ? 14.256 -6.973 -14.660 1.00 83.44 178 TYR A C 1
ATOM 1428 O O . TYR A 1 178 ? 14.163 -7.490 -15.766 1.00 83.44 178 TYR A O 1
ATOM 1436 N N . ILE A 1 179 ? 13.358 -6.090 -14.220 1.00 83.56 179 ILE A N 1
ATOM 1437 C CA . ILE A 1 179 ? 12.220 -5.669 -15.040 1.00 83.56 179 ILE A CA 1
ATOM 1438 C C . ILE A 1 179 ? 12.589 -4.368 -15.753 1.00 83.56 179 ILE A C 1
ATOM 1440 O O . ILE A 1 179 ? 12.733 -3.311 -15.133 1.00 83.56 179 ILE A O 1
ATOM 1444 N N . ASP A 1 180 ? 12.740 -4.445 -17.076 1.00 77.88 180 ASP A N 1
ATOM 1445 C CA . ASP A 1 180 ? 13.066 -3.274 -17.887 1.00 77.88 180 ASP A CA 1
ATOM 1446 C C . ASP A 1 180 ? 11.970 -2.208 -17.780 1.00 77.88 180 ASP A C 1
ATOM 1448 O O . ASP A 1 180 ? 10.774 -2.491 -17.894 1.00 77.88 180 ASP A O 1
ATOM 1452 N N . GLY A 1 181 ? 12.382 -0.971 -17.508 1.00 71.19 181 GLY A N 1
ATOM 1453 C CA . GLY A 1 181 ? 11.461 0.143 -17.313 1.00 71.19 181 GLY A CA 1
ATOM 1454 C C . GLY A 1 181 ? 10.622 0.069 -16.030 1.00 71.19 181 GLY A C 1
ATOM 1455 O O . GLY A 1 181 ? 9.672 0.839 -15.896 1.00 71.19 181 GLY A O 1
ATOM 1456 N N . PHE A 1 182 ? 10.958 -0.791 -15.058 1.00 80.19 182 PHE A N 1
ATOM 1457 C CA . PHE A 1 182 ? 10.270 -0.790 -13.758 1.00 80.19 182 PHE A CA 1
ATOM 1458 C C . PHE A 1 182 ? 10.457 0.542 -13.021 1.00 80.19 182 PHE A C 1
ATOM 1460 O O . PHE A 1 182 ? 9.506 1.087 -12.469 1.00 80.19 182 PHE A O 1
ATOM 1467 N N . TYR A 1 183 ? 11.654 1.124 -13.113 1.00 74.56 183 TYR A N 1
ATOM 1468 C CA . TYR A 1 183 ? 11.938 2.511 -12.743 1.00 74.56 183 TYR A CA 1
ATOM 1469 C C . TYR A 1 183 ? 12.464 3.237 -13.977 1.00 74.56 183 TYR A C 1
ATOM 1471 O O . TYR A 1 183 ? 13.674 3.282 -14.177 1.00 74.56 183 TYR A O 1
ATOM 1479 N N . MET A 1 184 ? 11.591 3.759 -14.841 1.00 68.06 184 MET A N 1
ATOM 1480 C CA . MET A 1 184 ? 12.042 4.366 -16.101 1.00 68.06 184 MET A CA 1
ATOM 1481 C C . MET A 1 184 ? 12.948 5.576 -15.850 1.00 68.06 184 MET A C 1
ATOM 1483 O O . MET A 1 184 ? 12.547 6.545 -15.200 1.00 68.06 184 MET A O 1
ATOM 1487 N N . GLY A 1 185 ? 14.173 5.503 -16.376 1.00 59.19 185 GLY A N 1
ATOM 1488 C CA . GLY A 1 185 ? 15.231 6.486 -16.153 1.00 59.19 185 GLY A CA 1
ATOM 1489 C C . GLY A 1 185 ? 15.065 7.791 -16.914 1.00 59.19 185 GLY A C 1
ATOM 1490 O O . GLY A 1 185 ? 15.558 8.806 -16.446 1.00 59.19 185 GLY A O 1
ATOM 1491 N N . ASN A 1 186 ? 14.362 7.772 -18.049 1.00 52.53 186 ASN A N 1
ATOM 1492 C CA . ASN A 1 186 ? 14.197 8.921 -18.935 1.00 52.53 186 ASN A CA 1
ATOM 1493 C C . ASN A 1 186 ? 12.874 8.820 -19.718 1.00 52.53 186 ASN A C 1
ATOM 1495 O O . ASN A 1 186 ? 12.848 8.328 -20.841 1.00 52.53 186 ASN A O 1
ATOM 1499 N N . CYS A 1 187 ? 11.778 9.338 -19.173 1.00 49.00 187 CYS A N 1
ATOM 1500 C CA . CYS A 1 187 ? 10.935 10.191 -20.010 1.00 49.00 187 CYS A CA 1
ATOM 1501 C C . CYS A 1 187 ? 11.447 11.592 -19.711 1.00 49.00 187 CYS A C 1
ATOM 1503 O O . CYS A 1 187 ? 11.518 11.924 -18.528 1.00 49.00 187 CYS A O 1
ATOM 1505 N N . GLU A 1 188 ? 11.901 12.330 -20.728 1.00 45.72 188 GLU A N 1
ATOM 1506 C CA . GLU A 1 188 ? 12.472 13.680 -20.623 1.00 45.72 188 GLU A CA 1
ATOM 1507 C C . GLU A 1 188 ? 11.994 14.402 -19.358 1.00 45.72 188 GLU A C 1
ATOM 1509 O O . GLU A 1 188 ? 10.791 14.612 -19.169 1.00 45.72 188 GLU A O 1
ATOM 1514 N N . LEU A 1 189 ? 12.935 14.672 -18.444 1.00 44.66 189 LEU A N 1
ATOM 1515 C CA . LEU A 1 189 ? 12.714 15.371 -17.181 1.00 44.66 189 LEU A CA 1
ATOM 1516 C C . LEU A 1 189 ? 11.995 16.692 -17.477 1.00 44.66 189 LEU A C 1
ATOM 1518 O O . LEU A 1 189 ? 12.632 17.707 -17.714 1.00 44.66 189 LEU A O 1
ATOM 1522 N N . TRP A 1 190 ? 10.661 16.640 -17.458 1.00 45.12 190 TRP A N 1
ATOM 1523 C CA . TRP A 1 190 ? 9.756 17.762 -17.677 1.00 45.12 190 TRP A CA 1
ATOM 1524 C C . TRP A 1 190 ? 9.774 18.335 -19.111 1.00 45.12 190 TRP A C 1
ATOM 1526 O O . TRP A 1 190 ? 10.505 19.266 -19.422 1.00 45.12 190 TRP A O 1
ATOM 1536 N N . THR A 1 191 ? 8.851 17.870 -19.960 1.00 48.28 191 THR A N 1
ATOM 1537 C CA . THR A 1 191 ? 8.498 18.527 -21.240 1.00 48.28 191 THR A CA 1
ATOM 1538 C C . THR A 1 191 ? 7.563 19.739 -21.067 1.00 48.28 191 THR A C 1
ATOM 1540 O O . THR A 1 191 ? 7.002 20.247 -22.035 1.00 48.28 191 THR A O 1
ATOM 1543 N N . GLY A 1 192 ? 7.373 20.222 -19.831 1.00 50.62 192 GLY A N 1
ATOM 1544 C CA . GLY A 1 192 ? 6.387 21.248 -19.476 1.00 50.62 192 GLY A CA 1
ATOM 1545 C C . GLY A 1 192 ? 5.008 20.678 -19.108 1.00 50.62 192 GLY A C 1
ATOM 1546 O O . GLY A 1 192 ? 4.864 19.506 -18.758 1.00 50.62 192 GLY A O 1
ATOM 1547 N N . PHE A 1 193 ? 3.966 21.518 -19.165 1.00 53.94 193 PHE A N 1
ATOM 1548 C CA . PHE A 1 193 ? 2.577 21.124 -18.859 1.00 53.94 193 PHE A CA 1
ATOM 1549 C C . PHE A 1 193 ? 1.984 20.112 -19.854 1.00 53.94 193 PHE A C 1
ATOM 1551 O O . PHE A 1 193 ? 1.034 19.411 -19.508 1.00 53.94 193 PHE A O 1
ATOM 1558 N N . SER A 1 194 ? 2.551 20.000 -21.059 1.00 58.41 194 SER A N 1
ATOM 1559 C CA . SER A 1 194 ? 2.123 19.048 -22.094 1.00 58.41 194 SER A CA 1
ATOM 1560 C C . SER A 1 194 ? 2.251 17.589 -21.637 1.00 58.41 194 SER A C 1
ATOM 1562 O O . SER A 1 194 ? 1.377 16.784 -21.946 1.00 58.41 194 SER A O 1
ATOM 1564 N N . GLY A 1 195 ? 3.267 17.260 -20.830 1.00 75.31 195 GLY A N 1
ATOM 1565 C CA . GLY A 1 195 ? 3.456 15.921 -20.258 1.00 75.31 195 GLY A CA 1
ATOM 1566 C C . GLY A 1 195 ? 2.712 15.671 -18.941 1.00 75.31 195 GLY A C 1
ATOM 1567 O O . GLY A 1 195 ? 2.571 14.523 -18.522 1.00 75.31 195 GLY A O 1
ATOM 1568 N N . LEU A 1 196 ? 2.214 16.715 -18.263 1.00 83.19 196 LEU A N 1
ATOM 1569 C CA . LEU A 1 196 ? 1.537 16.551 -16.970 1.00 83.19 196 LEU A CA 1
ATOM 1570 C C . LEU A 1 196 ? 0.215 15.793 -17.122 1.00 83.19 196 LEU A C 1
ATOM 1572 O O . LEU A 1 196 ? -0.063 14.897 -16.331 1.00 83.19 196 LEU A O 1
ATOM 1576 N N . ALA A 1 197 ? -0.577 16.118 -18.146 1.00 85.38 197 ALA A N 1
ATOM 1577 C CA . ALA A 1 197 ? -1.830 15.416 -18.414 1.00 85.38 197 ALA A CA 1
ATOM 1578 C C . ALA A 1 197 ? -1.586 13.924 -18.690 1.00 85.38 197 ALA A C 1
ATOM 1580 O O . ALA A 1 197 ? -2.264 13.078 -18.114 1.00 85.38 197 ALA A O 1
ATOM 1581 N N . GLU A 1 198 ? -0.571 13.595 -19.494 1.00 83.56 198 GLU A N 1
ATOM 1582 C CA . GLU A 1 198 ? -0.184 12.206 -19.751 1.00 83.56 198 GLU A CA 1
ATOM 1583 C C . GLU A 1 198 ? 0.255 11.493 -18.466 1.00 83.56 198 GLU A C 1
ATOM 1585 O O . GLU A 1 198 ? -0.229 10.397 -18.186 1.00 83.56 198 GLU A O 1
ATOM 1590 N N . ARG A 1 199 ? 1.117 12.115 -17.649 1.00 87.00 199 ARG A N 1
ATOM 1591 C CA . ARG A 1 199 ? 1.551 11.555 -16.358 1.00 87.00 199 ARG A CA 1
ATOM 1592 C C . ARG A 1 199 ? 0.376 11.294 -15.426 1.00 87.00 199 ARG A C 1
ATOM 1594 O O . ARG A 1 199 ? 0.307 10.223 -14.833 1.00 87.00 199 ARG A O 1
ATOM 1601 N N . LEU A 1 200 ? -0.559 12.239 -15.322 1.00 89.81 200 LEU A N 1
ATOM 1602 C CA . LEU A 1 200 ? -1.757 12.087 -14.499 1.00 89.81 200 LEU A CA 1
ATOM 1603 C C . LEU A 1 200 ? -2.641 10.951 -15.015 1.00 89.81 200 LEU A C 1
ATOM 1605 O O . LEU A 1 200 ? -3.025 10.095 -14.226 1.00 89.81 200 LEU A O 1
ATOM 1609 N N . VAL A 1 201 ? -2.899 10.881 -16.325 1.00 90.25 201 VAL A N 1
ATOM 1610 C CA . VAL A 1 201 ? -3.686 9.794 -16.930 1.00 90.25 201 VAL A CA 1
ATOM 1611 C C . VAL A 1 201 ? -3.010 8.442 -16.707 1.00 90.25 201 VAL A C 1
ATOM 1613 O O . VAL A 1 201 ? -3.655 7.516 -16.217 1.00 90.25 201 VAL A O 1
ATOM 1616 N N . ARG A 1 202 ? -1.708 8.318 -16.992 1.00 91.31 202 ARG A N 1
ATOM 1617 C CA . ARG A 1 202 ? -0.939 7.085 -16.756 1.00 91.31 202 ARG A CA 1
ATOM 1618 C C . ARG A 1 202 ? -0.964 6.684 -15.293 1.00 91.31 202 ARG A C 1
ATOM 1620 O O . ARG A 1 202 ? -1.216 5.522 -14.996 1.00 91.31 202 ARG A O 1
ATOM 1627 N N . MET A 1 203 ? -0.754 7.634 -14.385 1.00 93.06 203 MET A N 1
ATOM 1628 C CA . MET A 1 203 ? -0.813 7.393 -12.949 1.00 93.06 203 MET A CA 1
ATOM 1629 C C . MET A 1 203 ? -2.205 6.918 -12.532 1.00 93.06 203 MET A C 1
ATOM 1631 O O . MET A 1 203 ? -2.305 5.919 -11.827 1.00 93.06 203 MET A O 1
ATOM 1635 N N . THR A 1 204 ? -3.280 7.564 -12.989 1.00 93.62 204 THR A N 1
ATOM 1636 C CA . THR A 1 204 ? -4.652 7.138 -12.690 1.00 93.62 204 THR A CA 1
ATOM 1637 C C . THR A 1 204 ? -4.917 5.724 -13.202 1.00 93.62 204 THR A C 1
ATOM 1639 O O . THR A 1 204 ? -5.377 4.888 -12.430 1.00 93.62 204 THR A O 1
ATOM 1642 N N . VAL A 1 205 ? -4.576 5.412 -14.457 1.00 94.31 205 VAL A N 1
ATOM 1643 C CA . VAL A 1 205 ? -4.758 4.060 -15.020 1.00 94.31 205 VAL A CA 1
ATOM 1644 C C . VAL A 1 205 ? -3.911 3.027 -14.269 1.00 94.31 205 VAL A C 1
ATOM 1646 O O . VAL A 1 205 ? -4.410 1.951 -13.944 1.00 94.31 205 VAL A O 1
ATOM 1649 N N . ASN A 1 206 ? -2.665 3.358 -13.924 1.00 94.81 206 ASN A N 1
ATOM 1650 C CA . ASN A 1 206 ? -1.796 2.510 -13.110 1.00 94.81 206 ASN A CA 1
ATOM 1651 C C . ASN A 1 206 ? -2.437 2.207 -11.740 1.00 94.81 206 ASN A C 1
ATOM 1653 O O . ASN A 1 206 ? -2.550 1.040 -11.368 1.00 94.81 206 ASN A O 1
ATOM 1657 N N . HIS A 1 207 ? -2.969 3.214 -11.036 1.00 96.00 207 HIS A N 1
ATOM 1658 C CA . HIS A 1 207 ? -3.645 2.999 -9.751 1.00 96.00 207 HIS A CA 1
ATOM 1659 C C . HIS A 1 207 ? -4.951 2.211 -9.896 1.00 96.00 207 HIS A C 1
ATOM 1661 O O . HIS A 1 207 ? -5.276 1.427 -9.006 1.00 96.00 207 HIS A O 1
ATOM 1667 N N . LEU A 1 208 ? -5.683 2.362 -11.005 1.00 95.38 208 LEU A N 1
ATOM 1668 C CA . LEU A 1 208 ? -6.869 1.547 -11.289 1.00 95.38 208 LEU A CA 1
ATOM 1669 C C . LEU A 1 208 ? -6.503 0.066 -11.444 1.00 95.38 208 LEU A C 1
ATOM 1671 O O . LEU A 1 208 ? -7.156 -0.774 -10.824 1.00 95.38 208 LEU A O 1
ATOM 1675 N N . ILE A 1 209 ? -5.445 -0.251 -12.200 1.00 95.62 209 ILE A N 1
ATOM 1676 C CA . ILE A 1 209 ? -4.940 -1.625 -12.378 1.00 95.62 209 ILE A CA 1
ATOM 1677 C C . ILE A 1 209 ? -4.429 -2.189 -11.050 1.00 95.62 209 ILE A C 1
ATOM 1679 O O . ILE A 1 209 ? -4.831 -3.285 -10.657 1.00 95.62 209 ILE A O 1
ATOM 1683 N N . MET A 1 210 ? -3.605 -1.423 -10.326 1.00 96.56 210 MET A N 1
ATOM 1684 C CA . MET A 1 210 ? -3.115 -1.799 -8.996 1.00 96.56 210 MET A CA 1
ATOM 1685 C C . MET A 1 210 ? -4.288 -2.117 -8.065 1.00 96.56 210 MET A C 1
ATOM 1687 O O . MET A 1 210 ? -4.315 -3.158 -7.410 1.00 96.56 210 MET A O 1
ATOM 1691 N N . SER A 1 211 ? -5.285 -1.231 -8.023 1.00 95.69 211 SER A N 1
ATOM 1692 C CA . SER A 1 211 ? -6.455 -1.409 -7.171 1.00 95.69 211 SER A CA 1
ATOM 1693 C C . SER A 1 211 ? -7.307 -2.598 -7.584 1.00 95.69 211 SER A C 1
ATOM 1695 O O . SER A 1 211 ? -7.866 -3.260 -6.718 1.00 95.69 211 SER A O 1
ATOM 1697 N N . PHE A 1 212 ? -7.387 -2.901 -8.880 1.00 96.12 212 PHE A N 1
ATOM 1698 C CA . PHE A 1 212 ? -8.152 -4.037 -9.383 1.00 96.12 212 PHE A CA 1
ATOM 1699 C C . PHE A 1 212 ? -7.556 -5.364 -8.912 1.00 96.12 212 PHE A C 1
ATOM 1701 O O . PHE A 1 212 ? -8.278 -6.200 -8.365 1.00 96.12 212 PHE A O 1
ATOM 1708 N N . GLY A 1 213 ? -6.239 -5.537 -9.076 1.00 95.88 213 GLY A N 1
ATOM 1709 C CA . GLY A 1 213 ? -5.533 -6.733 -8.613 1.00 95.88 213 GLY A CA 1
ATOM 1710 C C . GLY A 1 213 ? -5.686 -6.927 -7.104 1.00 95.88 213 GLY A C 1
ATOM 1711 O O . GLY A 1 213 ? -6.069 -8.005 -6.648 1.00 95.88 213 GLY A O 1
ATOM 1712 N N . MET A 1 214 ? -5.492 -5.853 -6.333 1.00 95.75 214 MET A N 1
ATOM 1713 C CA . MET A 1 214 ? -5.663 -5.885 -4.877 1.00 95.75 214 MET A CA 1
ATOM 1714 C C . MET A 1 214 ? -7.118 -6.121 -4.451 1.00 95.75 214 MET A C 1
ATOM 1716 O O . MET A 1 214 ? -7.351 -6.885 -3.523 1.00 95.75 214 MET A O 1
ATOM 1720 N N . TYR A 1 215 ? -8.105 -5.519 -5.124 1.00 95.69 215 TYR A N 1
ATOM 1721 C CA . TYR A 1 215 ? -9.531 -5.717 -4.832 1.00 95.69 215 TYR A CA 1
ATOM 1722 C C . TYR A 1 215 ? -9.909 -7.196 -4.936 1.00 95.69 215 TYR A C 1
ATOM 1724 O O . TYR A 1 215 ? -10.535 -7.750 -4.030 1.00 95.69 215 TYR A O 1
ATOM 1732 N N . TRP A 1 216 ? -9.512 -7.851 -6.028 1.00 95.25 216 TRP A N 1
ATOM 1733 C CA . TRP A 1 216 ? -9.839 -9.256 -6.242 1.00 95.25 216 TRP A CA 1
ATOM 1734 C C . TRP A 1 216 ? -9.034 -10.189 -5.351 1.00 95.25 216 TRP A C 1
ATOM 1736 O O . TRP A 1 216 ? -9.610 -11.152 -4.849 1.00 95.25 216 TRP A O 1
ATOM 1746 N N . MET A 1 217 ? -7.761 -9.885 -5.083 1.00 95.50 217 MET A N 1
ATOM 1747 C CA . MET A 1 217 ? -6.966 -10.640 -4.113 1.00 95.50 217 MET A CA 1
ATOM 1748 C C . MET A 1 217 ? -7.592 -10.564 -2.717 1.00 95.50 217 MET A C 1
ATOM 1750 O O . MET A 1 217 ? -7.839 -11.591 -2.093 1.00 95.50 217 MET A O 1
ATOM 1754 N N . HIS A 1 218 ? -7.954 -9.364 -2.268 1.00 94.12 218 HIS A N 1
ATOM 1755 C CA . HIS A 1 218 ? -8.616 -9.140 -0.989 1.00 94.12 218 HIS A CA 1
ATOM 1756 C C . HIS A 1 218 ? -9.959 -9.883 -0.918 1.00 94.12 218 HIS A C 1
ATOM 1758 O O . HIS A 1 218 ? -10.223 -10.655 0.005 1.00 94.12 218 HIS A O 1
ATOM 1764 N N . ARG A 1 219 ? -10.790 -9.761 -1.956 1.00 92.12 219 ARG A N 1
ATOM 1765 C CA . ARG A 1 219 ? -12.063 -10.481 -2.037 1.00 92.12 219 ARG A CA 1
ATOM 1766 C C . ARG A 1 219 ? -11.876 -12.000 -2.054 1.00 92.12 219 ARG A C 1
ATOM 1768 O O . ARG A 1 219 ? -12.634 -12.707 -1.387 1.00 92.12 219 ARG A O 1
ATOM 1775 N N . ALA A 1 220 ? -10.887 -12.522 -2.778 1.00 92.06 220 ALA A N 1
ATOM 1776 C CA . ALA A 1 220 ? -10.544 -13.942 -2.775 1.00 92.06 220 ALA A CA 1
ATOM 1777 C C . ALA A 1 220 ? -10.097 -14.395 -1.377 1.00 92.06 220 ALA A C 1
ATOM 1779 O O . ALA A 1 220 ? -10.561 -15.433 -0.903 1.00 92.06 220 ALA A O 1
ATOM 1780 N N . SER A 1 221 ? -9.309 -13.582 -0.672 1.00 92.19 221 SER A N 1
ATOM 1781 C CA . SER A 1 221 ? -8.866 -13.841 0.700 1.00 92.19 221 SER A CA 1
ATOM 1782 C C . SER A 1 221 ? -10.006 -14.001 1.704 1.00 92.19 221 SER A C 1
ATOM 1784 O O . SER A 1 221 ? -9.908 -14.828 2.607 1.00 92.19 221 SER A O 1
ATOM 1786 N N . HIS A 1 222 ? -11.131 -13.311 1.514 1.00 90.69 222 HIS A N 1
ATOM 1787 C CA . HIS A 1 222 ? -12.328 -13.495 2.347 1.00 90.69 222 HIS A CA 1
ATOM 1788 C C . HIS A 1 222 ? -13.185 -14.713 1.991 1.00 90.69 222 HIS A C 1
ATOM 1790 O O . HIS A 1 222 ? -14.027 -15.123 2.793 1.00 90.69 222 HIS A O 1
ATOM 1796 N N . ASN A 1 223 ? -13.018 -15.270 0.792 1.00 87.56 223 ASN A N 1
ATOM 1797 C CA . ASN A 1 223 ? -13.906 -16.299 0.247 1.00 87.56 223 ASN A CA 1
ATOM 1798 C C . ASN A 1 223 ? -13.234 -17.673 0.095 1.00 87.56 223 ASN A C 1
ATOM 1800 O O . ASN A 1 223 ? -13.930 -18.685 0.048 1.00 87.56 223 ASN A O 1
ATOM 1804 N N . ILE A 1 224 ? -11.902 -17.731 0.026 1.00 89.12 224 ILE A N 1
ATOM 1805 C CA . ILE A 1 224 ? -11.127 -18.969 -0.082 1.00 89.12 224 ILE A CA 1
ATOM 1806 C C . ILE A 1 224 ? -10.552 -19.307 1.304 1.00 89.12 224 ILE A C 1
ATOM 1808 O O . ILE A 1 224 ? -9.703 -18.565 1.799 1.00 89.12 224 ILE A O 1
ATOM 1812 N N . PRO A 1 225 ? -10.935 -20.439 1.936 1.00 89.75 225 PRO A N 1
ATOM 1813 C CA . PRO A 1 225 ? -10.508 -20.770 3.300 1.00 89.75 225 PRO A CA 1
ATOM 1814 C C . PRO A 1 225 ? -8.992 -20.810 3.509 1.00 89.75 225 PRO A C 1
ATOM 1816 O O . PRO A 1 225 ? -8.518 -20.486 4.594 1.00 89.75 225 PRO A O 1
ATOM 1819 N N . PHE A 1 226 ? -8.228 -21.215 2.489 1.00 91.69 226 PHE A N 1
ATOM 1820 C CA . PHE A 1 226 ? -6.766 -21.205 2.545 1.00 91.69 226 PHE A CA 1
ATOM 1821 C C . PHE A 1 226 ? -6.213 -19.778 2.638 1.00 91.69 226 PHE A C 1
ATOM 1823 O O . PHE A 1 226 ? -5.455 -19.485 3.558 1.00 91.69 226 PHE A O 1
ATOM 1830 N N . LEU A 1 227 ? -6.646 -18.884 1.744 1.00 92.75 227 LEU A N 1
ATOM 1831 C CA . LEU A 1 227 ? -6.218 -17.485 1.751 1.00 92.75 227 LEU A CA 1
ATOM 1832 C C . LEU A 1 227 ? -6.690 -16.756 3.018 1.00 92.75 227 LEU A C 1
ATOM 1834 O O . LEU A 1 227 ? -5.942 -15.963 3.580 1.00 92.75 227 LEU A O 1
ATOM 1838 N N . TRP A 1 228 ? -7.867 -17.098 3.552 1.00 92.50 228 TRP A N 1
ATOM 1839 C CA . TRP A 1 228 ? -8.334 -16.543 4.825 1.00 92.50 228 TRP A CA 1
ATOM 1840 C C . TRP A 1 228 ? -7.419 -16.887 6.007 1.00 92.50 228 TRP A C 1
ATOM 1842 O O . TRP A 1 228 ? -7.255 -16.075 6.911 1.00 92.50 228 TRP A O 1
ATOM 1852 N N . ARG A 1 229 ? -6.788 -18.069 6.038 1.00 92.69 229 ARG A N 1
ATOM 1853 C CA . ARG A 1 229 ? -5.834 -18.406 7.119 1.00 92.69 229 ARG A CA 1
ATOM 1854 C C . ARG A 1 229 ? -4.637 -17.453 7.156 1.00 92.69 229 ARG A C 1
ATOM 1856 O O . ARG A 1 229 ? -4.019 -17.313 8.205 1.00 92.69 229 ARG A O 1
ATOM 1863 N N . ILE A 1 230 ? -4.330 -16.832 6.021 1.00 95.19 230 ILE A N 1
ATOM 1864 C CA . ILE A 1 230 ? -3.252 -15.864 5.839 1.00 95.19 230 ILE A CA 1
ATOM 1865 C C . ILE A 1 230 ? -3.789 -14.462 6.152 1.00 95.19 230 ILE A C 1
ATOM 1867 O O . ILE A 1 230 ? -3.341 -13.826 7.103 1.00 95.19 230 ILE A O 1
ATOM 1871 N N . HIS A 1 231 ? -4.810 -14.023 5.415 1.00 94.44 231 HIS A N 1
ATOM 1872 C CA . HIS A 1 231 ? -5.382 -12.681 5.531 1.00 94.44 231 HIS A CA 1
ATOM 1873 C C . HIS A 1 231 ? -6.088 -12.428 6.873 1.00 94.44 231 HIS A C 1
ATOM 1875 O O . HIS A 1 231 ? -6.092 -11.322 7.397 1.00 94.44 231 HIS A O 1
ATOM 1881 N N . GLY A 1 232 ? -6.626 -13.466 7.513 1.00 92.25 232 GLY A N 1
ATOM 1882 C CA . GLY A 1 232 ? -7.272 -13.369 8.822 1.00 92.25 232 GLY A CA 1
ATOM 1883 C C . GLY A 1 232 ? -6.347 -12.881 9.945 1.00 92.25 232 GLY A C 1
ATOM 1884 O O . GLY A 1 232 ? -6.851 -12.479 10.993 1.00 92.25 232 GLY A O 1
ATOM 1885 N N . ILE A 1 233 ? -5.020 -12.893 9.737 1.00 94.00 233 ILE A N 1
ATOM 1886 C CA . ILE A 1 233 ? -4.042 -12.259 10.634 1.00 94.00 233 ILE A CA 1
ATOM 1887 C C . ILE A 1 233 ? -4.213 -10.733 10.639 1.00 94.00 233 ILE A C 1
ATOM 1889 O O . ILE A 1 233 ? -4.257 -10.152 11.722 1.00 94.00 233 ILE A O 1
ATOM 1893 N N . HIS A 1 234 ? -4.408 -10.104 9.472 1.00 93.44 234 HIS A N 1
ATOM 1894 C CA . HIS A 1 234 ? -4.733 -8.673 9.348 1.00 93.44 234 HIS A CA 1
ATOM 1895 C C . HIS A 1 234 ? -5.996 -8.329 10.156 1.00 93.44 234 HIS A C 1
ATOM 1897 O O . HIS A 1 234 ? -6.032 -7.401 10.967 1.00 93.44 234 HIS A O 1
ATOM 1903 N N . HIS A 1 235 ? -7.017 -9.183 10.040 1.00 92.06 235 HIS A N 1
ATOM 1904 C CA . HIS A 1 235 ? -8.287 -9.056 10.762 1.00 92.06 235 HIS A CA 1
ATOM 1905 C C . HIS A 1 235 ? -8.219 -9.353 12.267 1.00 92.06 235 HIS A C 1
ATOM 1907 O O . HIS A 1 235 ? -9.241 -9.264 12.956 1.00 92.06 235 HIS A O 1
ATOM 1913 N N . TRP A 1 236 ? -7.051 -9.681 12.831 1.00 90.94 236 TRP A N 1
ATOM 1914 C CA . TRP A 1 236 ? -6.899 -9.661 14.288 1.00 90.94 236 TRP A CA 1
ATOM 1915 C C . TRP A 1 236 ? -7.103 -8.248 14.843 1.00 90.94 236 TRP A C 1
ATOM 1917 O O . TRP A 1 236 ? -7.653 -8.109 15.938 1.00 90.94 236 TRP A O 1
ATOM 1927 N N . ALA A 1 237 ? -6.717 -7.212 14.090 1.00 89.31 237 ALA A N 1
ATOM 1928 C CA . ALA A 1 237 ? -7.059 -5.829 14.395 1.00 89.31 237 ALA A CA 1
ATOM 1929 C C . ALA A 1 237 ? -8.527 -5.567 14.020 1.00 89.31 237 ALA A C 1
ATOM 1931 O O . ALA A 1 237 ? -8.861 -5.368 12.855 1.00 89.31 237 ALA A O 1
ATOM 1932 N N . LYS A 1 238 ? -9.415 -5.569 15.018 1.00 85.31 238 LYS A N 1
ATOM 1933 C CA . LYS A 1 238 ? -10.846 -5.253 14.833 1.00 85.31 238 LYS A CA 1
ATOM 1934 C C . LYS A 1 238 ? -11.114 -3.753 14.792 1.00 85.31 238 LYS A C 1
ATOM 1936 O O . LYS A 1 238 ? -12.137 -3.320 14.276 1.00 85.31 238 LYS A O 1
ATOM 1941 N N . HIS A 1 239 ? -10.200 -2.990 15.377 1.00 85.31 239 HIS A N 1
ATOM 1942 C CA . HIS A 1 239 ? -10.246 -1.540 15.473 1.00 85.31 239 HIS A CA 1
ATOM 1943 C C . HIS A 1 239 ? -8.918 -1.011 14.928 1.00 85.31 239 HIS A C 1
ATOM 1945 O O . HIS A 1 239 ? -7.998 -0.760 15.707 1.00 85.31 239 HIS A O 1
ATOM 1951 N N . PRO A 1 240 ? -8.756 -0.957 13.597 1.00 88.25 240 PRO A N 1
ATOM 1952 C CA . PRO A 1 240 ? -7.471 -0.625 13.002 1.00 88.25 240 PRO A CA 1
ATOM 1953 C C . PRO A 1 240 ? -7.046 0.801 13.377 1.00 88.25 240 PRO A C 1
ATOM 1955 O O . PRO A 1 240 ? -7.861 1.717 13.503 1.00 88.25 240 PRO A O 1
ATOM 1958 N N . LEU A 1 241 ? -5.745 0.953 13.588 1.00 90.50 241 LEU A N 1
ATOM 1959 C CA . LEU A 1 241 ? -5.012 2.207 13.678 1.00 90.50 241 LEU A CA 1
ATOM 1960 C C . LEU A 1 241 ? -3.972 2.230 12.554 1.00 90.50 241 LEU A C 1
ATOM 1962 O O . LEU A 1 241 ? -3.610 1.192 11.998 1.00 90.50 241 LEU A O 1
ATOM 1966 N N . SER A 1 242 ? -3.442 3.409 12.224 1.00 92.00 242 SER A N 1
ATOM 1967 C CA . SER A 1 242 ? -2.502 3.561 11.102 1.00 92.00 242 SER A CA 1
ATOM 1968 C C . SER A 1 242 ? -1.288 2.627 11.213 1.00 92.00 242 SER A C 1
ATOM 1970 O O . SER A 1 242 ? -0.783 2.146 10.199 1.00 92.00 242 SER A O 1
ATOM 1972 N N . ARG A 1 243 ? -0.874 2.278 12.439 1.00 86.62 243 ARG A N 1
ATOM 1973 C CA . ARG A 1 243 ? 0.212 1.323 12.710 1.00 86.62 243 ARG A CA 1
ATOM 1974 C C . ARG A 1 243 ? -0.064 -0.093 12.202 1.00 86.62 243 ARG A C 1
ATOM 1976 O O . ARG A 1 243 ? 0.878 -0.799 11.874 1.00 86.62 243 ARG A O 1
ATOM 1983 N N . ASN A 1 244 ? -1.331 -0.486 12.090 1.00 87.06 244 ASN A N 1
ATOM 1984 C CA . ASN A 1 244 ? -1.742 -1.822 11.661 1.00 87.06 244 ASN A CA 1
ATOM 1985 C C . ASN A 1 244 ? -1.718 -2.006 10.146 1.00 87.06 244 ASN A C 1
ATOM 1987 O O . ASN A 1 244 ? -1.882 -3.123 9.681 1.00 87.06 244 ASN A O 1
ATOM 1991 N N . THR A 1 245 ? -1.509 -0.929 9.385 1.00 89.88 245 THR A N 1
ATOM 1992 C CA . THR A 1 245 ? -1.599 -0.922 7.915 1.00 89.88 245 THR A CA 1
ATOM 1993 C C . THR A 1 245 ? -0.780 -2.016 7.232 1.00 89.88 245 THR A C 1
ATOM 1995 O O . THR A 1 245 ? -1.133 -2.424 6.133 1.00 89.88 245 THR A O 1
ATOM 1998 N N . TYR A 1 246 ? 0.329 -2.434 7.846 1.00 86.50 246 TYR A N 1
ATOM 1999 C CA . TYR A 1 246 ? 1.229 -3.452 7.304 1.00 86.50 246 TYR A CA 1
ATOM 2000 C C . TYR A 1 246 ? 1.435 -4.636 8.264 1.00 86.50 246 TYR A C 1
ATOM 2002 O O . TYR A 1 246 ? 2.279 -5.488 7.989 1.00 86.50 246 TYR A O 1
ATOM 2010 N N . GLU A 1 247 ? 0.705 -4.684 9.385 1.00 89.88 247 GLU A N 1
ATOM 2011 C CA . GLU A 1 247 ? 0.832 -5.727 10.416 1.00 89.88 247 GLU A CA 1
ATOM 2012 C C . GLU A 1 247 ? 0.001 -6.965 10.032 1.00 89.88 247 GLU A C 1
ATOM 2014 O O . GLU A 1 247 ? -0.954 -7.346 10.716 1.00 89.88 247 GLU A O 1
ATOM 2019 N N . ASP A 1 248 ? 0.403 -7.598 8.928 1.00 91.81 248 ASP A N 1
ATOM 2020 C CA . ASP A 1 248 ? -0.299 -8.714 8.287 1.00 91.81 248 ASP A CA 1
ATOM 2021 C C . ASP A 1 248 ? 0.616 -9.921 8.163 1.00 91.81 248 ASP A C 1
ATOM 2023 O O . ASP A 1 248 ? 1.814 -9.859 8.433 1.00 91.81 248 ASP A O 1
ATOM 2027 N N . HIS A 1 249 ? 0.087 -11.038 7.671 1.00 96.12 249 HIS A N 1
ATOM 2028 C CA . HIS A 1 249 ? 0.951 -12.129 7.252 1.00 96.12 249 HIS A CA 1
ATOM 2029 C C . HIS A 1 249 ? 1.889 -11.666 6.118 1.00 96.12 249 HIS A C 1
ATOM 2031 O O . HIS A 1 249 ? 1.425 -11.172 5.095 1.00 96.12 249 HIS A O 1
ATOM 2037 N N . TRP A 1 250 ? 3.202 -11.907 6.234 1.00 96.12 250 TRP A N 1
ATOM 2038 C CA . TRP A 1 250 ? 4.193 -11.480 5.226 1.00 96.12 250 TRP A CA 1
ATOM 2039 C C . TRP A 1 250 ? 3.839 -11.847 3.778 1.00 96.12 250 TRP A C 1
ATOM 2041 O O . TRP A 1 250 ? 4.009 -11.039 2.870 1.00 96.12 250 TRP A O 1
ATOM 2051 N N . PHE A 1 251 ? 3.313 -13.055 3.564 1.00 95.88 251 PHE A N 1
ATOM 2052 C CA . PHE A 1 251 ? 2.884 -13.513 2.242 1.00 95.88 251 PHE A CA 1
ATOM 2053 C C . PHE A 1 251 ? 1.704 -12.708 1.677 1.00 95.88 251 PHE A C 1
ATOM 2055 O O . PHE A 1 251 ? 1.601 -12.572 0.463 1.00 95.88 251 PHE A O 1
ATOM 2062 N N . ASP A 1 252 ? 0.836 -12.160 2.528 1.00 94.94 252 ASP A N 1
ATOM 2063 C CA . ASP A 1 252 ? -0.268 -11.299 2.099 1.00 94.94 252 ASP A CA 1
ATOM 2064 C C . ASP A 1 252 ? 0.269 -9.964 1.571 1.00 94.94 252 ASP A C 1
ATOM 2066 O O . ASP A 1 252 ? -0.036 -9.566 0.448 1.00 94.94 252 ASP A O 1
ATOM 2070 N N . ASN A 1 253 ? 1.176 -9.329 2.323 1.00 94.44 253 ASN A N 1
ATOM 2071 C CA . ASN A 1 253 ? 1.885 -8.125 1.884 1.00 94.44 253 ASN A CA 1
ATOM 2072 C C . ASN A 1 253 ? 2.675 -8.365 0.589 1.00 94.44 253 ASN A C 1
ATOM 2074 O O . ASN A 1 253 ? 2.582 -7.575 -0.351 1.00 94.44 253 ASN A O 1
ATOM 2078 N N . PHE A 1 254 ? 3.420 -9.471 0.512 1.00 95.88 254 PHE A N 1
ATOM 2079 C CA . PHE A 1 254 ? 4.178 -9.843 -0.683 1.00 95.88 254 PHE A CA 1
ATOM 2080 C C . PHE A 1 254 ? 3.259 -10.059 -1.893 1.00 95.88 254 PHE A C 1
ATOM 2082 O O . PHE A 1 254 ? 3.495 -9.487 -2.956 1.00 95.88 254 PHE A O 1
ATOM 2089 N N . SER A 1 255 ? 2.178 -10.825 -1.727 1.00 94.94 255 SER A N 1
ATOM 2090 C CA . SER A 1 255 ? 1.217 -11.090 -2.804 1.00 94.94 255 SER A CA 1
ATOM 2091 C C . SER A 1 255 ? 0.549 -9.803 -3.279 1.00 94.94 255 SER A C 1
ATOM 2093 O O . SER A 1 255 ? 0.471 -9.577 -4.483 1.00 94.94 255 SER A O 1
ATOM 2095 N N . ASN A 1 256 ? 0.137 -8.923 -2.360 1.00 94.00 256 ASN A N 1
ATOM 2096 C CA . ASN A 1 256 ? -0.427 -7.615 -2.694 1.00 94.00 256 ASN A CA 1
ATOM 2097 C C . ASN A 1 256 ? 0.575 -6.701 -3.415 1.00 94.00 256 ASN A C 1
ATOM 2099 O O . ASN A 1 256 ? 0.184 -5.987 -4.339 1.00 94.00 256 ASN A O 1
ATOM 2103 N N . ALA A 1 257 ? 1.860 -6.738 -3.048 1.00 94.81 257 ALA A N 1
ATOM 2104 C CA . ALA A 1 257 ? 2.903 -5.999 -3.757 1.00 94.81 257 ALA A CA 1
ATOM 2105 C C . ALA A 1 257 ? 3.065 -6.498 -5.204 1.00 94.81 257 ALA A C 1
ATOM 2107 O O . ALA A 1 257 ? 3.125 -5.680 -6.124 1.00 94.81 257 ALA A O 1
ATOM 2108 N N . VAL A 1 258 ? 3.038 -7.821 -5.415 1.00 95.44 258 VAL A N 1
ATOM 2109 C CA . VAL A 1 258 ? 3.104 -8.440 -6.749 1.00 95.44 258 VAL A CA 1
ATOM 2110 C C . VAL A 1 258 ? 1.873 -8.086 -7.590 1.00 95.44 258 VAL A C 1
ATOM 2112 O O . VAL A 1 258 ? 2.008 -7.473 -8.648 1.00 95.44 258 VAL A O 1
ATOM 2115 N N . VAL A 1 259 ? 0.669 -8.448 -7.133 1.00 95.88 259 VAL A N 1
ATOM 2116 C CA . VAL A 1 259 ? -0.570 -8.304 -7.930 1.00 95.88 259 VAL A CA 1
ATOM 2117 C C . VAL A 1 259 ? -1.032 -6.852 -8.055 1.00 95.88 259 VAL A C 1
ATOM 2119 O O . VAL A 1 259 ? -1.796 -6.526 -8.960 1.00 95.88 259 VAL A O 1
ATOM 2122 N N . GLY A 1 260 ? -0.592 -5.990 -7.138 1.00 95.19 260 GLY A N 1
ATOM 2123 C CA . GLY A 1 260 ? -0.862 -4.562 -7.138 1.00 95.19 260 GLY A CA 1
ATOM 2124 C C . GLY A 1 260 ? 0.236 -3.783 -7.854 1.00 95.19 260 GLY A C 1
ATOM 2125 O O . GLY A 1 260 ? 0.167 -3.562 -9.062 1.00 95.19 260 GLY A O 1
ATOM 2126 N N . GLN A 1 261 ? 1.232 -3.327 -7.089 1.00 92.56 261 GLN A N 1
ATOM 2127 C CA . GLN A 1 261 ? 2.250 -2.380 -7.553 1.00 92.56 261 GLN A CA 1
ATOM 2128 C C . GLN A 1 261 ? 3.075 -2.931 -8.721 1.00 92.56 261 GLN A C 1
ATOM 2130 O O . GLN A 1 261 ? 3.256 -2.232 -9.719 1.00 92.56 261 GLN A O 1
ATOM 2135 N N . THR A 1 262 ? 3.584 -4.163 -8.614 1.00 94.44 262 THR A N 1
ATOM 2136 C CA . THR A 1 262 ? 4.495 -4.722 -9.623 1.00 94.44 262 THR A CA 1
ATOM 2137 C C . THR A 1 262 ? 3.789 -4.907 -10.961 1.00 94.44 262 THR A C 1
ATOM 2139 O O . THR A 1 262 ? 4.258 -4.412 -11.985 1.00 94.44 262 THR A O 1
ATOM 2142 N N . VAL A 1 263 ? 2.628 -5.560 -10.952 1.00 94.69 263 VAL A N 1
ATOM 2143 C CA . VAL A 1 263 ? 1.801 -5.770 -12.146 1.00 94.69 263 VAL A CA 1
ATOM 2144 C C . VAL A 1 263 ? 1.358 -4.447 -12.776 1.00 94.69 263 VAL A C 1
ATOM 2146 O O . VAL A 1 263 ? 1.470 -4.287 -13.993 1.00 94.69 263 VAL A O 1
ATOM 2149 N N . ALA A 1 264 ? 0.916 -3.470 -11.979 1.00 94.44 264 ALA A N 1
ATOM 2150 C CA . ALA A 1 264 ? 0.526 -2.162 -12.498 1.00 94.44 264 ALA A CA 1
ATOM 2151 C C . ALA A 1 264 ? 1.695 -1.435 -13.173 1.00 94.44 264 ALA A C 1
ATOM 2153 O O . ALA A 1 264 ? 1.522 -0.893 -14.264 1.00 94.44 264 ALA A O 1
ATOM 2154 N N . GLN A 1 265 ? 2.888 -1.476 -12.575 1.00 91.12 265 GLN A N 1
ATOM 2155 C CA . GLN A 1 265 ? 4.086 -0.857 -13.140 1.00 91.12 265 GLN A CA 1
ATOM 2156 C C . GLN A 1 265 ? 4.565 -1.566 -14.416 1.00 91.12 265 GLN A C 1
ATOM 2158 O O . GLN A 1 265 ? 5.009 -0.900 -15.346 1.00 91.12 265 GLN A O 1
ATOM 2163 N N . ILE A 1 266 ? 4.423 -2.893 -14.516 1.00 90.25 266 ILE A N 1
ATOM 2164 C CA . ILE A 1 266 ? 4.694 -3.622 -15.765 1.00 90.25 266 ILE A CA 1
ATOM 2165 C C . ILE A 1 266 ? 3.716 -3.170 -16.853 1.00 90.25 266 ILE A C 1
ATOM 2167 O O . ILE A 1 266 ? 4.131 -2.802 -17.953 1.00 90.25 266 ILE A O 1
ATOM 2171 N N . LEU A 1 267 ? 2.410 -3.183 -16.571 1.00 89.19 267 LEU A N 1
ATOM 2172 C CA . LEU A 1 267 ? 1.364 -2.915 -17.563 1.00 89.19 267 LEU A CA 1
ATOM 2173 C C . LEU A 1 267 ? 1.302 -1.446 -17.987 1.00 89.19 267 LEU A C 1
ATOM 2175 O O . LEU A 1 267 ? 1.187 -1.160 -19.182 1.00 89.19 267 LEU A O 1
ATOM 2179 N N . VAL A 1 268 ? 1.445 -0.524 -17.043 1.00 90.12 268 VAL A N 1
ATOM 2180 C CA . VAL A 1 268 ? 1.424 0.925 -17.263 1.00 90.12 268 VAL A CA 1
ATOM 2181 C C . VAL A 1 268 ? 2.605 1.535 -16.510 1.00 90.12 268 VAL A C 1
ATOM 2183 O O . VAL A 1 268 ? 2.441 2.001 -15.381 1.00 90.12 268 VAL A O 1
ATOM 2186 N N . PRO A 1 269 ? 3.805 1.513 -17.110 1.00 86.62 269 PRO A N 1
ATOM 2187 C CA . PRO A 1 269 ? 4.992 2.028 -16.456 1.00 86.62 269 PRO A CA 1
ATOM 2188 C C . PRO A 1 269 ? 4.892 3.539 -16.269 1.00 86.62 269 PRO A C 1
ATOM 2190 O O . PRO A 1 269 ? 4.442 4.278 -17.152 1.00 86.62 269 PRO A O 1
ATOM 2193 N N . LEU A 1 270 ? 5.311 3.970 -15.086 1.00 87.25 270 LEU A N 1
ATOM 2194 C CA . LEU A 1 270 ? 5.438 5.365 -14.693 1.00 87.25 270 LEU A CA 1
ATOM 2195 C C . LEU A 1 270 ? 6.906 5.787 -14.766 1.00 87.25 270 LEU A C 1
ATOM 2197 O O . LEU A 1 270 ? 7.794 5.030 -14.365 1.00 87.25 270 LEU A O 1
ATOM 2201 N N . ASP A 1 271 ? 7.153 7.014 -15.220 1.00 83.50 271 ASP A N 1
ATOM 2202 C CA . ASP A 1 271 ? 8.474 7.627 -15.133 1.00 83.50 271 ASP A CA 1
ATOM 2203 C C . ASP A 1 271 ? 8.874 7.868 -13.674 1.00 83.50 271 ASP A C 1
ATOM 2205 O O . ASP A 1 271 ? 8.012 8.028 -12.805 1.00 83.50 271 ASP A O 1
ATOM 2209 N N . LEU A 1 272 ? 10.182 7.887 -13.392 1.00 82.69 272 LEU A N 1
ATOM 2210 C CA . LEU A 1 272 ? 10.708 7.888 -12.024 1.00 82.69 272 LEU A CA 1
ATOM 2211 C C . LEU A 1 272 ? 10.041 8.928 -11.091 1.00 82.69 272 LEU A C 1
ATOM 2213 O O . LEU A 1 272 ? 9.598 8.525 -10.013 1.00 82.69 272 LEU A O 1
ATOM 2217 N N . PRO A 1 273 ? 9.879 10.218 -11.457 1.00 86.44 273 PRO A N 1
ATOM 2218 C CA . PRO A 1 273 ? 9.203 11.192 -10.595 1.00 86.44 273 PRO A CA 1
ATOM 2219 C C . PRO A 1 273 ? 7.739 10.836 -10.297 1.00 86.44 273 PRO A C 1
ATOM 2221 O O . PRO A 1 273 ? 7.305 10.917 -9.146 1.00 86.44 273 PRO A O 1
ATOM 2224 N N . THR A 1 274 ? 6.984 10.412 -11.315 1.00 88.88 274 THR A N 1
ATOM 2225 C CA . THR A 1 274 ? 5.571 10.021 -11.180 1.00 88.88 274 THR A CA 1
ATOM 2226 C C . THR A 1 274 ? 5.432 8.758 -10.340 1.00 88.88 274 THR A C 1
ATOM 2228 O O . THR A 1 274 ? 4.546 8.676 -9.491 1.00 88.88 274 THR A O 1
ATOM 2231 N N . MET A 1 275 ? 6.338 7.792 -10.516 1.00 88.88 275 MET A N 1
ATOM 2232 C CA . MET A 1 275 ? 6.396 6.592 -9.687 1.00 88.88 275 MET A CA 1
ATOM 2233 C C . MET A 1 275 ? 6.694 6.947 -8.228 1.00 88.88 275 MET A C 1
ATOM 2235 O O . MET A 1 275 ? 6.017 6.451 -7.331 1.00 88.88 275 MET A O 1
ATOM 2239 N N . ILE A 1 276 ? 7.671 7.824 -7.964 1.00 90.81 276 ILE A N 1
ATOM 2240 C CA . ILE A 1 276 ? 8.015 8.245 -6.596 1.00 90.81 276 ILE A CA 1
ATOM 2241 C C . ILE A 1 276 ? 6.792 8.889 -5.940 1.00 90.81 276 ILE A C 1
ATOM 2243 O O . ILE A 1 276 ? 6.402 8.481 -4.845 1.00 90.81 276 ILE A O 1
ATOM 2247 N N . PHE A 1 277 ? 6.147 9.836 -6.628 1.00 93.69 277 PHE A N 1
ATOM 2248 C CA . PHE A 1 277 ? 4.922 10.469 -6.141 1.00 93.69 277 PHE A CA 1
ATOM 2249 C C . PHE A 1 277 ? 3.813 9.442 -5.876 1.00 93.69 277 PHE A C 1
ATOM 2251 O O . PHE A 1 277 ? 3.239 9.439 -4.789 1.00 93.69 277 PHE A O 1
ATOM 2258 N N . SER A 1 278 ? 3.558 8.535 -6.824 1.00 94.69 278 SER A N 1
ATOM 2259 C CA . SER A 1 278 ? 2.588 7.442 -6.687 1.00 94.69 278 SER A CA 1
ATOM 2260 C C . SER A 1 278 ? 2.841 6.604 -5.433 1.00 94.69 278 SER A C 1
ATOM 2262 O O . SER A 1 278 ? 1.908 6.308 -4.689 1.00 94.69 278 SER A O 1
ATOM 2264 N N . ARG A 1 279 ? 4.100 6.264 -5.147 1.00 94.06 279 ARG A N 1
ATOM 2265 C CA . ARG A 1 279 ? 4.473 5.459 -3.978 1.00 94.06 279 ARG A CA 1
ATOM 2266 C C . ARG A 1 279 ? 4.259 6.207 -2.664 1.00 94.06 279 ARG A C 1
ATOM 2268 O O . ARG A 1 279 ? 3.692 5.632 -1.739 1.00 94.06 279 ARG A O 1
ATOM 2275 N N 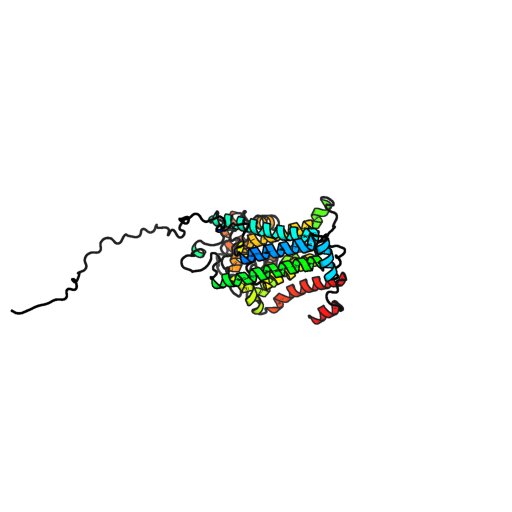. PHE A 1 280 ? 4.641 7.483 -2.579 1.00 96.75 280 PHE A N 1
ATOM 2276 C CA . PHE A 1 280 ? 4.346 8.309 -1.399 1.00 96.75 280 PHE A CA 1
ATOM 2277 C C . PHE A 1 280 ? 2.841 8.475 -1.184 1.00 96.75 280 PHE A C 1
ATOM 2279 O O . PHE A 1 280 ? 2.357 8.295 -0.066 1.00 96.75 280 PHE A O 1
ATOM 2286 N N . PHE A 1 281 ? 2.104 8.754 -2.261 1.00 96.56 281 PHE A N 1
ATOM 2287 C CA . PHE A 1 281 ? 0.650 8.853 -2.239 1.00 96.56 281 PHE A CA 1
ATOM 2288 C C . PHE A 1 281 ? 0.021 7.564 -1.712 1.00 96.56 281 PHE A C 1
ATOM 2290 O O . PHE A 1 281 ? -0.790 7.604 -0.789 1.00 96.56 281 PHE A O 1
ATOM 2297 N N . ARG A 1 282 ? 0.448 6.409 -2.235 1.00 95.56 282 ARG A N 1
ATOM 2298 C CA . ARG A 1 282 ? -0.065 5.103 -1.819 1.00 95.56 282 ARG A CA 1
ATOM 2299 C C . ARG A 1 282 ? 0.264 4.783 -0.363 1.00 95.56 282 ARG A C 1
ATOM 2301 O O . ARG A 1 282 ? -0.597 4.253 0.327 1.00 95.56 282 ARG A O 1
ATOM 2308 N N . ILE A 1 283 ? 1.462 5.116 0.127 1.00 96.06 283 ILE A N 1
ATOM 2309 C CA . ILE A 1 283 ? 1.807 4.936 1.549 1.00 96.06 283 ILE A CA 1
ATOM 2310 C C . ILE A 1 283 ? 0.892 5.787 2.433 1.00 96.06 283 ILE A C 1
ATOM 2312 O O . ILE A 1 283 ? 0.360 5.277 3.418 1.00 96.06 283 ILE A O 1
ATOM 2316 N N . GLY A 1 284 ? 0.706 7.062 2.084 1.00 97.12 284 GLY A N 1
ATOM 2317 C CA . GLY A 1 284 ? -0.139 7.987 2.837 1.00 97.12 284 GLY A CA 1
ATOM 2318 C C . GLY A 1 284 ? -1.597 7.538 2.867 1.00 97.12 284 GLY A C 1
ATOM 2319 O O . GLY A 1 284 ? -2.187 7.417 3.938 1.00 97.12 284 GLY A O 1
ATOM 2320 N N . GLU A 1 285 ? -2.144 7.192 1.703 1.00 95.56 285 GLU A N 1
ATOM 2321 C CA . GLU A 1 285 ? -3.498 6.661 1.563 1.00 95.56 285 GLU A CA 1
ATOM 2322 C C . GLU A 1 285 ? -3.664 5.341 2.337 1.00 95.56 285 GLU A C 1
ATOM 2324 O O . GLU A 1 285 ? -4.584 5.226 3.141 1.00 95.56 285 GLU A O 1
ATOM 2329 N N . SER A 1 286 ? -2.726 4.392 2.248 1.00 95.12 286 SER A N 1
ATOM 2330 C CA . SER A 1 286 ? -2.818 3.134 3.008 1.00 95.12 286 SER A CA 1
ATOM 2331 C C . SER A 1 286 ? -2.827 3.353 4.523 1.00 95.12 286 SER A C 1
ATOM 2333 O O . SER A 1 286 ? -3.564 2.671 5.235 1.00 95.12 286 SER A O 1
ATOM 2335 N N . LEU A 1 287 ? -2.023 4.298 5.024 1.00 96.19 287 LEU A N 1
ATOM 2336 C CA . LEU A 1 287 ? -1.966 4.632 6.450 1.00 96.19 287 LEU A CA 1
ATOM 2337 C C . LEU A 1 287 ? -3.257 5.302 6.931 1.00 96.19 287 LEU A C 1
ATOM 2339 O O . LEU A 1 287 ? -3.771 4.970 7.999 1.00 96.19 287 LEU A O 1
ATOM 2343 N N . GLU A 1 288 ? -3.803 6.228 6.143 1.00 96.06 288 GLU A N 1
ATOM 2344 C CA . GLU A 1 288 ? -5.081 6.871 6.451 1.00 96.06 288 GLU A CA 1
ATOM 2345 C C . GLU A 1 288 ? -6.235 5.879 6.471 1.00 96.06 288 GLU A C 1
ATOM 2347 O O . GLU A 1 288 ? -7.099 5.981 7.341 1.00 96.06 288 GLU A O 1
ATOM 2352 N N . LYS A 1 289 ? -6.230 4.909 5.552 1.00 93.25 289 LYS A N 1
ATOM 2353 C CA . LYS A 1 289 ? -7.268 3.884 5.423 1.00 93.25 289 LYS A CA 1
ATOM 2354 C C . LYS A 1 289 ? -7.472 3.093 6.720 1.00 93.25 289 LYS A C 1
ATOM 2356 O O . LYS A 1 289 ? -8.589 2.675 6.996 1.00 93.25 289 LYS A O 1
ATOM 2361 N N . HIS A 1 290 ? -6.417 2.939 7.519 1.00 93.81 290 HIS A N 1
ATOM 2362 C CA . HIS A 1 290 ? -6.444 2.263 8.818 1.00 93.81 290 HIS A CA 1
ATOM 2363 C C . HIS A 1 290 ? -6.407 3.234 9.998 1.00 93.81 290 HIS A C 1
ATOM 2365 O O . HIS A 1 290 ? -6.277 2.798 11.126 1.00 93.81 290 HIS A O 1
ATOM 2371 N N . SER A 1 291 ? -6.461 4.549 9.790 1.00 93.50 291 SER A N 1
ATOM 2372 C CA . SER A 1 291 ? -6.166 5.529 10.849 1.00 93.50 291 SER A CA 1
ATOM 2373 C C . SER A 1 291 ? -7.155 5.551 12.021 1.00 93.50 291 SER A C 1
ATOM 2375 O O . SER A 1 291 ? -6.862 6.177 13.039 1.00 93.50 291 SER A O 1
ATOM 2377 N N . GLY A 1 292 ? -8.329 4.928 11.885 1.00 90.94 292 GLY A N 1
ATOM 2378 C CA . GLY A 1 292 ? -9.422 5.060 12.848 1.00 90.94 292 GLY A CA 1
ATOM 2379 C C . GLY A 1 292 ? -10.011 6.476 12.901 1.00 90.94 292 GLY A C 1
ATOM 2380 O O . GLY A 1 292 ? -10.710 6.818 13.856 1.00 90.94 292 GLY A O 1
ATOM 2381 N N . LEU A 1 293 ? -9.706 7.316 11.906 1.00 91.62 293 LEU A N 1
ATOM 2382 C CA . LEU A 1 293 ? -10.174 8.690 11.747 1.00 91.62 293 LEU A CA 1
ATOM 2383 C C . LEU A 1 293 ? -10.934 8.814 10.432 1.00 91.62 293 LEU A C 1
ATOM 2385 O O . LEU A 1 293 ? -10.532 8.241 9.426 1.00 91.62 293 LEU A O 1
ATOM 2389 N N . SER A 1 294 ? -12.016 9.588 10.420 1.00 90.94 294 SER A N 1
ATOM 2390 C CA . SER A 1 294 ? -12.739 9.880 9.180 1.00 90.94 294 SER A CA 1
ATOM 2391 C C . SER A 1 294 ? -13.068 11.364 9.079 1.00 90.94 294 SER A C 1
ATOM 2393 O O . SER A 1 294 ? -14.219 11.766 9.261 1.00 90.94 294 SER A O 1
ATOM 2395 N N . SER A 1 295 ? -12.052 12.172 8.778 1.00 90.38 295 SER A N 1
ATOM 2396 C CA . SER A 1 295 ? -12.178 13.626 8.640 1.00 90.38 295 SER A CA 1
ATOM 2397 C C . SER A 1 295 ? -11.148 14.209 7.665 1.00 90.38 295 SER A C 1
ATOM 2399 O O . SER A 1 295 ? -10.360 13.490 7.049 1.00 90.38 295 SER A O 1
ATOM 2401 N N . LYS A 1 296 ? -11.106 15.542 7.553 1.00 91.69 296 LYS A N 1
ATOM 2402 C CA . LYS A 1 296 ? -10.165 16.265 6.678 1.00 91.69 296 LYS A CA 1
ATOM 2403 C C . LYS A 1 296 ? -8.687 16.118 7.064 1.00 91.69 296 LYS A C 1
ATOM 2405 O O . LYS A 1 296 ? -7.826 16.541 6.298 1.00 91.69 296 LYS A O 1
ATOM 2410 N N . VAL A 1 297 ? -8.381 15.530 8.224 1.00 94.50 297 VAL A N 1
ATOM 2411 C CA . VAL A 1 297 ? -6.999 15.172 8.604 1.00 94.50 297 VAL A CA 1
ATOM 2412 C C . VAL A 1 297 ? -6.446 14.034 7.742 1.00 94.50 297 VAL A C 1
ATOM 2414 O O . VAL A 1 297 ? -5.234 13.912 7.587 1.00 94.50 297 VAL A O 1
ATOM 2417 N N . ASN A 1 298 ? -7.329 13.233 7.137 1.00 94.69 298 ASN A N 1
ATOM 2418 C CA . ASN A 1 298 ? -6.983 12.247 6.124 1.00 94.69 298 ASN A CA 1
ATOM 2419 C C . ASN A 1 298 ? -6.820 12.956 4.768 1.00 94.69 298 A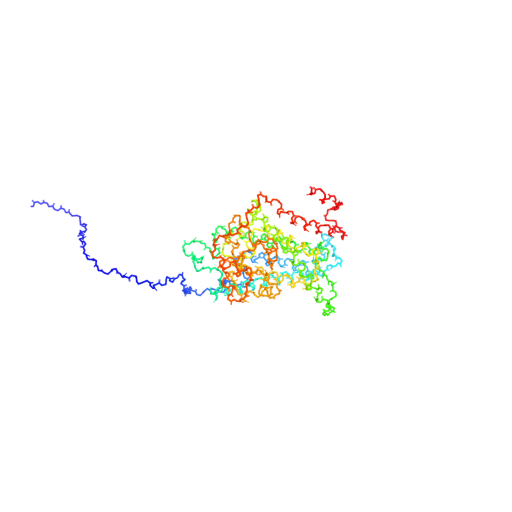SN A C 1
ATOM 2421 O O . ASN A 1 298 ? -7.713 12.913 3.919 1.00 94.69 298 ASN A O 1
ATOM 2425 N N . VAL A 1 299 ? -5.727 13.701 4.596 1.00 95.62 299 VAL A N 1
ATOM 2426 C CA . VAL A 1 299 ? -5.452 14.543 3.421 1.00 95.62 299 VAL A CA 1
ATOM 2427 C C . VAL A 1 299 ? -5.453 13.775 2.091 1.00 95.62 299 VAL A C 1
ATOM 2429 O O . VAL A 1 299 ? -5.962 14.309 1.106 1.00 95.62 299 VAL A O 1
ATOM 2432 N N . PHE A 1 300 ? -4.958 12.535 2.036 1.00 95.62 300 PHE A N 1
ATOM 2433 C CA . PHE A 1 300 ? -4.896 11.727 0.810 1.00 95.62 300 PHE A CA 1
ATOM 2434 C C . PHE A 1 300 ? -6.283 11.224 0.391 1.00 95.62 300 PHE A C 1
ATOM 2436 O O . PHE A 1 300 ? -6.666 11.353 -0.776 1.00 95.62 300 PHE A O 1
ATOM 2443 N N . HIS A 1 301 ? -7.086 10.731 1.332 1.00 93.62 301 HIS A N 1
ATOM 2444 C CA . HIS A 1 301 ? -8.483 10.367 1.093 1.00 93.62 301 HIS A CA 1
ATOM 2445 C C . HIS A 1 301 ? -9.334 11.595 0.782 1.00 93.62 301 HIS A C 1
ATOM 2447 O O . HIS A 1 301 ? -10.147 11.553 -0.136 1.00 93.62 301 HIS A O 1
ATOM 2453 N N . SER A 1 302 ? -9.113 12.711 1.481 1.00 93.00 302 SER A N 1
ATOM 2454 C CA . SER A 1 302 ? -9.812 13.975 1.223 1.00 93.00 302 SER A CA 1
ATOM 2455 C C . SER A 1 302 ? -9.540 14.487 -0.190 1.00 93.00 302 SER A C 1
ATOM 2457 O O . SER A 1 302 ? -10.468 14.897 -0.884 1.00 93.00 302 SER A O 1
ATOM 2459 N N . PHE A 1 303 ? -8.283 14.416 -0.636 1.00 93.31 303 PHE A N 1
ATOM 2460 C CA . PHE A 1 303 ? -7.890 14.742 -2.003 1.00 93.31 303 PHE A CA 1
ATOM 2461 C C . PHE A 1 303 ? -8.535 13.793 -3.020 1.00 93.31 303 PHE A C 1
ATOM 2463 O O . PHE A 1 303 ? -9.137 14.247 -3.991 1.00 93.31 303 PHE A O 1
ATOM 2470 N N . THR A 1 304 ? -8.473 12.482 -2.771 1.00 92.19 304 THR A N 1
ATOM 2471 C CA . THR A 1 304 ? -9.090 11.470 -3.644 1.00 92.19 304 THR A CA 1
ATOM 2472 C C . THR A 1 304 ? -10.593 11.697 -3.771 1.00 92.19 304 THR A C 1
ATOM 2474 O O . THR A 1 304 ? -11.120 11.659 -4.876 1.00 92.19 304 THR A O 1
ATOM 2477 N N . PHE A 1 305 ? -11.278 11.992 -2.666 1.00 90.06 305 PHE A N 1
ATOM 2478 C CA . PHE A 1 305 ? -12.714 12.258 -2.626 1.00 90.06 305 PHE A CA 1
ATOM 2479 C C . PHE A 1 305 ? -13.101 13.543 -3.363 1.00 90.06 305 PHE A C 1
ATOM 2481 O O . PHE A 1 305 ? -14.122 13.576 -4.046 1.00 90.06 305 PHE A O 1
ATOM 2488 N N . ALA A 1 306 ? -12.274 14.589 -3.277 1.00 89.88 306 ALA A N 1
ATOM 2489 C CA . ALA A 1 306 ? -12.504 15.836 -4.003 1.00 89.88 306 ALA A CA 1
ATOM 2490 C C . ALA A 1 306 ? -12.455 15.653 -5.531 1.00 89.88 306 ALA A C 1
ATOM 2492 O O . ALA A 1 306 ? -13.126 16.383 -6.257 1.00 89.88 306 ALA A O 1
ATOM 2493 N N . ILE A 1 307 ? -11.672 14.684 -6.014 1.00 89.38 307 ILE A N 1
ATOM 2494 C CA . ILE A 1 307 ? -11.532 14.377 -7.445 1.00 89.38 307 ILE A CA 1
ATOM 2495 C C . ILE A 1 307 ? -12.542 13.310 -7.882 1.00 89.38 307 ILE A C 1
ATOM 2497 O O . ILE A 1 307 ? -13.116 13.396 -8.967 1.00 89.38 307 ILE A O 1
ATOM 2501 N N . PHE A 1 308 ? -12.766 12.305 -7.038 1.00 87.81 308 PHE A N 1
ATOM 2502 C CA . PHE A 1 308 ? -13.592 11.143 -7.329 1.00 87.81 308 PHE A CA 1
ATOM 2503 C C . PHE A 1 308 ? -14.754 11.059 -6.332 1.00 87.81 308 PHE A C 1
ATOM 2505 O O . PHE A 1 308 ? -14.573 10.583 -5.210 1.00 87.81 308 PHE A O 1
ATOM 2512 N N . PRO A 1 309 ? -15.984 11.426 -6.736 1.00 78.00 309 PRO A N 1
ATOM 2513 C CA . PRO A 1 309 ? -17.141 11.488 -5.840 1.00 78.00 309 PRO A CA 1
ATOM 2514 C C . PRO A 1 309 ? -17.670 10.109 -5.407 1.00 78.00 309 PRO A C 1
ATOM 2516 O O . PRO A 1 309 ? -18.703 10.028 -4.756 1.00 78.00 309 PRO A O 1
ATOM 2519 N N . PHE A 1 310 ? -16.996 9.020 -5.787 1.00 82.19 310 PHE A N 1
ATOM 2520 C CA . PHE A 1 310 ? -17.246 7.648 -5.336 1.00 82.19 310 PHE A CA 1
ATOM 2521 C C . PHE A 1 310 ? -16.161 7.145 -4.369 1.00 82.19 310 PHE A C 1
ATOM 2523 O O . PHE A 1 310 ? -16.218 5.988 -3.937 1.00 82.19 310 PHE A O 1
ATOM 2530 N N . ALA A 1 311 ? -15.173 7.981 -4.026 1.00 89.00 311 ALA A N 1
ATOM 2531 C CA . ALA A 1 311 ? -14.064 7.573 -3.183 1.00 89.00 311 ALA A CA 1
ATOM 2532 C C . ALA A 1 311 ? -14.537 7.022 -1.839 1.00 89.00 311 ALA A C 1
ATOM 2534 O O . ALA A 1 311 ? -15.534 7.459 -1.254 1.00 89.00 311 ALA A O 1
ATOM 2535 N N . GLN A 1 312 ? -13.834 5.999 -1.369 1.00 89.25 312 GLN A N 1
ATOM 2536 C CA . GLN A 1 312 ? -13.983 5.554 0.005 1.00 89.25 312 GLN A CA 1
ATOM 2537 C C . GLN A 1 312 ? -13.255 6.513 0.939 1.00 89.25 312 GLN A C 1
ATOM 2539 O O . GLN A 1 312 ? -12.379 7.268 0.535 1.00 89.25 312 GLN A O 1
ATOM 2544 N N . MET A 1 313 ? -13.667 6.459 2.193 1.00 89.88 313 MET A N 1
ATOM 2545 C CA . MET A 1 313 ? -13.060 7.108 3.350 1.00 89.88 313 MET A CA 1
ATOM 2546 C C . MET A 1 313 ? -12.725 6.022 4.383 1.00 89.88 313 MET A C 1
ATOM 2548 O O . MET A 1 313 ? -13.358 4.960 4.335 1.00 89.88 313 MET A O 1
ATOM 2552 N N . PRO A 1 314 ? -11.820 6.267 5.347 1.00 90.56 314 PRO A N 1
ATOM 2553 C CA . PRO A 1 314 ? -11.325 5.222 6.251 1.00 90.56 314 PRO A CA 1
ATOM 2554 C C . PRO A 1 314 ? -12.418 4.453 7.007 1.00 90.56 314 PRO A C 1
ATOM 2556 O O . PRO A 1 314 ? -12.323 3.241 7.168 1.00 90.56 314 PRO A O 1
ATOM 2559 N N . HIS A 1 315 ? -13.535 5.109 7.346 1.00 86.94 315 HIS A N 1
ATOM 2560 C CA . HIS A 1 315 ? -14.671 4.456 8.007 1.00 86.94 315 HIS A CA 1
ATOM 2561 C C . HIS A 1 315 ? -15.251 3.250 7.246 1.00 86.94 315 HIS A C 1
ATOM 2563 O O . HIS A 1 315 ? -15.834 2.359 7.865 1.00 86.94 315 HIS A O 1
ATOM 2569 N N . HIS A 1 316 ? -15.108 3.203 5.917 1.00 89.12 316 HIS A N 1
ATOM 2570 C CA . HIS A 1 316 ? -15.544 2.052 5.132 1.00 89.12 316 HIS A CA 1
ATOM 2571 C C . HIS A 1 316 ? -14.665 0.833 5.425 1.00 89.12 316 HIS A C 1
ATOM 2573 O O . HIS A 1 316 ? -15.170 -0.288 5.495 1.00 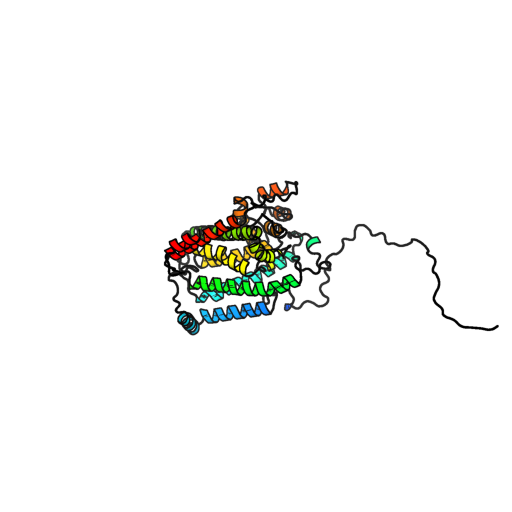89.12 316 HIS A O 1
ATOM 2579 N N . HIS A 1 317 ? -13.356 1.048 5.578 1.00 90.19 317 HIS A N 1
ATOM 2580 C CA . HIS A 1 317 ? -12.406 -0.018 5.856 1.00 90.19 317 HIS A CA 1
ATOM 2581 C C . HIS A 1 317 ? -12.463 -0.471 7.311 1.00 90.19 317 HIS A C 1
ATOM 2583 O O . HIS A 1 317 ? -12.451 -1.667 7.583 1.00 90.19 317 HIS A O 1
ATOM 2589 N N . ASP A 1 318 ? -12.634 0.457 8.248 1.00 87.12 318 ASP A N 1
ATOM 2590 C CA . ASP A 1 318 ? -12.867 0.108 9.652 1.00 87.12 318 ASP A CA 1
ATOM 2591 C C . ASP A 1 318 ? -14.084 -0.815 9.779 1.00 87.12 318 ASP A C 1
ATOM 2593 O O . ASP A 1 318 ? -14.039 -1.852 10.439 1.00 87.12 318 ASP A O 1
ATOM 2597 N N . TRP A 1 319 ? -15.152 -0.503 9.040 1.00 85.06 319 TRP A N 1
ATOM 2598 C CA . TRP A 1 319 ? -16.331 -1.358 8.975 1.00 85.06 319 TRP A CA 1
ATOM 2599 C C . TRP A 1 319 ? -16.046 -2.746 8.399 1.00 85.06 319 TRP A C 1
ATOM 2601 O O . TRP A 1 319 ? -16.635 -3.739 8.834 1.00 85.06 319 TRP A O 1
ATOM 2611 N N . HIS A 1 320 ? -15.147 -2.824 7.421 1.00 89.56 320 HIS A N 1
ATOM 2612 C CA . HIS A 1 320 ? -14.690 -4.082 6.850 1.00 89.56 320 HIS A CA 1
ATOM 2613 C C . HIS A 1 320 ? -13.931 -4.937 7.884 1.00 89.56 320 HIS A C 1
ATOM 2615 O O . HIS A 1 320 ? -14.223 -6.131 8.003 1.00 89.56 320 HIS A O 1
ATOM 2621 N N . HIS A 1 321 ? -13.057 -4.333 8.697 1.00 86.75 321 HIS A N 1
ATOM 2622 C CA . HIS A 1 321 ? -12.330 -5.006 9.785 1.00 86.75 321 HIS A CA 1
ATOM 2623 C C . HIS A 1 321 ? -13.236 -5.592 10.870 1.00 86.75 321 HIS A C 1
ATOM 2625 O O . HIS A 1 321 ? -12.922 -6.631 11.452 1.00 86.75 321 HIS A O 1
ATOM 2631 N N . GLU A 1 322 ? -14.381 -4.964 11.127 1.00 77.81 322 GLU A N 1
ATOM 2632 C CA . GLU A 1 322 ? -15.385 -5.499 12.048 1.00 77.81 322 GLU A CA 1
ATOM 2633 C C . GLU A 1 322 ? -16.146 -6.720 11.496 1.00 77.81 322 GLU A C 1
ATOM 2635 O O . GLU A 1 322 ? -16.880 -7.405 12.224 1.00 77.81 322 GLU A O 1
ATOM 2640 N N . GLY A 1 323 ? -16.022 -6.991 10.198 1.00 64.38 323 GLY A N 1
ATOM 2641 C CA . GLY A 1 323 ? -16.513 -8.209 9.574 1.00 64.38 323 GLY A CA 1
ATOM 2642 C C . GLY A 1 323 ? -15.750 -9.455 10.045 1.00 64.38 323 GLY A C 1
ATOM 2643 O O . GLY A 1 323 ? -14.576 -9.408 10.390 1.00 64.38 323 GLY A O 1
ATOM 2644 N N . SER A 1 324 ? -16.426 -10.607 10.062 1.00 64.19 324 SER A N 1
ATOM 2645 C CA . SER A 1 324 ? -15.793 -11.913 10.299 1.00 64.19 324 SER A CA 1
ATOM 2646 C C . SER A 1 324 ? -15.384 -12.581 8.980 1.00 64.19 324 SER A C 1
ATOM 2648 O O . SER A 1 324 ? -15.579 -12.019 7.901 1.00 64.19 324 SER A O 1
ATOM 2650 N N . THR A 1 325 ? -14.928 -13.839 9.049 1.00 54.59 325 THR A N 1
ATOM 2651 C CA . THR A 1 325 ? -15.036 -14.780 7.921 1.00 54.59 325 THR A CA 1
ATOM 2652 C C . THR A 1 325 ? -16.410 -14.613 7.267 1.00 54.59 325 THR A C 1
ATOM 2654 O O . THR A 1 325 ? -17.424 -14.656 7.969 1.00 54.59 325 THR A O 1
ATOM 2657 N N . ASN A 1 326 ? -16.450 -14.373 5.953 1.00 56.19 326 ASN A N 1
ATOM 2658 C CA . ASN A 1 326 ? -17.632 -13.986 5.155 1.00 56.19 326 ASN A CA 1
ATOM 2659 C C . ASN A 1 326 ? -18.003 -12.489 5.118 1.00 56.19 326 ASN A C 1
ATOM 2661 O O . ASN A 1 326 ? -19.069 -12.148 4.598 1.00 56.19 326 ASN A O 1
ATOM 2665 N N . CYS A 1 327 ? -17.155 -11.579 5.608 1.00 70.19 327 CYS A N 1
ATOM 2666 C CA . CYS A 1 327 ? -17.236 -10.172 5.211 1.00 70.19 327 CYS A CA 1
ATOM 2667 C C . CYS A 1 327 ? -17.145 -10.098 3.678 1.00 70.19 327 CYS A C 1
ATOM 2669 O O . CYS A 1 327 ? -16.181 -10.585 3.093 1.00 70.19 327 CYS A O 1
ATOM 2671 N N . ASN A 1 328 ? -18.188 -9.576 3.028 1.00 77.06 328 ASN A N 1
ATOM 2672 C CA . ASN A 1 328 ? -18.284 -9.530 1.567 1.00 77.06 328 ASN A CA 1
ATOM 2673 C C . ASN A 1 328 ? -18.526 -8.109 1.051 1.00 77.06 328 ASN A C 1
ATOM 2675 O O . ASN A 1 328 ? -19.377 -7.889 0.189 1.00 77.06 328 ASN A O 1
ATOM 2679 N N . PHE A 1 329 ? -17.843 -7.140 1.657 1.00 85.88 329 PHE A N 1
ATOM 2680 C CA . PHE A 1 329 ? -18.016 -5.727 1.364 1.00 85.88 329 PHE A CA 1
ATOM 2681 C C . PHE A 1 329 ? -16.729 -4.927 1.581 1.00 85.88 329 PHE A C 1
ATOM 2683 O O . PHE A 1 329 ? -15.898 -5.320 2.388 1.00 85.88 329 PHE A O 1
ATOM 2690 N N . THR A 1 330 ? -16.613 -3.792 0.895 1.00 88.56 330 THR A N 1
ATOM 2691 C CA . THR A 1 330 ? -15.547 -2.789 0.988 1.00 88.56 330 THR A CA 1
ATOM 2692 C C . THR A 1 330 ? -14.139 -3.382 0.862 1.00 88.56 330 THR A C 1
ATOM 2694 O O . THR A 1 330 ? -13.348 -3.357 1.801 1.00 88.56 330 THR A O 1
ATOM 2697 N N . PHE A 1 331 ? -13.817 -3.914 -0.314 1.00 91.81 331 PHE A N 1
ATOM 2698 C CA . PHE A 1 331 ? -12.530 -4.563 -0.580 1.00 91.81 331 PHE A CA 1
ATOM 2699 C C . PHE A 1 331 ? -11.479 -3.659 -1.234 1.00 91.81 331 PHE A C 1
ATOM 2701 O O . PHE A 1 331 ? -10.300 -4.016 -1.264 1.00 91.81 331 PHE A O 1
ATOM 2708 N N . SER A 1 332 ? -11.878 -2.518 -1.795 1.00 92.12 332 SER A N 1
ATOM 2709 C CA . SER A 1 332 ? -11.000 -1.660 -2.594 1.00 92.12 332 SER A CA 1
ATOM 2710 C C . SER A 1 332 ? -9.806 -1.204 -1.770 1.00 92.12 332 SER A C 1
ATOM 2712 O O . SER A 1 332 ? -9.928 -0.739 -0.635 1.00 92.12 332 SER A O 1
ATOM 2714 N N . SER A 1 333 ? -8.619 -1.332 -2.354 1.00 87.62 333 SER A N 1
ATOM 2715 C CA . SER A 1 333 ? -7.387 -0.880 -1.716 1.00 87.62 333 SER A CA 1
ATOM 2716 C C . SER A 1 333 ? -7.205 0.632 -1.773 1.00 87.62 333 SER A C 1
ATOM 2718 O O . SER A 1 333 ? -6.550 1.157 -0.886 1.00 87.62 333 SER A O 1
ATOM 2720 N N . ILE A 1 334 ? -7.778 1.288 -2.788 1.00 89.12 334 ILE A N 1
ATOM 2721 C CA . ILE A 1 334 ? -7.680 2.727 -3.040 1.00 89.12 334 ILE A CA 1
ATOM 2722 C C . ILE A 1 334 ? -8.918 3.217 -3.795 1.00 89.12 334 ILE A C 1
ATOM 2724 O O . ILE A 1 334 ? -9.459 2.510 -4.647 1.00 89.12 334 ILE A O 1
ATOM 2728 N N . GLY A 1 335 ? -9.384 4.428 -3.484 1.00 86.25 335 GLY A N 1
ATOM 2729 C CA . GLY A 1 335 ? -10.367 5.173 -4.283 1.00 86.25 335 GLY A CA 1
ATOM 2730 C C . GLY A 1 335 ? -11.772 4.566 -4.421 1.00 86.25 335 GLY A C 1
ATOM 2731 O O . GLY A 1 335 ? -12.645 5.223 -4.965 1.00 86.25 335 GLY A O 1
ATOM 2732 N N . GLY A 1 336 ? -12.047 3.348 -3.951 1.00 90.12 336 GLY A N 1
ATOM 2733 C CA . GLY A 1 336 ? -13.402 2.783 -3.856 1.00 90.12 336 GLY A CA 1
ATOM 2734 C C . GLY A 1 336 ? -14.106 2.414 -5.169 1.00 90.12 336 GLY A C 1
ATOM 2735 O O . GLY A 1 336 ? -15.243 1.942 -5.123 1.00 90.12 336 GLY A O 1
ATOM 2736 N N . VAL A 1 337 ? -13.463 2.611 -6.326 1.00 91.94 337 VAL A N 1
ATOM 2737 C CA . VAL A 1 337 ? -14.074 2.414 -7.655 1.00 91.94 337 VAL A CA 1
ATOM 2738 C C . VAL A 1 337 ? -14.604 0.993 -7.855 1.00 91.94 337 VAL A C 1
ATOM 2740 O O . VAL A 1 337 ? -15.692 0.812 -8.395 1.00 91.94 337 VAL A O 1
ATOM 2743 N N . TRP A 1 338 ? -13.877 -0.018 -7.378 1.00 93.19 338 TRP A N 1
ATOM 2744 C CA . TRP A 1 338 ? -14.237 -1.420 -7.578 1.00 93.19 338 TRP A CA 1
ATOM 2745 C C . TRP A 1 338 ? -15.371 -1.858 -6.658 1.00 93.19 338 TRP A C 1
ATOM 2747 O O . TRP A 1 338 ? -16.233 -2.623 -7.075 1.00 93.19 338 TRP A O 1
ATOM 2757 N N . ASP A 1 339 ? -15.456 -1.307 -5.448 1.00 91.38 339 ASP A N 1
ATOM 2758 C CA . ASP A 1 339 ? -16.625 -1.525 -4.594 1.00 91.38 339 ASP A CA 1
ATOM 2759 C C . ASP A 1 339 ? -17.889 -0.862 -5.122 1.00 91.38 339 ASP A C 1
ATOM 2761 O O . ASP A 1 339 ? -18.981 -1.393 -4.921 1.00 91.38 339 ASP A O 1
ATOM 2765 N N . TRP A 1 340 ? -17.754 0.281 -5.794 1.00 87.44 340 TRP A N 1
ATOM 2766 C CA . TRP A 1 340 ? -18.862 0.889 -6.519 1.00 87.44 340 TRP A CA 1
ATOM 2767 C C . TRP A 1 340 ? -19.260 0.029 -7.728 1.00 87.44 340 TRP A C 1
ATOM 2769 O O . TRP A 1 340 ? -20.425 -0.342 -7.853 1.00 87.44 340 TRP A O 1
ATOM 2779 N N . ALA A 1 341 ? -18.293 -0.371 -8.561 1.00 90.12 341 ALA A N 1
ATOM 2780 C CA . ALA A 1 341 ? -18.536 -1.144 -9.780 1.00 90.12 341 ALA A CA 1
ATOM 2781 C C . ALA A 1 341 ? -19.129 -2.538 -9.511 1.00 90.12 341 ALA A C 1
ATOM 2783 O O . ALA A 1 341 ? -20.013 -2.988 -10.236 1.00 90.12 341 ALA A O 1
ATOM 2784 N N . PHE A 1 342 ? -18.670 -3.220 -8.459 1.00 90.00 342 PHE A N 1
ATOM 2785 C CA . PHE A 1 342 ? -19.133 -4.562 -8.088 1.00 90.00 342 PHE A CA 1
ATOM 2786 C C . PHE A 1 342 ? -20.177 -4.565 -6.968 1.00 90.00 342 PHE A C 1
ATOM 2788 O O . PHE A 1 342 ? -20.515 -5.634 -6.456 1.00 90.00 342 PHE A O 1
ATOM 2795 N N . ASN A 1 343 ? -20.697 -3.389 -6.600 1.00 87.50 343 ASN A N 1
ATOM 2796 C CA . ASN A 1 343 ? -21.725 -3.210 -5.576 1.00 87.50 343 ASN A CA 1
ATOM 2797 C C . ASN A 1 343 ? -21.379 -3.878 -4.230 1.00 87.50 343 ASN A C 1
ATOM 2799 O O . ASN A 1 343 ? -22.218 -4.499 -3.576 1.00 87.50 343 ASN A O 1
ATOM 2803 N N . THR A 1 344 ? -20.118 -3.761 -3.818 1.00 88.69 344 THR A N 1
ATOM 2804 C CA . THR A 1 344 ? -19.623 -4.250 -2.528 1.00 88.69 344 THR A CA 1
ATOM 2805 C C . THR A 1 344 ? -19.413 -3.122 -1.518 1.00 88.69 344 THR A C 1
ATOM 2807 O O . THR A 1 344 ? -18.987 -3.392 -0.405 1.00 88.69 344 THR A O 1
ATOM 2810 N N . ARG A 1 345 ? -19.745 -1.862 -1.830 1.00 88.00 345 ARG A N 1
ATOM 2811 C CA . ARG A 1 345 ? -19.608 -0.731 -0.890 1.00 88.00 345 ARG A CA 1
ATOM 2812 C C . ARG A 1 345 ? -20.543 -0.860 0.321 1.00 88.00 345 ARG A C 1
ATOM 2814 O O . ARG A 1 345 ? -21.737 -1.105 0.166 1.00 88.00 345 ARG A O 1
ATOM 2821 N N . GLN A 1 346 ? -20.011 -0.613 1.519 1.00 84.75 346 GLN A N 1
ATOM 2822 C CA . GLN A 1 346 ? -20.786 -0.451 2.754 1.00 84.75 346 GLN A CA 1
ATOM 2823 C C . GLN A 1 346 ? -20.301 0.763 3.552 1.00 84.75 346 GLN A C 1
ATOM 2825 O O . GLN A 1 346 ? -19.100 0.931 3.750 1.00 84.75 346 GLN A O 1
ATOM 2830 N N . CYS A 1 347 ? -21.247 1.568 4.039 1.00 74.88 347 CYS A N 1
ATOM 2831 C CA . CYS A 1 347 ? -20.981 2.841 4.716 1.00 74.88 347 CYS A CA 1
ATOM 2832 C C . CYS A 1 347 ? -20.565 2.689 6.197 1.00 74.88 347 CYS A C 1
ATOM 2834 O O . CYS A 1 347 ? -19.920 3.558 6.767 1.00 74.88 347 CYS A O 1
ATOM 2836 N N . GLY A 1 348 ? -20.897 1.565 6.840 1.00 72.81 348 GLY A N 1
ATOM 2837 C CA . GLY A 1 348 ? -20.498 1.284 8.224 1.00 72.81 348 GLY A CA 1
ATOM 2838 C C . GLY A 1 348 ? -21.081 2.212 9.299 1.00 72.81 348 GLY A C 1
ATOM 2839 O O . GLY A 1 348 ? -21.865 3.115 9.021 1.00 72.81 348 GLY A O 1
ATOM 2840 N N . ARG A 1 349 ? -20.731 1.969 10.573 1.00 67.38 349 ARG A N 1
ATOM 2841 C CA . ARG A 1 349 ? -21.303 2.715 11.720 1.00 67.38 349 ARG A CA 1
ATOM 2842 C C . ARG A 1 349 ? -20.783 4.153 11.863 1.00 67.38 349 ARG A C 1
ATOM 2844 O O . ARG A 1 349 ? -21.470 4.982 12.453 1.00 67.38 349 ARG A O 1
ATOM 2851 N N . ALA A 1 350 ? -19.603 4.460 11.325 1.00 69.44 350 ALA A N 1
ATOM 2852 C CA . ALA A 1 350 ? -18.933 5.756 11.492 1.00 69.44 350 ALA A CA 1
ATOM 2853 C C . ALA A 1 350 ? -19.193 6.767 10.358 1.00 69.44 350 ALA A C 1
ATOM 2855 O O . ALA A 1 350 ? -18.604 7.850 10.328 1.00 69.44 350 ALA A O 1
ATOM 2856 N N . ALA A 1 351 ? -20.122 6.454 9.458 1.00 70.94 351 ALA A N 1
ATOM 2857 C CA . ALA A 1 351 ? -20.536 7.311 8.355 1.00 70.94 351 ALA A CA 1
ATOM 2858 C C . ALA A 1 351 ? -20.962 8.731 8.782 1.00 70.94 351 ALA A C 1
ATOM 2860 O O . ALA A 1 351 ? -20.703 9.710 8.085 1.00 70.94 351 ALA A O 1
ATOM 2861 N N . ASN A 1 352 ? -21.559 8.864 9.972 1.00 74.94 352 ASN A N 1
ATOM 2862 C CA . ASN A 1 352 ? -21.974 10.156 10.522 1.00 74.94 352 ASN A CA 1
ATOM 2863 C C . ASN A 1 352 ? -20.794 11.100 10.804 1.00 74.94 352 ASN A C 1
ATOM 2865 O O . ASN A 1 352 ? -20.961 12.315 10.725 1.00 74.94 352 ASN A O 1
ATOM 2869 N N . THR A 1 353 ? -19.605 10.578 11.124 1.00 79.12 353 THR A N 1
ATOM 2870 C CA . THR A 1 353 ? -18.398 11.403 11.303 1.00 79.12 353 THR A CA 1
ATOM 2871 C C . THR A 1 353 ? -17.949 11.972 9.961 1.00 79.12 353 THR A C 1
ATOM 2873 O O . THR A 1 353 ? -17.736 13.176 9.846 1.00 79.12 353 THR A O 1
ATOM 2876 N N . ALA A 1 354 ? -17.924 11.142 8.917 1.00 78.31 354 ALA A N 1
ATOM 2877 C CA . ALA A 1 354 ? -17.611 11.578 7.559 1.00 78.31 354 ALA A CA 1
ATOM 2878 C C . ALA A 1 354 ? -18.640 12.580 7.004 1.00 78.31 354 ALA A C 1
ATOM 2880 O O . ALA A 1 354 ? -18.274 13.544 6.326 1.00 78.31 354 ALA A O 1
ATOM 2881 N N . LEU A 1 355 ? -19.923 12.390 7.335 1.00 82.25 355 LEU A N 1
ATOM 2882 C CA . LEU A 1 355 ? -21.019 13.275 6.937 1.00 82.25 355 LEU A CA 1
ATOM 2883 C C . LEU A 1 355 ? -20.809 14.713 7.433 1.00 82.25 355 LEU A C 1
ATOM 2885 O O . LEU A 1 355 ? -21.043 15.647 6.669 1.00 82.25 355 LEU A O 1
ATOM 2889 N N . LYS A 1 356 ? -20.292 14.908 8.658 1.00 84.31 356 LYS A N 1
ATOM 2890 C CA . LYS A 1 356 ? -19.975 16.248 9.204 1.00 84.31 356 LYS A CA 1
ATOM 2891 C C . LYS A 1 356 ? -18.995 17.030 8.327 1.00 84.31 356 LYS A C 1
ATOM 2893 O O . LYS A 1 356 ? -19.053 18.256 8.290 1.00 84.31 356 LYS A O 1
ATOM 2898 N N . HIS A 1 357 ? -18.108 16.328 7.625 1.00 84.25 357 HIS A N 1
ATOM 2899 C CA . HIS A 1 357 ? -17.086 16.925 6.762 1.00 84.25 357 HIS A CA 1
ATOM 2900 C C . HIS A 1 357 ? -17.491 16.987 5.288 1.00 84.25 357 HIS A C 1
ATOM 2902 O O . HIS A 1 357 ? -16.701 17.466 4.474 1.00 84.25 357 HIS A O 1
ATOM 2908 N N . GLY A 1 358 ? -18.693 16.517 4.936 1.00 82.25 358 GLY A N 1
ATOM 2909 C CA . GLY A 1 358 ? -19.131 16.381 3.546 1.00 82.25 358 GLY A CA 1
ATOM 2910 C C . GLY A 1 358 ? -18.373 15.296 2.773 1.00 82.25 358 GLY A C 1
ATOM 2911 O O . GLY A 1 358 ? -18.310 15.358 1.551 1.00 82.25 358 GLY A O 1
ATOM 2912 N N . GLN A 1 359 ? -17.779 14.320 3.470 1.00 84.12 359 GLN A N 1
ATOM 2913 C CA . GLN A 1 359 ? -16.961 13.244 2.889 1.00 84.12 359 GLN A CA 1
ATOM 2914 C C . GLN A 1 359 ? -17.750 11.933 2.794 1.00 84.12 359 GLN A C 1
ATOM 2916 O O . GLN A 1 359 ? -17.282 10.861 3.176 1.00 84.12 359 GLN A O 1
ATOM 2921 N N . VAL A 1 360 ? -18.991 12.048 2.328 1.00 84.88 360 VAL A N 1
ATOM 2922 C CA . VAL A 1 360 ? -19.914 10.938 2.081 1.00 84.88 360 VAL A CA 1
ATOM 2923 C C . VAL A 1 360 ? -20.576 11.136 0.729 1.00 84.88 360 VAL A C 1
ATOM 2925 O O . VAL A 1 360 ? -20.896 12.255 0.328 1.00 84.88 360 VAL A O 1
ATOM 2928 N N . THR A 1 361 ? -20.767 10.044 0.009 1.00 83.75 361 THR A N 1
ATOM 2929 C CA . THR A 1 361 ? -21.431 10.045 -1.295 1.00 83.75 361 THR A CA 1
ATOM 2930 C C . THR A 1 361 ? -22.954 10.064 -1.129 1.00 83.75 361 THR A C 1
ATOM 2932 O O . THR A 1 361 ? -23.482 9.809 -0.047 1.00 83.75 361 THR A O 1
ATOM 2935 N N . SER A 1 362 ? -23.705 10.321 -2.202 1.00 79.88 362 SER A N 1
ATOM 2936 C CA . SER A 1 362 ? -25.173 10.202 -2.160 1.00 79.88 362 SER A CA 1
ATOM 2937 C C . SER A 1 362 ? -25.631 8.782 -1.803 1.00 79.88 362 SER A C 1
ATOM 2939 O O . SER A 1 362 ? -26.623 8.615 -1.096 1.00 79.88 362 SER A O 1
ATOM 2941 N N . VAL A 1 363 ? -24.877 7.769 -2.240 1.00 79.00 363 VAL A N 1
ATOM 2942 C CA . VAL A 1 363 ? -25.094 6.358 -1.895 1.00 79.00 363 VAL A CA 1
ATOM 2943 C C . VAL A 1 363 ? -24.881 6.128 -0.399 1.00 79.00 363 VAL A C 1
ATOM 2945 O O . VAL A 1 363 ? -25.695 5.467 0.240 1.00 79.00 363 VAL A O 1
ATOM 2948 N N . ASP A 1 364 ? -23.840 6.726 0.179 1.00 82.88 364 ASP A N 1
ATOM 2949 C CA . ASP A 1 364 ? -23.573 6.654 1.619 1.00 82.88 364 ASP A CA 1
ATOM 2950 C C . ASP A 1 364 ? -24.715 7.283 2.420 1.00 82.88 364 ASP A C 1
ATOM 2952 O O . ASP A 1 364 ? -25.239 6.662 3.338 1.00 82.88 364 ASP A O 1
ATOM 2956 N N . VAL A 1 365 ? -25.183 8.471 2.023 1.00 81.06 365 VAL A N 1
ATOM 2957 C CA . VAL A 1 365 ? -26.321 9.144 2.671 1.00 81.06 365 VAL A CA 1
ATOM 2958 C C . VAL A 1 365 ? -27.591 8.291 2.610 1.00 81.06 365 VAL A C 1
ATOM 2960 O O . VAL A 1 365 ? -28.314 8.193 3.601 1.00 81.06 365 VAL A O 1
ATOM 2963 N N . GLN A 1 366 ? -27.861 7.635 1.478 1.00 80.44 366 GLN A N 1
ATOM 2964 C CA . GLN A 1 366 ? -28.983 6.699 1.368 1.00 80.44 366 GLN A CA 1
ATOM 2965 C C . GLN A 1 366 ? -28.830 5.512 2.327 1.00 80.44 366 GLN A C 1
ATOM 2967 O O . GLN A 1 366 ? -29.791 5.171 3.012 1.00 80.44 366 GLN A O 1
ATOM 2972 N N . MET A 1 367 ? -27.636 4.917 2.421 1.00 77.75 367 MET A N 1
ATOM 2973 C CA . MET A 1 367 ? -27.366 3.806 3.343 1.00 77.75 367 MET A CA 1
ATOM 2974 C C . MET A 1 367 ? -27.462 4.220 4.818 1.00 77.75 367 MET A C 1
ATOM 2976 O O . MET A 1 367 ? -27.941 3.432 5.625 1.00 77.75 367 MET A O 1
ATOM 2980 N N . ILE A 1 368 ? -27.044 5.439 5.174 1.00 75.94 368 ILE A N 1
ATOM 2981 C CA . ILE A 1 368 ? -27.174 5.991 6.535 1.00 75.94 368 ILE A CA 1
ATOM 2982 C C . ILE A 1 368 ? -28.652 6.148 6.919 1.00 75.94 368 ILE A C 1
ATOM 2984 O O . ILE A 1 368 ? -29.040 5.839 8.045 1.00 75.94 368 ILE A O 1
ATOM 2988 N N . ASN A 1 369 ? -29.472 6.633 5.984 1.00 74.06 369 ASN A N 1
ATOM 2989 C CA . ASN A 1 369 ? -30.897 6.885 6.208 1.00 74.06 369 ASN A CA 1
ATOM 2990 C C . ASN A 1 369 ? -31.750 5.603 6.162 1.00 74.06 369 ASN A C 1
ATOM 2992 O O . ASN A 1 369 ? -32.846 5.575 6.730 1.00 74.06 369 ASN A O 1
ATOM 2996 N N . ASP A 1 370 ? -31.264 4.538 5.514 1.00 71.31 370 ASP A N 1
ATOM 2997 C CA . ASP A 1 370 ? -31.878 3.208 5.528 1.00 71.31 370 ASP A CA 1
ATOM 2998 C C . ASP A 1 370 ? -31.682 2.563 6.918 1.00 71.31 370 ASP A C 1
ATOM 3000 O O . ASP A 1 370 ? -30.766 1.787 7.170 1.00 71.31 370 ASP A O 1
ATOM 3004 N N . THR A 1 371 ? -32.573 2.903 7.856 1.00 53.38 371 THR A N 1
ATOM 3005 C CA . THR A 1 371 ? -32.614 2.396 9.247 1.00 53.38 371 THR A CA 1
ATOM 3006 C C . THR A 1 371 ? -32.888 0.890 9.361 1.00 53.38 371 THR A C 1
ATOM 3008 O O . THR A 1 371 ? -32.924 0.342 10.468 1.00 53.38 371 THR A O 1
ATOM 3011 N N . SER A 1 372 ? -33.042 0.176 8.240 1.00 50.34 372 SER A N 1
ATOM 3012 C CA . SER A 1 372 ? -33.087 -1.281 8.233 1.00 50.34 372 SER A CA 1
ATOM 3013 C C . SER A 1 372 ? -31.673 -1.834 8.468 1.00 50.34 372 SER A C 1
ATOM 3015 O O . SER A 1 372 ? -30.947 -2.167 7.541 1.00 50.34 372 SER A O 1
ATOM 3017 N N . GLY A 1 373 ? -31.261 -1.932 9.739 1.00 46.12 373 GLY A N 1
ATOM 3018 C CA . GLY A 1 373 ? -29.932 -2.367 10.212 1.00 46.12 373 GLY A CA 1
ATOM 3019 C C . GLY A 1 373 ? -29.505 -3.802 9.861 1.00 46.12 373 GLY A C 1
ATOM 3020 O O . GLY A 1 373 ? -28.817 -4.466 10.636 1.00 46.12 373 GLY A O 1
ATOM 3021 N N . LYS A 1 374 ? -29.905 -4.326 8.705 1.00 46.16 374 LYS A N 1
ATOM 3022 C CA . LYS A 1 374 ? -29.377 -5.556 8.138 1.00 46.16 374 LYS A CA 1
ATOM 3023 C C . LYS A 1 374 ? -28.135 -5.199 7.337 1.00 46.16 374 LYS A C 1
ATOM 3025 O O . LYS A 1 374 ? -28.220 -4.478 6.349 1.00 46.16 374 LYS A O 1
ATOM 3030 N N . LYS A 1 375 ? -26.993 -5.778 7.725 1.00 51.56 375 LYS A N 1
ATOM 3031 C CA . LYS A 1 375 ? -25.838 -5.932 6.833 1.00 51.56 375 LYS A CA 1
ATOM 3032 C C . LYS A 1 375 ? -26.375 -6.484 5.506 1.00 51.56 375 LYS A C 1
ATOM 3034 O O . LYS A 1 375 ? -26.691 -7.672 5.438 1.00 51.56 375 LYS A O 1
ATOM 3039 N N . LYS A 1 376 ? -26.520 -5.652 4.468 1.00 50.28 376 LYS A N 1
ATOM 3040 C CA . LYS A 1 376 ? -26.796 -6.113 3.099 1.00 50.28 376 LYS A CA 1
ATOM 3041 C C . LYS A 1 376 ? -25.500 -6.718 2.559 1.00 50.28 376 LYS A C 1
ATOM 3043 O O . LYS A 1 376 ? -24.884 -6.200 1.639 1.00 50.28 376 LYS A O 1
ATOM 3048 N N . GLY A 1 377 ? -25.039 -7.797 3.190 1.00 46.91 377 GLY A N 1
ATOM 3049 C CA . GLY A 1 377 ? -24.043 -8.658 2.584 1.00 46.91 377 GLY A CA 1
ATOM 3050 C C . GLY A 1 377 ? -24.702 -9.274 1.362 1.00 46.91 377 GLY A C 1
ATOM 3051 O O . GLY A 1 377 ? -25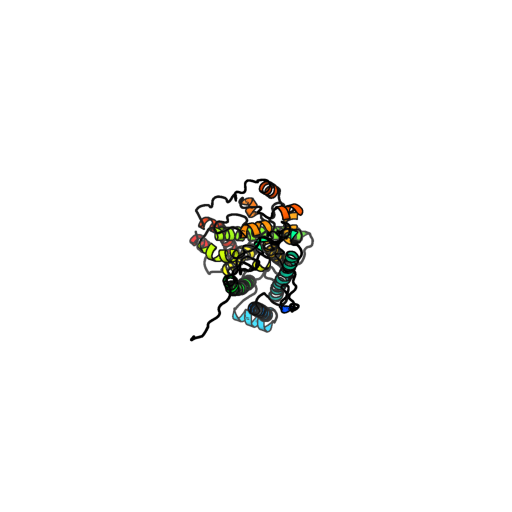.734 -9.933 1.497 1.00 46.91 377 GLY A O 1
ATOM 3052 N N . MET A 1 378 ? -24.142 -9.048 0.173 1.00 46.38 378 MET A N 1
ATOM 3053 C CA . MET A 1 378 ? -24.470 -9.911 -0.957 1.00 46.38 378 MET A CA 1
ATOM 3054 C C . MET A 1 378 ? -24.256 -11.350 -0.494 1.00 46.38 378 MET A C 1
ATOM 3056 O O . MET A 1 378 ? -23.174 -11.672 0.011 1.00 46.38 378 MET A O 1
ATOM 3060 N N . ALA A 1 379 ? -25.295 -12.180 -0.632 1.00 44.84 379 ALA A N 1
ATOM 3061 C CA . ALA A 1 379 ? -25.205 -13.613 -0.400 1.00 44.84 379 ALA A CA 1
ATOM 3062 C C . ALA A 1 379 ? -23.938 -14.118 -1.099 1.00 44.84 379 ALA A C 1
ATOM 3064 O O . ALA A 1 379 ? -23.781 -13.924 -2.306 1.00 44.84 379 ALA A O 1
ATOM 3065 N N . GLY A 1 380 ? -22.995 -14.656 -0.320 1.00 48.81 380 GLY A N 1
ATOM 3066 C CA . GLY A 1 380 ? -21.720 -15.117 -0.852 1.00 48.81 380 GLY A CA 1
ATOM 3067 C C . GLY A 1 380 ? -21.982 -16.095 -1.991 1.00 48.81 380 GLY A C 1
ATOM 3068 O O . GLY A 1 380 ? -22.718 -17.069 -1.805 1.00 48.81 380 GLY A O 1
ATOM 3069 N N . SER A 1 381 ? -21.420 -15.831 -3.177 1.00 48.53 381 SER A N 1
ATOM 3070 C CA . SER A 1 381 ? -21.387 -16.856 -4.218 1.00 48.53 381 SER A CA 1
ATOM 3071 C C . SER A 1 381 ? -20.699 -18.076 -3.612 1.00 48.53 381 SER A C 1
ATOM 3073 O O . SER A 1 381 ? -19.646 -17.953 -2.986 1.00 48.53 381 SER A O 1
ATOM 3075 N N . ARG A 1 382 ? -21.323 -19.251 -3.745 1.00 51.19 382 ARG A N 1
ATOM 3076 C CA . ARG A 1 382 ? -20.833 -20.522 -3.185 1.00 51.19 382 ARG A CA 1
ATOM 3077 C C . ARG A 1 382 ? -19.553 -21.041 -3.864 1.00 51.19 382 ARG A C 1
ATOM 3079 O O . ARG A 1 382 ? -19.126 -22.150 -3.563 1.00 51.19 382 ARG A O 1
ATOM 3086 N N . GLY A 1 383 ? -18.935 -20.252 -4.739 1.00 57.38 383 GLY A N 1
ATOM 3087 C CA . GLY A 1 383 ? -17.610 -20.501 -5.286 1.00 57.38 383 GLY A CA 1
ATOM 3088 C C . GLY A 1 383 ? -16.575 -19.545 -4.679 1.00 57.38 383 GLY A C 1
ATOM 3089 O O . GLY A 1 383 ? -16.844 -18.374 -4.407 1.00 57.38 383 GLY A O 1
ATOM 3090 N N . GLY A 1 384 ? -15.387 -20.062 -4.372 1.00 66.88 384 GLY A N 1
ATOM 3091 C CA . GLY A 1 384 ? -14.245 -19.244 -3.949 1.00 66.88 384 GLY A CA 1
ATOM 3092 C C . GLY A 1 384 ? -13.263 -18.994 -5.091 1.00 66.88 384 GLY A C 1
ATOM 3093 O O . GLY A 1 384 ? -12.729 -17.896 -5.218 1.00 66.88 384 GLY A O 1
ATOM 3094 N N . TRP A 1 385 ? -13.044 -20.010 -5.927 1.00 75.12 385 TRP A N 1
ATOM 3095 C CA . TRP A 1 385 ? -11.981 -20.038 -6.929 1.00 75.12 385 TRP A CA 1
ATOM 3096 C C . TRP A 1 385 ? -12.232 -19.112 -8.115 1.00 75.12 385 TRP A C 1
ATOM 3098 O O . TRP A 1 385 ? -11.283 -18.547 -8.641 1.00 75.12 385 TRP A O 1
ATOM 3108 N N . GLU A 1 386 ? -13.482 -18.844 -8.489 1.00 80.31 386 GLU A N 1
ATOM 3109 C CA . GLU A 1 386 ? -13.788 -17.883 -9.554 1.00 80.31 386 GLU A CA 1
ATOM 3110 C C . GLU A 1 386 ? -13.299 -16.466 -9.221 1.00 80.31 386 GLU A C 1
ATOM 3112 O O . GLU A 1 386 ? -13.024 -15.675 -10.117 1.00 80.31 386 GLU A O 1
ATOM 3117 N N . LYS A 1 387 ? -13.129 -16.154 -7.928 1.00 83.06 387 LYS A N 1
ATOM 3118 C CA . LYS A 1 387 ? -12.628 -14.858 -7.452 1.00 83.06 387 LYS A CA 1
ATOM 3119 C C . LYS A 1 387 ? -11.115 -14.710 -7.630 1.00 83.06 387 LYS A C 1
ATOM 3121 O O . LYS A 1 387 ? -10.620 -13.591 -7.530 1.00 83.06 387 LYS A O 1
ATOM 3126 N N . ILE A 1 388 ? -10.393 -15.800 -7.917 1.00 87.56 388 ILE A N 1
ATOM 3127 C CA . ILE A 1 388 ? -8.963 -15.758 -8.252 1.00 87.56 388 ILE A CA 1
ATOM 3128 C C . ILE A 1 388 ? -8.724 -15.488 -9.740 1.00 87.56 388 ILE A C 1
ATOM 3130 O O . ILE A 1 388 ? -7.670 -14.968 -10.095 1.00 87.56 388 ILE A O 1
ATOM 3134 N N . LEU A 1 389 ? -9.702 -15.781 -10.610 1.00 89.19 389 LEU A N 1
ATOM 3135 C CA . LEU A 1 389 ? -9.564 -15.615 -12.063 1.00 89.19 389 LEU A CA 1
ATOM 3136 C C . LEU A 1 389 ? -9.193 -14.181 -12.469 1.00 89.19 389 LEU A C 1
ATOM 3138 O O . LEU A 1 389 ? -8.303 -14.025 -13.308 1.00 89.19 389 LEU A O 1
ATOM 3142 N N . PRO A 1 390 ? -9.776 -13.119 -11.876 1.00 91.88 390 PRO A N 1
ATOM 3143 C CA . PRO A 1 390 ? -9.364 -11.757 -12.196 1.00 91.88 390 PRO A CA 1
ATOM 3144 C C . PRO A 1 390 ? -7.916 -11.469 -11.787 1.00 91.88 390 PRO A C 1
ATOM 3146 O O . PRO A 1 390 ? -7.211 -10.782 -12.518 1.00 91.88 390 PRO A O 1
ATOM 3149 N N . VAL A 1 391 ? -7.445 -12.035 -10.669 1.00 91.12 391 VAL A N 1
ATOM 3150 C CA . VAL A 1 391 ? -6.044 -11.909 -10.237 1.00 91.12 391 VAL A CA 1
ATOM 3151 C C . VAL A 1 391 ? -5.122 -12.596 -11.247 1.00 91.12 391 VAL A C 1
ATOM 3153 O O . VAL A 1 391 ? -4.187 -11.973 -11.747 1.00 91.12 391 VAL A O 1
ATOM 3156 N N . ALA A 1 392 ? -5.431 -13.845 -11.610 1.00 91.44 392 ALA A N 1
ATOM 3157 C CA . ALA A 1 392 ? -4.669 -14.615 -12.592 1.00 91.44 392 ALA A CA 1
ATOM 3158 C C . ALA A 1 392 ? -4.618 -13.918 -13.962 1.00 91.44 392 ALA A C 1
ATOM 3160 O O . ALA A 1 392 ? -3.564 -13.870 -14.587 1.00 91.44 392 ALA A O 1
ATOM 3161 N N . SER A 1 393 ? -5.724 -13.304 -14.390 1.00 91.38 393 SER A N 1
ATOM 3162 C CA . SER A 1 393 ? -5.817 -12.601 -15.675 1.00 91.38 393 SER A CA 1
ATOM 3163 C C . SER A 1 393 ? -4.865 -11.406 -15.751 1.00 91.38 393 SER A C 1
ATOM 3165 O O . SER A 1 393 ? -4.162 -11.233 -16.743 1.00 91.38 393 SER A O 1
ATOM 3167 N N . VAL A 1 394 ? -4.801 -10.579 -14.703 1.00 91.69 394 VAL A N 1
ATOM 3168 C CA . VAL A 1 394 ? -3.938 -9.383 -14.712 1.00 91.69 394 VAL A CA 1
ATOM 3169 C C . VAL A 1 394 ? -2.462 -9.787 -14.607 1.00 91.69 394 VAL A C 1
ATOM 3171 O O . VAL A 1 394 ? -1.613 -9.193 -15.273 1.00 91.69 394 VAL A O 1
ATOM 3174 N N . VAL A 1 395 ? -2.152 -10.836 -13.837 1.00 93.06 395 VAL A N 1
ATOM 3175 C CA . VAL A 1 395 ? -0.799 -11.413 -13.783 1.00 93.06 395 VAL A CA 1
ATOM 3176 C C . VAL A 1 395 ? -0.395 -11.983 -15.146 1.00 93.06 395 VAL A C 1
ATOM 3178 O O . VAL A 1 395 ? 0.701 -11.688 -15.616 1.00 93.06 395 VAL A O 1
ATOM 3181 N N . ALA A 1 396 ? -1.277 -12.725 -15.820 1.00 92.69 396 ALA A N 1
ATOM 3182 C CA . ALA A 1 396 ? -1.018 -13.272 -17.151 1.00 92.69 396 ALA A CA 1
ATOM 3183 C C . ALA A 1 396 ? -0.753 -12.165 -18.182 1.00 92.69 396 ALA A C 1
ATOM 3185 O O . ALA A 1 396 ? 0.187 -12.270 -18.966 1.00 92.69 396 ALA A O 1
ATOM 3186 N N . LEU A 1 397 ? -1.507 -11.059 -18.135 1.00 92.44 397 LEU A N 1
ATOM 3187 C CA . LEU A 1 397 ? -1.246 -9.887 -18.978 1.00 92.44 397 LEU A CA 1
ATOM 3188 C C . LEU A 1 397 ? 0.140 -9.283 -18.715 1.00 92.44 397 LEU A C 1
ATOM 3190 O O . LEU A 1 397 ? 0.831 -8.894 -19.657 1.00 92.44 397 LEU A O 1
ATOM 3194 N N . ALA A 1 398 ? 0.564 -9.203 -17.451 1.00 90.62 398 ALA A N 1
ATOM 3195 C CA . ALA A 1 398 ? 1.892 -8.702 -17.107 1.00 90.62 398 ALA A CA 1
ATOM 3196 C C . ALA A 1 398 ? 2.998 -9.636 -17.623 1.00 90.62 398 ALA A C 1
ATOM 3198 O O . ALA A 1 398 ? 3.960 -9.159 -18.222 1.00 90.62 398 ALA A O 1
ATOM 3199 N N . VAL A 1 399 ? 2.839 -10.955 -17.465 1.00 90.81 399 VAL A N 1
ATOM 3200 C CA . VAL A 1 399 ? 3.779 -11.960 -17.992 1.00 90.81 399 VAL A CA 1
ATOM 3201 C C . VAL A 1 399 ? 3.860 -11.885 -19.516 1.00 90.81 399 VAL A C 1
ATOM 3203 O O . VAL A 1 399 ? 4.960 -11.803 -20.057 1.00 90.81 399 VAL A O 1
ATOM 3206 N N . ALA A 1 400 ? 2.719 -11.823 -20.207 1.00 88.88 400 ALA A N 1
ATOM 3207 C CA . ALA A 1 400 ? 2.668 -11.679 -21.660 1.00 88.88 400 ALA A CA 1
ATOM 3208 C C . ALA A 1 400 ? 3.378 -10.400 -22.135 1.00 88.88 400 ALA A C 1
ATOM 3210 O O . ALA A 1 400 ? 4.092 -10.417 -23.137 1.00 88.88 400 ALA A O 1
ATOM 3211 N N . LYS A 1 401 ? 3.243 -9.294 -21.393 1.00 85.56 401 LYS A N 1
ATOM 3212 C CA . LYS A 1 401 ? 3.945 -8.045 -21.701 1.00 85.56 401 LYS A CA 1
ATOM 3213 C C . LYS A 1 401 ? 5.459 -8.151 -21.496 1.00 85.56 401 LYS A C 1
ATOM 3215 O O . LYS A 1 401 ? 6.212 -7.650 -22.327 1.00 85.56 401 LYS A O 1
ATOM 3220 N N . LEU A 1 402 ? 5.912 -8.793 -20.418 1.00 84.69 402 LEU A N 1
ATOM 3221 C CA . LEU A 1 402 ? 7.341 -9.038 -20.182 1.00 84.69 402 LEU A CA 1
ATOM 3222 C C . LEU A 1 402 ? 7.944 -9.903 -21.293 1.00 84.69 402 LEU A C 1
ATOM 3224 O O . LEU A 1 402 ? 8.984 -9.558 -21.850 1.00 84.69 402 LEU A O 1
ATOM 3228 N N . ALA A 1 403 ? 7.241 -10.971 -21.660 1.00 82.25 403 ALA A N 1
ATOM 3229 C CA . ALA A 1 403 ? 7.597 -11.856 -22.755 1.00 82.25 403 ALA A CA 1
ATOM 3230 C C . ALA A 1 403 ? 7.721 -11.126 -24.101 1.00 82.25 403 ALA A C 1
ATOM 3232 O O . ALA A 1 403 ? 8.732 -11.265 -24.787 1.00 82.25 403 ALA A O 1
ATOM 3233 N N . ALA A 1 404 ? 6.728 -10.303 -24.456 1.00 78.69 404 ALA A N 1
ATOM 3234 C CA . ALA A 1 404 ? 6.745 -9.509 -25.686 1.00 78.69 404 ALA A CA 1
ATOM 3235 C C . ALA A 1 404 ? 7.923 -8.518 -25.741 1.00 78.69 404 ALA A C 1
ATOM 3237 O O . ALA A 1 404 ? 8.411 -8.198 -26.822 1.00 78.69 404 ALA A O 1
ATOM 3238 N N . ASN A 1 405 ? 8.407 -8.071 -24.579 1.00 71.25 405 ASN A N 1
ATOM 3239 C CA . ASN A 1 405 ? 9.556 -7.176 -24.445 1.00 71.25 405 ASN A CA 1
ATOM 3240 C C . ASN A 1 405 ? 10.905 -7.919 -24.331 1.00 71.25 405 ASN A C 1
ATOM 3242 O O . ASN A 1 405 ? 11.912 -7.302 -23.988 1.00 71.25 405 ASN A O 1
ATOM 3246 N N . GLY A 1 406 ? 10.949 -9.228 -24.603 1.00 63.28 406 GLY A N 1
ATOM 3247 C CA . GLY A 1 406 ? 12.187 -10.017 -24.616 1.00 63.28 406 GLY A CA 1
ATOM 3248 C C . GLY A 1 406 ? 12.689 -10.461 -23.238 1.00 63.28 406 GLY A C 1
ATOM 3249 O O . GLY A 1 406 ? 13.786 -11.007 -23.136 1.00 63.28 406 GLY A O 1
ATOM 3250 N N . LEU A 1 407 ? 11.899 -10.271 -22.176 1.00 57.62 407 LEU A N 1
ATOM 3251 C CA . LEU A 1 407 ? 12.179 -10.812 -20.847 1.00 57.62 407 LEU A CA 1
ATOM 3252 C C . LEU A 1 407 ? 11.671 -12.260 -20.782 1.00 57.62 407 LEU A C 1
ATOM 3254 O O . LEU A 1 407 ? 10.570 -12.543 -20.311 1.00 57.62 407 LEU A O 1
ATOM 3258 N N . THR A 1 408 ? 12.477 -13.201 -21.275 1.00 43.41 408 THR A N 1
ATOM 3259 C CA . THR A 1 408 ? 12.257 -14.637 -21.050 1.00 43.41 408 THR A CA 1
ATOM 3260 C C . THR A 1 408 ? 12.600 -14.961 -19.597 1.00 43.41 408 THR A C 1
ATOM 3262 O O . THR A 1 408 ? 13.742 -15.285 -19.276 1.00 43.41 408 THR A O 1
ATOM 3265 N N . VAL A 1 409 ? 11.627 -14.830 -18.691 1.00 42.16 409 VAL A N 1
ATOM 3266 C CA . VAL A 1 409 ? 11.799 -15.185 -17.265 1.00 42.16 409 VAL A CA 1
ATOM 3267 C C . VAL A 1 409 ? 11.967 -16.704 -17.090 1.00 42.16 409 VAL A C 1
ATOM 3269 O O . VAL A 1 409 ? 12.614 -17.157 -16.152 1.00 42.16 409 VAL A O 1
ATOM 3272 N N . PHE A 1 410 ? 11.465 -17.492 -18.042 1.00 35.31 410 PHE A N 1
ATOM 3273 C CA . PHE A 1 410 ? 11.673 -18.932 -18.148 1.00 35.31 410 PHE A CA 1
ATOM 3274 C C . PHE A 1 410 ? 11.908 -19.254 -19.628 1.00 35.31 410 PHE A C 1
ATOM 3276 O O . PHE A 1 410 ? 11.210 -18.716 -20.480 1.00 35.31 410 PHE A O 1
ATOM 3283 N N . GLY A 1 411 ? 12.932 -20.045 -19.952 1.00 31.08 411 GLY A N 1
ATOM 3284 C CA . GLY A 1 411 ? 13.381 -20.301 -21.329 1.00 31.08 411 GLY A CA 1
ATOM 3285 C C . GLY A 1 411 ? 12.439 -21.185 -22.156 1.00 31.08 411 GLY A C 1
ATOM 3286 O O . GLY A 1 411 ? 12.846 -22.264 -22.578 1.00 31.08 411 GLY A O 1
ATOM 3287 N N . GLY A 1 412 ? 11.205 -20.738 -22.387 1.00 41.66 412 GLY A N 1
ATOM 3288 C CA . GLY A 1 412 ? 10.192 -21.383 -23.227 1.00 41.66 412 GLY A CA 1
ATOM 3289 C C . GLY A 1 412 ? 9.213 -20.362 -23.815 1.00 41.66 412 GLY A C 1
ATOM 3290 O O . GLY A 1 412 ? 9.206 -19.204 -23.392 1.00 41.66 412 GLY A O 1
ATOM 3291 N N . ASP A 1 413 ? 8.421 -20.781 -24.809 1.00 41.69 413 ASP A N 1
ATOM 3292 C CA . ASP A 1 413 ? 7.434 -19.921 -25.471 1.00 41.69 413 ASP A CA 1
ATOM 3293 C C . ASP A 1 413 ? 6.350 -19.480 -24.456 1.00 41.69 413 ASP A C 1
ATOM 3295 O O . ASP A 1 413 ? 5.674 -20.322 -23.857 1.00 41.69 413 ASP A O 1
ATOM 3299 N N . PRO A 1 414 ? 6.190 -18.170 -24.203 1.00 44.72 414 PRO A N 1
ATOM 3300 C CA . PRO A 1 414 ? 5.270 -17.656 -23.191 1.00 44.72 414 PRO A CA 1
ATOM 3301 C C . PRO A 1 414 ? 3.798 -17.976 -23.469 1.00 44.72 414 PRO A C 1
ATOM 3303 O O . PRO A 1 414 ? 2.988 -17.953 -22.539 1.00 44.72 414 PRO A O 1
ATOM 3306 N N . VAL A 1 415 ? 3.440 -18.259 -24.724 1.00 44.09 415 VAL A N 1
ATOM 3307 C CA . VAL A 1 415 ? 2.073 -18.636 -25.106 1.00 44.09 415 VAL A CA 1
ATOM 3308 C C . VAL A 1 415 ? 1.729 -20.032 -24.583 1.00 44.09 415 VAL A C 1
ATOM 3310 O O . VAL A 1 415 ? 0.632 -20.227 -24.060 1.00 44.09 415 VAL A O 1
ATOM 3313 N N . ASP A 1 416 ? 2.682 -20.963 -24.613 1.00 40.66 416 ASP A N 1
ATOM 3314 C CA . ASP A 1 416 ? 2.478 -22.337 -24.144 1.00 40.66 416 ASP A CA 1
ATOM 3315 C C . ASP A 1 416 ? 2.329 -22.394 -22.615 1.00 40.66 416 ASP A C 1
ATOM 3317 O O . ASP A 1 416 ? 1.446 -23.076 -22.102 1.00 40.66 416 ASP A O 1
ATOM 3321 N N . ALA A 1 417 ? 3.092 -21.585 -21.871 1.00 41.62 417 ALA A N 1
ATOM 3322 C CA . ALA A 1 417 ? 2.992 -21.523 -20.407 1.00 41.62 417 ALA A CA 1
ATOM 3323 C C . ALA A 1 417 ? 1.654 -20.942 -19.905 1.00 41.62 417 ALA A C 1
ATOM 3325 O O . ALA A 1 417 ? 1.171 -21.322 -18.839 1.00 41.62 417 ALA A O 1
ATOM 3326 N N . VAL A 1 418 ? 1.047 -20.013 -20.655 1.00 39.94 418 VAL A N 1
ATOM 3327 C CA . VAL A 1 418 ? -0.281 -19.460 -20.334 1.00 39.94 418 VAL A CA 1
ATOM 3328 C C . VAL A 1 418 ? -1.385 -20.447 -20.711 1.00 39.94 418 VAL A C 1
ATOM 3330 O O . VAL A 1 418 ? -2.364 -20.552 -19.977 1.00 39.94 418 VAL A O 1
ATOM 3333 N N . LEU A 1 419 ? -1.227 -21.196 -21.806 1.00 37.47 419 LEU A N 1
ATOM 3334 C CA . LEU A 1 419 ? -2.180 -22.227 -22.224 1.00 37.47 419 LEU A CA 1
ATOM 3335 C C . LEU A 1 419 ? -2.138 -23.485 -21.344 1.00 37.47 419 LEU A C 1
ATOM 3337 O O . LEU A 1 419 ? -3.159 -24.147 -21.229 1.00 37.47 419 LEU A O 1
ATOM 3341 N N . GLU A 1 420 ? -1.018 -23.789 -20.683 1.00 36.25 420 GLU A N 1
ATOM 3342 C CA . GLU A 1 420 ? -0.937 -24.871 -19.685 1.00 36.25 420 GLU A CA 1
ATOM 3343 C C . GLU A 1 420 ? -1.548 -24.503 -18.314 1.00 36.25 420 GLU A C 1
ATOM 3345 O O . GLU A 1 420 ? -1.762 -25.378 -17.473 1.00 36.25 420 GLU A O 1
ATOM 3350 N N . LEU A 1 421 ? -1.835 -23.217 -18.068 1.00 33.16 421 LEU A N 1
ATOM 3351 C CA . LEU A 1 421 ? -2.432 -22.710 -16.821 1.00 33.16 421 LEU A CA 1
ATOM 3352 C C . LEU A 1 421 ? -3.970 -22.577 -16.868 1.00 33.16 421 LEU A C 1
ATOM 3354 O O . LEU A 1 421 ? -4.572 -22.290 -15.826 1.00 33.16 421 LEU A O 1
ATOM 3358 N N . PHE A 1 422 ? -4.597 -22.787 -18.031 1.00 34.50 422 PHE A N 1
ATOM 3359 C CA . PHE A 1 422 ? -6.053 -22.829 -18.246 1.00 34.50 422 PHE A CA 1
ATOM 3360 C C . PHE A 1 422 ? -6.500 -24.232 -18.659 1.00 34.50 422 PHE A C 1
ATOM 3362 O O . PHE A 1 422 ? -7.660 -24.582 -18.330 1.00 34.50 422 PHE A O 1
#

pLDDT: mean 77.13, std 20.19, range [23.89, 97.12]

Sequence (422 aa):
MPPCDPQIQPAVQLKPSEENVPQQTKNDKKVIYSDILPNEPGTWKNHFSSLYFSGSFALTCLEVLMFAALFVAFSFEPTKNMFMGAIAWSRPSHSADSSYLPLILFSMSMFRRAYNSYLEACFFALPSERTQTWDEHKLKASRKDLCGREKDQLARLQWHDAGSMLSTTFLEVIAYMYIDGFYMGNCELWTGFSGLAERLVRMTVNHLIMSFGMYWMHRASHNIPFLWRIHGIHHWAKHPLSRNTYEDHWFDNFSNAVVGQTVAQILVPLDLPTMIFSRFFRIGESLEKHSGLSSKVNVFHSFTFAIFPFAQMPHHHDWHHEGSTNCNFTFSSIGGVWDWAFNTRQCGRAANTALKHGQVTSVDVQMINDTSGKKKGMAGSRGGWEKILPVASVVALAVAKLAANGLTVFGGDPVDAVLELF